Protein AF-A0A813E5Q8-F1 (afdb_monomer_lite)

Foldseek 3Di:
DDDDDDDDDDDDDDDDDDDDDDDDDDDDDDDDDDDDDDDDDDDDDDDDDDDDDDDDDDDDDDDDDDDDDDDDDDDPDPDDDDPPDADADPQLRHRPVLDLPVQADPPPLDDFLAAEEEEEEPVCVPPSLALVSLNVSHHDRYHYHYDLADEDCVVCVPVVCSQCPPNAAEAEADDDPQAAELAADAQPDDDDDDDPDDPDDDDDPGDDDDGRHHYYHYADPPVSSVSHPVRYVCNVPPHRYYYYDQPAAEPLQVDADPAGRDYHPLSRVLRSQLRRRHPCSVVSSSNSVRSVNSSSVSVCVVVDDGGRNVVPGAFDWAFDDLVVQVVVQCVVPVVVVVVVVVPPDDDDPPVPDDPDPDDPVVQQQDWDKKFKWAFDPDPPDGAIEGEHIHTGGQVVQQVVQQVCQVPPDDRGGIGMDGSVPRDGRHIYRDDDPD

Structure (mmCIF, N/CA/C/O backbone):
data_AF-A0A813E5Q8-F1
#
_entry.id   AF-A0A813E5Q8-F1
#
loop_
_atom_site.group_PDB
_atom_site.id
_atom_site.type_symbol
_atom_site.label_atom_id
_atom_site.label_alt_id
_atom_site.label_comp_id
_atom_site.label_asym_id
_atom_site.label_entity_id
_atom_site.label_seq_id
_atom_site.pdbx_PDB_ins_code
_atom_site.Cartn_x
_atom_site.Cartn_y
_atom_site.Cartn_z
_atom_site.occupancy
_atom_site.B_iso_or_equiv
_atom_site.auth_seq_id
_atom_site.auth_comp_id
_atom_site.auth_asym_id
_atom_site.auth_atom_id
_atom_site.pdbx_PDB_model_num
ATOM 1 N N . ALA A 1 1 ? 15.750 30.627 -58.364 1.00 32.41 1 ALA A N 1
ATOM 2 C CA . ALA A 1 1 ? 16.050 32.059 -58.199 1.00 32.41 1 ALA A CA 1
ATOM 3 C C . ALA A 1 1 ? 16.802 32.170 -56.878 1.00 32.41 1 ALA A C 1
ATOM 5 O O . ALA A 1 1 ? 16.205 31.839 -55.866 1.00 32.41 1 ALA A O 1
ATOM 6 N N . GLU A 1 2 ? 18.140 32.101 -56.917 1.00 29.62 2 GLU A N 1
ATOM 7 C CA . GLU A 1 2 ? 19.057 33.274 -56.864 1.00 29.62 2 GLU A CA 1
ATOM 8 C C . GLU A 1 2 ? 18.981 33.971 -55.492 1.00 29.62 2 GLU A C 1
ATOM 10 O O . GLU A 1 2 ? 17.883 34.262 -55.048 1.00 29.62 2 GLU A O 1
ATOM 15 N N . ALA A 1 3 ? 20.037 34.297 -54.743 1.00 29.91 3 ALA A N 1
ATOM 16 C CA . ALA A 1 3 ? 21.496 34.236 -54.870 1.00 29.91 3 ALA A CA 1
ATOM 17 C C . ALA A 1 3 ? 22.106 34.476 -53.450 1.00 29.91 3 ALA A C 1
ATOM 19 O O . ALA A 1 3 ? 21.390 34.944 -52.565 1.00 29.91 3 ALA A O 1
ATOM 20 N N . GLY A 1 4 ? 23.392 34.152 -53.217 1.00 27.58 4 GLY A N 1
ATOM 21 C CA . GLY A 1 4 ? 24.182 34.568 -52.022 1.00 27.58 4 GLY A CA 1
ATOM 22 C C . GLY A 1 4 ? 24.660 36.040 -52.105 1.00 27.58 4 GLY A C 1
ATOM 23 O O . GLY A 1 4 ? 24.034 36.768 -52.878 1.00 27.58 4 GLY A O 1
ATOM 24 N N . PRO A 1 5 ? 25.768 36.502 -51.449 1.00 57.19 5 PRO A N 1
ATOM 25 C CA . PRO A 1 5 ? 26.814 35.767 -50.687 1.00 57.19 5 PRO A CA 1
ATOM 26 C C . PRO A 1 5 ? 27.449 36.488 -49.430 1.00 57.19 5 PRO A C 1
ATOM 28 O O . PRO A 1 5 ? 27.075 37.610 -49.117 1.00 57.19 5 PRO A O 1
ATOM 31 N N . GLU A 1 6 ? 28.412 35.802 -48.759 1.00 38.19 6 GLU A N 1
ATOM 32 C CA . GLU A 1 6 ? 29.724 36.237 -48.147 1.00 38.19 6 GLU A CA 1
ATOM 33 C C . GLU A 1 6 ? 29.809 37.409 -47.116 1.00 38.19 6 GLU A C 1
ATOM 35 O O . GLU A 1 6 ? 29.100 38.392 -47.238 1.00 38.19 6 GLU A O 1
ATOM 40 N N . THR A 1 7 ? 30.636 37.477 -46.047 1.00 33.66 7 THR A N 1
ATOM 41 C CA . THR A 1 7 ? 32.106 37.292 -45.792 1.00 33.66 7 THR A CA 1
ATOM 42 C C . THR A 1 7 ? 32.345 37.565 -44.267 1.00 33.66 7 THR A C 1
ATOM 44 O O . THR A 1 7 ? 31.634 38.395 -43.714 1.00 33.66 7 THR A O 1
ATOM 47 N N . GLU A 1 8 ? 33.103 36.817 -43.443 1.00 33.91 8 GLU A N 1
ATOM 48 C CA . GLU A 1 8 ? 34.570 36.642 -43.231 1.00 33.91 8 GLU A CA 1
ATOM 49 C C . GLU A 1 8 ? 35.158 37.322 -41.949 1.00 33.91 8 GLU A C 1
ATOM 51 O O . GLU A 1 8 ? 34.761 38.421 -41.577 1.00 33.91 8 GLU A O 1
ATOM 56 N N . LEU A 1 9 ? 36.167 36.645 -41.356 1.00 32.75 9 LEU A N 1
ATOM 57 C CA . LEU A 1 9 ? 37.320 37.119 -40.543 1.00 32.75 9 LEU A CA 1
ATOM 58 C C . LEU A 1 9 ? 37.315 37.093 -38.987 1.00 32.75 9 LEU A C 1
ATOM 60 O O . LEU A 1 9 ? 36.688 37.888 -38.294 1.00 32.75 9 LEU A O 1
ATOM 64 N N . SER A 1 10 ? 38.178 36.210 -38.453 1.00 33.81 10 SER A N 1
ATOM 65 C CA . SER A 1 10 ? 38.889 36.288 -37.151 1.00 33.81 10 SER A CA 1
ATOM 66 C C . SER A 1 10 ? 40.161 37.169 -37.281 1.00 33.81 10 SER A C 1
ATOM 68 O O . SER A 1 10 ? 40.527 37.453 -38.424 1.00 33.81 10 SER A O 1
ATOM 70 N N . PRO A 1 11 ? 40.880 37.591 -36.202 1.00 46.84 11 PRO A N 1
ATOM 71 C CA . PRO A 1 11 ? 41.762 36.699 -35.408 1.00 46.84 11 PRO A CA 1
ATOM 72 C C . PRO A 1 11 ? 41.978 37.067 -33.903 1.00 46.84 11 PRO A C 1
ATOM 74 O O . PRO A 1 11 ? 41.595 38.130 -33.426 1.00 46.84 11 PRO A O 1
ATOM 77 N N . SER A 1 12 ? 42.625 36.155 -33.155 1.00 34.47 12 SER A N 1
ATOM 78 C CA . SER A 1 12 ? 43.243 36.299 -31.802 1.00 34.47 12 SER A CA 1
ATOM 79 C C . SER A 1 12 ? 44.537 37.176 -31.845 1.00 34.47 12 SER A C 1
ATOM 81 O O . SER A 1 12 ? 44.817 37.650 -32.946 1.00 34.47 12 SER A O 1
ATOM 83 N N . PRO A 1 13 ? 45.407 37.367 -30.797 1.00 50.75 13 PRO A N 1
ATOM 84 C CA . PRO A 1 13 ? 45.539 36.732 -29.456 1.00 50.75 13 PRO A CA 1
ATOM 85 C C . PRO A 1 13 ? 45.987 37.658 -28.272 1.00 50.75 13 PRO A C 1
ATOM 87 O O . PRO A 1 13 ? 46.269 38.833 -28.477 1.00 50.75 13 PRO A O 1
ATOM 90 N N . SER A 1 14 ? 46.114 37.107 -27.042 1.00 29.98 14 SER A N 1
ATOM 91 C CA . SER A 1 14 ? 47.246 37.244 -26.066 1.00 29.98 14 SER A CA 1
ATOM 92 C C . SER A 1 14 ? 46.858 37.204 -24.560 1.00 29.98 14 SER A C 1
ATOM 94 O O . SER A 1 14 ? 45.974 37.914 -24.096 1.00 29.98 14 SER A O 1
ATOM 96 N N . SER A 1 15 ? 47.552 36.344 -23.797 1.00 34.72 15 SER A N 1
ATOM 97 C CA . SER A 1 15 ? 47.718 36.322 -22.313 1.00 34.72 15 SER A CA 1
ATOM 98 C C . SER A 1 15 ? 49.025 37.090 -21.937 1.00 34.72 15 SER A C 1
ATOM 100 O O . SER A 1 15 ? 49.635 37.573 -22.895 1.00 34.72 15 SER A O 1
ATOM 102 N N . PRO A 1 16 ? 49.582 37.178 -20.684 1.00 47.19 16 PRO A N 1
ATOM 103 C CA . PRO A 1 16 ? 49.290 36.481 -19.401 1.00 47.19 16 PRO A CA 1
ATOM 104 C C . PRO A 1 16 ? 49.504 37.294 -18.069 1.00 47.19 16 PRO A C 1
ATOM 106 O O . PRO A 1 16 ? 49.902 38.454 -18.096 1.00 47.19 16 PRO A O 1
ATOM 109 N N . SER A 1 17 ? 49.274 36.652 -16.900 1.00 30.92 17 SER A N 1
ATOM 110 C CA . SER A 1 17 ? 49.916 36.794 -15.542 1.00 30.92 17 SER A CA 1
ATOM 111 C C . SER A 1 17 ? 48.875 36.478 -14.434 1.00 30.92 17 SER A C 1
ATOM 113 O O . SER A 1 17 ? 47.778 37.013 -14.479 1.00 30.92 17 SER A O 1
ATOM 115 N N . SER A 1 18 ? 48.966 35.466 -13.552 1.00 30.48 18 SER A N 1
ATOM 116 C CA . SER A 1 18 ? 49.943 34.981 -12.544 1.00 30.48 18 SER A CA 1
ATOM 117 C C . SER A 1 18 ? 49.840 35.644 -11.153 1.00 30.48 18 SER A C 1
ATOM 119 O O . SER A 1 18 ? 50.264 36.784 -10.995 1.00 30.48 18 SER A O 1
ATOM 121 N N . SER A 1 19 ? 49.342 34.901 -10.147 1.00 30.69 19 SER A N 1
ATOM 122 C CA . SER A 1 19 ? 49.726 34.875 -8.702 1.00 30.69 19 SER A CA 1
ATOM 123 C C . SER A 1 19 ? 48.623 34.136 -7.904 1.00 30.69 19 SER A C 1
ATOM 125 O O . SER A 1 19 ? 47.463 34.517 -7.951 1.00 30.69 19 SER A O 1
ATOM 127 N N . SER A 1 20 ? 48.831 32.891 -7.457 1.00 29.06 20 SER A N 1
ATOM 128 C CA . SER A 1 20 ? 49.512 32.416 -6.231 1.00 29.06 20 SER A CA 1
ATOM 129 C C . SER A 1 20 ? 48.640 32.438 -4.964 1.00 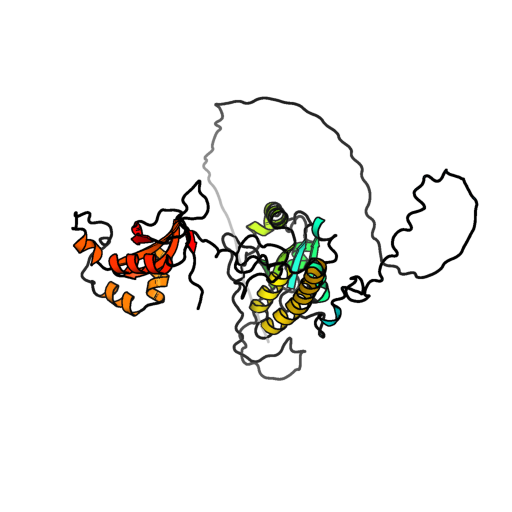29.06 20 SER A C 1
ATOM 131 O O . SER A 1 20 ? 48.433 33.502 -4.391 1.00 29.06 20 SER A O 1
ATOM 133 N N . ALA A 1 21 ? 48.246 31.260 -4.464 1.00 29.78 21 ALA A N 1
ATOM 134 C CA . ALA A 1 21 ? 48.103 30.976 -3.030 1.00 29.78 21 ALA A CA 1
ATOM 135 C C . ALA A 1 21 ? 48.006 29.455 -2.788 1.00 29.78 21 ALA A C 1
ATOM 137 O O . ALA A 1 21 ? 47.198 28.768 -3.407 1.00 29.78 21 ALA A O 1
ATOM 138 N N . ALA A 1 22 ? 48.866 28.951 -1.901 1.00 34.91 22 ALA A N 1
ATOM 139 C CA . ALA A 1 22 ? 48.879 27.586 -1.369 1.00 34.91 22 ALA A CA 1
ATOM 140 C C . ALA A 1 22 ? 47.710 27.340 -0.386 1.00 34.91 22 ALA A C 1
ATOM 142 O O . ALA A 1 22 ? 47.024 28.288 0.000 1.00 34.91 22 ALA A O 1
ATOM 143 N N . PRO A 1 23 ? 47.557 26.106 0.130 1.00 35.94 23 PRO A N 1
ATOM 144 C CA . PRO A 1 23 ? 47.885 25.980 1.551 1.00 35.94 23 PRO A CA 1
ATOM 145 C C . PRO A 1 23 ? 48.681 24.725 1.922 1.00 35.94 23 PRO A C 1
ATOM 147 O O . PRO A 1 23 ? 48.648 23.687 1.264 1.00 35.94 23 PRO A O 1
ATOM 150 N N . ALA A 1 24 ? 49.413 24.889 3.021 1.00 30.03 24 ALA A N 1
ATOM 151 C CA . ALA A 1 24 ? 50.231 23.902 3.694 1.00 30.03 24 ALA A CA 1
ATOM 152 C C . ALA A 1 24 ? 49.445 23.141 4.774 1.00 30.03 24 ALA A C 1
ATOM 154 O O . ALA A 1 24 ? 48.471 23.634 5.339 1.00 30.03 24 ALA A O 1
ATOM 155 N N . ASN A 1 25 ? 49.965 21.946 5.047 1.00 30.41 25 ASN A N 1
ATOM 156 C CA . ASN A 1 25 ? 49.704 21.025 6.147 1.00 30.41 25 ASN A CA 1
ATOM 157 C C . ASN A 1 25 ? 49.306 21.655 7.490 1.00 30.41 25 ASN A C 1
ATOM 159 O O . ASN A 1 25 ? 49.960 22.580 7.968 1.00 30.41 25 ASN A O 1
ATOM 163 N N . ASN A 1 26 ? 48.397 20.978 8.197 1.00 27.81 26 ASN A N 1
ATOM 164 C CA . ASN A 1 26 ? 48.597 20.731 9.622 1.00 27.81 26 ASN A CA 1
ATOM 165 C C . ASN A 1 26 ? 47.959 19.399 10.046 1.00 27.81 26 ASN A C 1
ATOM 167 O O . ASN A 1 26 ? 46.835 19.076 9.673 1.00 27.81 26 ASN A O 1
ATOM 171 N N . SER A 1 27 ? 48.711 18.612 10.806 1.00 26.75 27 SER A N 1
ATOM 172 C CA . SER A 1 27 ? 48.290 17.380 11.473 1.00 26.75 27 SER A CA 1
ATOM 173 C C . SER A 1 27 ? 48.854 17.387 12.887 1.00 26.75 27 SER A C 1
ATOM 175 O O . SER A 1 27 ? 49.869 18.041 13.129 1.00 26.75 27 SER A O 1
ATOM 177 N N . THR A 1 28 ? 48.243 16.555 13.738 1.00 29.20 28 THR A N 1
ATOM 178 C CA . THR A 1 28 ? 48.548 16.207 15.146 1.00 29.20 28 THR A CA 1
ATOM 179 C C . THR A 1 28 ? 47.877 17.110 16.188 1.00 29.20 28 THR A C 1
ATOM 181 O O . THR A 1 28 ? 47.843 18.320 16.015 1.00 29.20 28 THR A O 1
ATOM 184 N N . ASN A 1 29 ? 47.312 16.619 17.297 1.00 26.84 29 ASN A N 1
ATOM 185 C CA . ASN A 1 29 ? 47.094 15.268 17.847 1.00 26.84 29 ASN A CA 1
ATOM 186 C C . ASN A 1 29 ? 46.089 15.375 19.028 1.00 26.84 29 ASN A C 1
ATOM 188 O O . ASN A 1 29 ? 45.771 16.495 19.425 1.00 26.84 29 ASN A O 1
ATOM 192 N N . ASN A 1 30 ? 45.716 14.210 19.592 1.00 25.97 30 ASN A N 1
ATOM 193 C CA . ASN A 1 30 ? 44.977 13.918 20.846 1.00 25.97 30 ASN A CA 1
ATOM 194 C C . ASN A 1 30 ? 43.473 13.615 20.661 1.00 25.97 30 ASN A C 1
ATOM 196 O O . ASN A 1 30 ? 42.784 14.355 19.972 1.00 25.97 30 ASN A O 1
ATOM 200 N N . ASP A 1 31 ? 42.861 12.575 21.241 1.00 28.34 31 ASP A N 1
ATOM 201 C CA . ASP A 1 31 ? 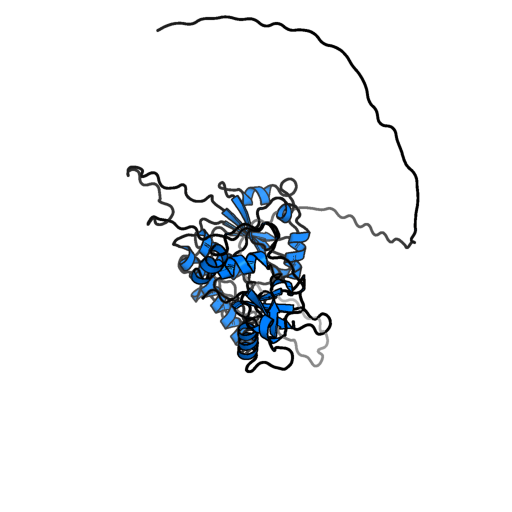43.290 11.496 22.147 1.00 28.34 31 ASP A CA 1
ATOM 202 C C . ASP A 1 31 ? 42.233 10.354 22.122 1.00 28.34 31 ASP A C 1
ATOM 204 O O . ASP A 1 31 ? 41.098 10.554 21.690 1.00 28.34 31 ASP A O 1
ATOM 208 N N . ASP A 1 32 ? 42.642 9.194 22.657 1.00 28.77 32 ASP A N 1
ATOM 209 C CA . ASP A 1 32 ? 41.853 8.152 23.348 1.00 28.77 32 ASP A CA 1
ATOM 210 C C . ASP A 1 32 ? 41.257 6.911 22.631 1.00 28.77 32 ASP A C 1
ATOM 212 O O . ASP A 1 32 ? 40.177 6.906 22.049 1.00 28.77 32 ASP A O 1
ATOM 216 N N . ASN A 1 33 ? 41.974 5.791 22.848 1.00 27.83 33 ASN A N 1
ATOM 217 C CA . ASN A 1 33 ? 41.536 4.538 23.500 1.00 27.83 33 ASN A CA 1
ATOM 218 C C . ASN A 1 33 ? 40.194 3.882 23.092 1.00 27.83 33 ASN A C 1
ATOM 220 O O . ASN A 1 33 ? 39.134 4.336 23.507 1.00 27.83 33 ASN A O 1
ATOM 224 N N . ASN A 1 34 ? 40.233 2.656 22.534 1.00 27.47 34 ASN A N 1
ATOM 225 C CA . ASN A 1 34 ? 40.129 1.415 23.333 1.00 27.47 34 ASN A CA 1
ATOM 226 C C . ASN A 1 34 ? 40.371 0.117 22.513 1.00 27.47 34 ASN A C 1
ATOM 228 O O . ASN A 1 34 ? 40.207 0.060 21.300 1.00 27.47 34 ASN A O 1
ATOM 232 N N . ASN A 1 35 ? 40.755 -0.915 23.262 1.00 28.19 35 ASN A N 1
ATOM 233 C CA . ASN A 1 35 ? 41.277 -2.253 22.964 1.00 28.19 35 ASN A CA 1
ATOM 234 C C . ASN A 1 35 ? 40.575 -3.194 21.953 1.00 28.19 35 ASN A C 1
ATOM 236 O O . ASN A 1 35 ? 39.369 -3.410 22.000 1.00 28.19 35 ASN A O 1
ATOM 240 N N . ASN A 1 36 ? 41.430 -3.901 21.193 1.00 27.50 36 ASN A N 1
ATOM 241 C CA . ASN A 1 36 ? 41.566 -5.369 21.043 1.00 27.50 36 ASN A CA 1
ATOM 242 C C . ASN A 1 36 ? 40.351 -6.291 21.309 1.00 27.50 36 ASN A C 1
ATOM 244 O O . ASN A 1 36 ? 39.964 -6.477 22.460 1.00 27.50 36 ASN A O 1
ATOM 248 N N . ASN A 1 37 ? 39.949 -7.085 20.299 1.00 27.20 37 ASN A N 1
ATOM 249 C CA . ASN A 1 37 ? 40.334 -8.512 20.235 1.00 27.20 37 ASN A CA 1
ATOM 250 C C . ASN A 1 37 ? 39.921 -9.237 18.927 1.00 27.20 37 ASN A C 1
ATOM 252 O O . ASN A 1 37 ? 38.748 -9.315 18.585 1.00 27.20 37 ASN A O 1
ATOM 256 N N . ASN A 1 38 ? 40.935 -9.839 18.294 1.00 27.75 38 ASN A N 1
ATOM 257 C CA . ASN A 1 38 ? 41.004 -11.123 17.576 1.00 27.75 38 ASN A CA 1
ATOM 258 C C . ASN A 1 38 ? 39.976 -11.545 16.503 1.00 27.75 38 ASN A C 1
ATOM 260 O O . ASN A 1 38 ? 38.903 -12.068 16.787 1.00 27.75 38 ASN A O 1
ATOM 264 N N . ASN A 1 39 ? 40.465 -11.504 15.256 1.00 28.22 39 ASN A N 1
ATOM 265 C CA . ASN A 1 39 ? 40.688 -12.644 14.348 1.00 28.22 39 ASN A CA 1
ATOM 266 C C . ASN A 1 39 ? 39.835 -13.914 14.539 1.00 28.22 39 ASN A C 1
ATOM 268 O O . ASN A 1 39 ? 40.057 -14.689 15.466 1.00 28.22 39 ASN A O 1
ATOM 272 N N . ASN A 1 40 ? 39.075 -14.262 13.495 1.00 26.86 40 ASN A N 1
ATOM 273 C CA . ASN A 1 40 ? 39.444 -15.440 12.709 1.00 26.86 40 ASN A CA 1
ATOM 274 C C . ASN A 1 40 ? 38.910 -15.379 11.273 1.00 26.86 40 ASN A C 1
ATOM 276 O O . ASN A 1 40 ? 37.713 -15.259 11.024 1.00 26.86 40 ASN A O 1
ATOM 280 N N . ASN A 1 41 ? 39.857 -15.498 10.344 1.00 28.53 41 ASN A N 1
ATOM 281 C CA . ASN A 1 41 ? 39.657 -15.757 8.929 1.00 28.53 41 ASN A CA 1
ATOM 282 C C . ASN A 1 41 ? 38.919 -17.083 8.719 1.00 28.53 41 ASN A C 1
ATOM 284 O O . ASN A 1 41 ? 39.283 -18.093 9.316 1.00 28.53 41 ASN A O 1
ATOM 288 N N . ASN A 1 42 ? 38.008 -17.115 7.749 1.00 26.50 42 ASN A N 1
ATOM 289 C CA . ASN A 1 42 ? 37.999 -18.235 6.819 1.00 26.50 42 ASN A CA 1
ATOM 290 C C . ASN A 1 42 ? 37.544 -17.768 5.435 1.00 26.50 42 ASN A C 1
ATOM 292 O O . ASN A 1 42 ? 36.374 -17.485 5.190 1.00 26.50 42 ASN A O 1
ATOM 296 N N . HIS A 1 43 ? 38.525 -17.676 4.538 1.00 29.16 43 HIS A N 1
ATOM 297 C CA . HIS A 1 43 ? 38.318 -17.751 3.101 1.00 29.16 43 HIS A CA 1
ATOM 298 C C . HIS A 1 43 ? 37.624 -19.074 2.771 1.00 29.16 43 HIS A C 1
ATOM 300 O O . HIS A 1 43 ? 38.088 -20.126 3.196 1.00 29.16 43 HIS A O 1
ATOM 306 N N . ASN A 1 44 ? 36.588 -19.031 1.940 1.00 27.61 44 ASN A N 1
ATOM 307 C CA . ASN A 1 44 ? 36.410 -20.060 0.927 1.00 27.61 44 ASN A CA 1
ATOM 308 C C . ASN A 1 44 ? 35.820 -19.428 -0.329 1.00 27.61 44 ASN A C 1
ATOM 310 O O . ASN A 1 44 ? 34.654 -19.052 -0.403 1.00 27.61 44 ASN A O 1
ATOM 314 N N . ASN A 1 45 ? 36.717 -19.288 -1.294 1.00 25.78 45 ASN A N 1
ATOM 315 C CA . ASN A 1 45 ? 36.471 -18.954 -2.677 1.00 25.78 45 ASN A CA 1
ATOM 316 C C . ASN A 1 45 ? 35.900 -20.197 -3.376 1.00 25.78 45 ASN A C 1
ATOM 318 O O . ASN A 1 45 ? 36.492 -21.272 -3.273 1.00 25.78 45 ASN A O 1
ATOM 322 N N . SER A 1 46 ? 34.784 -20.070 -4.090 1.00 29.27 46 SER A N 1
ATOM 323 C CA . SER A 1 46 ? 34.403 -21.005 -5.156 1.00 29.27 46 SER A CA 1
ATOM 324 C C . SER A 1 46 ? 33.450 -20.327 -6.137 1.00 29.27 46 SER A C 1
ATOM 326 O O . SER A 1 46 ? 32.235 -20.311 -5.972 1.00 29.27 46 SER A O 1
ATOM 328 N N . ASN A 1 47 ? 34.071 -19.765 -7.171 1.00 27.14 47 ASN A N 1
ATOM 329 C CA . ASN A 1 47 ? 33.602 -19.733 -8.553 1.00 27.14 47 ASN A CA 1
ATOM 330 C C . ASN A 1 47 ? 32.746 -20.965 -8.924 1.00 27.14 47 ASN A C 1
ATOM 332 O O . ASN A 1 47 ? 33.241 -22.080 -8.790 1.00 27.14 47 ASN A O 1
ATOM 336 N N . HIS A 1 48 ? 31.543 -20.777 -9.481 1.00 29.56 48 HIS A N 1
ATOM 337 C CA . HIS A 1 48 ? 31.257 -21.012 -10.911 1.00 29.56 48 HIS A CA 1
ATOM 338 C C . HIS A 1 48 ? 29.760 -20.913 -11.274 1.00 29.56 48 HIS A C 1
ATOM 340 O O . HIS A 1 48 ? 28.902 -21.502 -10.630 1.00 29.56 48 HIS A O 1
ATOM 346 N N . ASN A 1 49 ? 29.555 -20.265 -12.425 1.00 26.88 49 ASN A N 1
ATOM 347 C CA . ASN A 1 49 ? 28.596 -20.535 -13.500 1.00 26.88 49 ASN A CA 1
ATOM 348 C C . ASN A 1 49 ? 27.083 -20.348 -13.302 1.00 26.88 49 ASN A C 1
ATOM 350 O O . ASN A 1 49 ? 26.362 -21.217 -12.820 1.00 26.88 49 ASN A O 1
ATOM 354 N N . ASN A 1 50 ? 26.621 -19.250 -13.914 1.00 28.38 50 ASN A N 1
ATOM 355 C CA . ASN A 1 50 ? 25.555 -19.189 -14.919 1.00 28.38 50 ASN A CA 1
ATOM 356 C C . ASN A 1 50 ? 25.068 -20.549 -15.442 1.00 28.38 50 ASN A C 1
ATOM 358 O O . ASN A 1 50 ? 25.863 -21.323 -15.975 1.00 28.38 50 ASN A O 1
ATOM 362 N N . ASN A 1 51 ? 23.747 -20.744 -15.453 1.00 28.02 51 ASN A N 1
ATOM 363 C CA . ASN A 1 51 ? 23.060 -21.148 -16.678 1.00 28.02 51 ASN A CA 1
ATOM 364 C C . ASN A 1 51 ? 21.549 -20.897 -16.626 1.00 28.02 51 ASN A C 1
ATOM 366 O O . ASN A 1 51 ? 20.855 -21.272 -15.683 1.00 28.02 51 ASN A O 1
ATOM 370 N N . ASN A 1 52 ? 21.090 -20.296 -17.725 1.00 27.31 52 ASN A N 1
ATOM 371 C CA . ASN A 1 52 ? 19.728 -20.258 -18.239 1.00 27.31 52 ASN A CA 1
ATOM 372 C C . ASN A 1 52 ? 18.986 -21.582 -18.043 1.00 27.31 52 ASN A C 1
ATOM 374 O O . ASN A 1 52 ? 19.490 -22.633 -18.440 1.00 27.31 52 ASN A O 1
ATOM 378 N N . ILE A 1 53 ? 17.739 -21.512 -17.576 1.00 27.89 53 ILE A N 1
ATOM 379 C CA . ILE A 1 53 ? 16.771 -22.592 -17.768 1.00 27.89 53 ILE A CA 1
ATOM 380 C C . ILE A 1 53 ? 15.573 -22.034 -18.522 1.00 27.89 53 ILE A C 1
ATOM 382 O O . ILE A 1 53 ? 14.688 -21.371 -17.983 1.00 27.89 53 ILE A O 1
ATOM 386 N N . SER A 1 54 ? 15.610 -22.335 -19.813 1.00 28.27 54 SER A N 1
ATOM 387 C CA . SER A 1 54 ? 14.495 -22.285 -20.733 1.00 28.27 54 SER A CA 1
ATOM 388 C C . SER A 1 54 ? 13.471 -23.362 -20.385 1.00 28.27 54 SER A C 1
ATOM 390 O O . SER A 1 54 ? 13.792 -24.496 -20.034 1.00 28.27 54 SER A O 1
ATOM 392 N N . ASN A 1 55 ? 12.224 -22.954 -20.552 1.00 26.64 55 ASN A N 1
ATOM 393 C CA . ASN A 1 55 ? 10.995 -23.722 -20.600 1.00 26.64 55 ASN A CA 1
ATOM 394 C C . ASN A 1 55 ? 11.120 -25.054 -21.372 1.00 26.64 55 ASN A C 1
ATOM 396 O O . ASN A 1 55 ? 11.614 -25.060 -22.499 1.00 26.64 55 ASN A O 1
ATOM 400 N N . SER A 1 56 ? 10.590 -26.153 -20.825 1.00 27.97 56 SER A N 1
ATOM 401 C CA . SER A 1 56 ? 10.024 -27.261 -21.611 1.00 27.97 56 SER A CA 1
ATOM 402 C C . SER A 1 56 ? 9.130 -28.154 -20.752 1.00 27.97 56 SER A C 1
ATOM 404 O O . SER A 1 56 ? 9.566 -28.778 -19.786 1.00 27.97 56 SER A O 1
ATOM 406 N N . ASN A 1 57 ? 7.865 -28.204 -21.164 1.00 29.55 57 ASN A N 1
ATOM 407 C CA . ASN A 1 57 ? 6.887 -29.232 -20.837 1.00 29.55 57 ASN A CA 1
ATOM 408 C C . ASN A 1 57 ? 7.473 -30.633 -21.061 1.00 29.55 57 ASN A C 1
ATOM 410 O O . ASN A 1 57 ? 8.133 -30.851 -22.074 1.00 29.55 57 ASN A O 1
ATOM 414 N N . ASN A 1 58 ? 7.131 -31.597 -20.204 1.00 26.92 58 ASN A N 1
ATOM 415 C CA . ASN A 1 58 ? 6.569 -32.853 -20.695 1.00 26.92 58 ASN A CA 1
ATOM 416 C C . ASN A 1 58 ? 5.871 -33.656 -19.598 1.00 26.92 58 ASN A C 1
ATOM 418 O O . ASN A 1 58 ? 6.351 -33.824 -18.478 1.00 26.92 58 ASN A O 1
ATOM 422 N N . ASN A 1 59 ? 4.700 -34.117 -20.009 1.00 29.38 59 ASN A N 1
ATOM 423 C CA . ASN A 1 59 ? 3.768 -34.994 -19.341 1.00 29.38 59 ASN A CA 1
ATOM 424 C C . ASN A 1 59 ? 4.225 -36.460 -19.468 1.00 29.38 59 ASN A C 1
ATOM 426 O O . ASN A 1 59 ? 4.903 -36.820 -20.426 1.00 29.38 59 ASN A O 1
ATOM 430 N N . ASP A 1 60 ? 3.728 -37.278 -18.540 1.00 32.94 60 ASP A N 1
ATOM 431 C CA . ASP A 1 60 ? 3.404 -38.702 -18.693 1.00 32.94 60 ASP A CA 1
ATOM 432 C C . ASP A 1 60 ? 4.543 -39.706 -18.976 1.00 32.94 60 ASP A C 1
ATOM 434 O O . ASP A 1 60 ? 5.022 -39.863 -20.093 1.00 32.94 60 ASP A O 1
ATOM 438 N N . ASN A 1 61 ? 4.862 -40.555 -17.993 1.00 29.73 61 ASN A N 1
ATOM 439 C CA . ASN A 1 61 ? 4.265 -41.898 -17.918 1.00 29.73 61 ASN A CA 1
ATOM 440 C C . ASN A 1 61 ? 4.951 -42.799 -16.882 1.00 29.73 61 ASN A C 1
ATOM 442 O O . ASN A 1 61 ? 6.169 -42.952 -16.834 1.00 29.73 61 ASN A O 1
ATOM 446 N N . ASN A 1 62 ? 4.101 -43.451 -16.090 1.00 33.69 62 ASN A N 1
ATOM 447 C CA . ASN A 1 62 ? 4.417 -44.603 -15.257 1.00 33.69 62 ASN A CA 1
ATOM 448 C C . ASN A 1 62 ? 5.025 -45.732 -16.095 1.00 33.69 62 ASN A C 1
ATOM 450 O O . ASN A 1 62 ? 4.410 -46.152 -17.071 1.00 33.69 62 ASN A O 1
ATOM 454 N N . ASN A 1 63 ? 6.123 -46.327 -15.624 1.00 31.44 63 ASN A N 1
ATOM 455 C CA . ASN A 1 63 ? 6.303 -47.765 -15.768 1.00 31.44 63 ASN A CA 1
ATOM 456 C C . ASN A 1 63 ? 7.088 -48.381 -14.607 1.00 31.44 63 ASN A C 1
ATOM 458 O O . ASN A 1 63 ? 8.091 -47.869 -14.117 1.00 31.44 63 ASN A O 1
ATOM 462 N N . ASN A 1 64 ? 6.520 -49.493 -14.166 1.00 31.97 64 ASN A N 1
ATOM 463 C CA . ASN A 1 64 ? 6.835 -50.315 -13.017 1.00 31.97 64 ASN A CA 1
ATOM 464 C C . ASN A 1 64 ? 8.071 -51.182 -13.306 1.00 31.97 64 ASN A C 1
ATOM 466 O O . ASN A 1 64 ? 8.072 -51.918 -14.290 1.00 31.97 64 ASN A O 1
ATOM 470 N N . THR A 1 65 ? 9.081 -51.157 -12.433 1.00 33.38 65 THR A N 1
ATOM 471 C CA . THR A 1 65 ? 10.110 -52.211 -12.402 1.00 33.38 65 THR A CA 1
ATOM 472 C C . THR A 1 65 ? 10.459 -52.540 -10.955 1.00 33.38 65 THR A C 1
ATOM 474 O O . THR A 1 65 ? 10.925 -51.691 -10.198 1.00 33.38 65 THR A O 1
ATOM 477 N N . GLN A 1 66 ? 10.175 -53.783 -10.575 1.00 34.03 66 GLN A N 1
ATOM 478 C CA . GLN A 1 66 ? 10.483 -54.381 -9.281 1.00 34.03 66 GLN A CA 1
ATOM 479 C C . GLN A 1 66 ? 11.991 -54.631 -9.138 1.00 34.03 66 GLN A C 1
ATOM 481 O O . GLN A 1 66 ? 12.625 -55.122 -10.067 1.00 34.03 66 GLN A O 1
ATOM 486 N N . ASN A 1 67 ? 12.540 -54.382 -7.947 1.00 29.14 67 ASN A N 1
ATOM 487 C CA . ASN A 1 67 ? 13.691 -55.118 -7.413 1.00 29.14 67 ASN A CA 1
ATOM 488 C C . ASN A 1 67 ? 13.701 -55.033 -5.868 1.00 29.14 67 ASN A C 1
ATOM 490 O O . ASN A 1 67 ? 13.059 -54.143 -5.307 1.00 29.14 67 ASN A O 1
ATOM 494 N N . PRO A 1 68 ? 14.324 -55.989 -5.153 1.00 37.56 68 PRO A N 1
ATOM 495 C CA . PRO A 1 68 ? 13.728 -56.584 -3.970 1.00 37.56 68 PRO A CA 1
ATOM 496 C C . PRO A 1 68 ? 14.339 -56.123 -2.640 1.00 37.56 68 PRO A C 1
ATOM 498 O O . PRO A 1 68 ? 15.508 -55.767 -2.524 1.00 37.56 68 PRO A O 1
ATOM 501 N N . THR A 1 69 ? 13.469 -56.188 -1.634 1.00 36.53 69 THR A N 1
ATOM 502 C CA . THR A 1 69 ? 13.671 -56.355 -0.187 1.00 36.53 69 THR A CA 1
ATOM 503 C C . THR A 1 69 ? 15.099 -56.293 0.374 1.00 36.53 69 THR A C 1
ATOM 505 O O . THR A 1 69 ? 15.876 -57.242 0.257 1.00 36.53 69 THR A O 1
ATOM 508 N N . LYS A 1 70 ? 15.353 -55.266 1.195 1.00 36.19 70 LYS A N 1
ATOM 509 C CA . LYS A 1 70 ? 16.168 -55.396 2.411 1.00 36.19 70 LYS A CA 1
ATOM 510 C C . LYS A 1 70 ? 15.306 -55.049 3.621 1.00 36.19 70 LYS A C 1
ATOM 512 O O . LYS A 1 70 ? 14.792 -53.943 3.741 1.00 36.19 70 LYS A O 1
ATOM 517 N N . SER A 1 71 ? 15.119 -56.052 4.470 1.00 39.19 71 SER A N 1
ATOM 518 C CA . SER A 1 71 ? 14.405 -55.998 5.738 1.00 39.19 71 SER A CA 1
ATOM 519 C C . SER A 1 71 ? 15.112 -55.066 6.722 1.00 39.19 71 SER A C 1
ATOM 521 O O . SER A 1 71 ? 16.257 -55.320 7.094 1.00 39.19 71 SER A O 1
ATOM 523 N N . ALA A 1 72 ? 14.410 -54.037 7.188 1.00 39.94 72 ALA A N 1
ATOM 524 C CA . ALA A 1 72 ? 14.755 -53.309 8.399 1.00 39.94 72 ALA A CA 1
ATOM 525 C C . ALA A 1 72 ? 13.544 -53.347 9.339 1.00 39.94 72 ALA A C 1
ATOM 527 O O . ALA A 1 72 ? 12.411 -53.083 8.940 1.00 39.94 72 ALA A O 1
ATOM 528 N N . SER A 1 73 ? 13.819 -53.768 10.566 1.00 39.38 73 SER A N 1
ATOM 529 C CA . SER A 1 73 ? 12.910 -54.040 11.675 1.00 39.38 73 SER A CA 1
ATOM 530 C C . SER A 1 73 ? 11.886 -52.932 11.935 1.00 39.38 73 SER A C 1
ATOM 532 O O . SER A 1 73 ? 12.247 -51.793 12.232 1.00 39.38 73 SER A O 1
ATOM 534 N N . SER A 1 74 ? 10.608 -53.301 11.898 1.00 43.78 74 SER A N 1
ATOM 535 C CA . SER A 1 74 ? 9.468 -52.476 12.290 1.00 43.78 74 SER A CA 1
ATOM 536 C C . SER A 1 74 ? 9.392 -52.323 13.813 1.00 43.78 74 SER A C 1
ATOM 538 O O . SER A 1 74 ? 9.073 -53.279 14.522 1.00 43.78 74 SER A O 1
ATOM 540 N N . GLY A 1 75 ? 9.645 -51.110 14.311 1.00 50.88 75 GLY A N 1
ATOM 541 C CA . GLY A 1 75 ? 9.111 -50.667 15.603 1.00 50.88 75 GLY A CA 1
ATOM 542 C C . GLY A 1 75 ? 7.576 -50.525 15.557 1.00 50.88 75 GLY A C 1
ATOM 543 O O . GLY A 1 75 ? 6.984 -50.684 14.490 1.00 50.88 75 GLY A O 1
ATOM 544 N N . PRO A 1 76 ? 6.902 -50.188 16.675 1.00 49.97 76 PRO A N 1
ATOM 545 C CA . PRO A 1 76 ? 5.432 -50.215 16.793 1.00 49.97 76 PRO A CA 1
ATOM 546 C C . PRO A 1 76 ? 4.701 -49.152 15.956 1.00 49.97 76 PRO A C 1
ATOM 548 O O . PRO A 1 76 ? 3.475 -49.077 15.965 1.00 49.97 76 PRO A O 1
ATOM 551 N N . TRP A 1 77 ? 5.447 -48.312 15.247 1.00 53.41 77 TRP A N 1
ATOM 552 C CA . TRP A 1 77 ? 4.928 -47.260 14.394 1.00 53.41 77 TRP A CA 1
ATOM 553 C C . TRP A 1 77 ? 4.963 -47.777 12.958 1.00 53.41 77 TRP A C 1
ATOM 555 O O . TRP A 1 77 ? 6.021 -47.828 12.331 1.00 53.41 77 TRP A O 1
ATOM 565 N N . GLY A 1 78 ? 3.806 -48.221 12.460 1.00 51.38 78 GLY A N 1
ATOM 566 C CA . GLY A 1 78 ? 3.641 -48.590 11.054 1.00 51.38 78 GLY A CA 1
ATOM 567 C C . GLY A 1 78 ? 4.038 -47.437 10.116 1.00 51.38 78 GLY A C 1
ATOM 568 O O . GLY A 1 78 ? 4.098 -46.284 10.551 1.00 51.38 78 GLY A O 1
ATOM 569 N N . PRO A 1 79 ? 4.320 -47.716 8.831 1.00 52.97 79 PRO A N 1
ATOM 570 C CA . PRO A 1 79 ? 4.735 -46.691 7.880 1.00 52.97 79 PRO A CA 1
ATOM 571 C C . PRO A 1 79 ? 3.688 -45.573 7.818 1.00 52.97 79 PRO A C 1
ATOM 573 O O . PRO A 1 79 ? 2.543 -45.787 7.416 1.00 52.97 79 PRO A O 1
ATOM 576 N N . ILE A 1 80 ? 4.085 -44.372 8.243 1.00 61.56 80 ILE A N 1
ATOM 577 C CA . ILE A 1 80 ? 3.271 -43.166 8.122 1.00 61.56 80 ILE A CA 1
ATOM 578 C C . ILE A 1 80 ? 3.207 -42.849 6.629 1.00 61.56 80 ILE A C 1
ATOM 580 O O . ILE A 1 80 ? 4.151 -42.302 6.062 1.00 61.56 80 ILE A O 1
ATOM 584 N N . ASN A 1 81 ? 2.108 -43.223 5.973 1.00 59.81 81 ASN A N 1
ATOM 585 C CA . ASN A 1 81 ? 1.850 -42.783 4.608 1.00 59.81 81 ASN A CA 1
ATOM 586 C C . ASN A 1 81 ? 1.840 -41.245 4.597 1.00 59.81 81 ASN A C 1
ATOM 588 O O . ASN A 1 81 ? 1.059 -40.654 5.353 1.00 59.81 81 ASN A O 1
ATOM 592 N N . PRO A 1 82 ? 2.669 -40.578 3.771 1.00 58.97 82 PRO A N 1
ATOM 593 C CA . PRO A 1 82 ? 2.604 -39.133 3.657 1.00 58.97 82 PRO A CA 1
ATOM 594 C C . PRO A 1 82 ? 1.184 -38.750 3.214 1.00 58.97 82 PRO A C 1
ATOM 596 O O . PRO A 1 82 ? 0.621 -39.398 2.322 1.00 58.97 82 PRO A O 1
ATOM 599 N N . PRO A 1 83 ? 0.556 -37.744 3.846 1.00 60.03 83 PRO A N 1
ATOM 600 C CA . PRO A 1 83 ? -0.796 -37.349 3.488 1.00 60.03 83 PRO A CA 1
ATOM 601 C C . PRO A 1 83 ? -0.832 -36.967 2.004 1.00 60.03 83 PRO A C 1
ATOM 603 O O . PRO A 1 83 ? -0.042 -36.134 1.559 1.00 60.03 83 PRO A O 1
ATOM 606 N N . LYS A 1 84 ? -1.742 -37.588 1.238 1.00 65.56 84 LYS A N 1
ATOM 607 C CA . LYS A 1 84 ? -1.946 -37.295 -0.191 1.00 65.56 84 LYS A CA 1
ATOM 608 C C . LYS A 1 84 ? -2.064 -35.779 -0.390 1.00 65.56 84 LYS A C 1
ATOM 610 O O . LYS A 1 84 ? -2.876 -35.136 0.285 1.00 65.56 84 LYS A O 1
ATOM 615 N N . SER A 1 85 ? -1.255 -35.214 -1.292 1.00 69.25 85 SER A N 1
ATOM 616 C CA . SER A 1 85 ? -1.312 -33.784 -1.599 1.00 69.25 85 SER A CA 1
ATOM 617 C C . SER A 1 85 ? -2.710 -33.431 -2.109 1.00 69.25 85 SER A C 1
ATOM 619 O O . SER A 1 85 ? -3.352 -34.184 -2.844 1.00 69.25 85 SER A O 1
ATOM 621 N N . ARG A 1 86 ? -3.240 -32.305 -1.632 1.00 78.19 86 ARG A N 1
ATOM 622 C CA . ARG A 1 86 ? -4.561 -31.835 -2.053 1.00 78.19 86 ARG A CA 1
ATOM 623 C C . ARG A 1 86 ? -4.431 -31.293 -3.480 1.00 78.19 86 ARG A C 1
ATOM 625 O O . ARG A 1 86 ? -3.425 -30.652 -3.760 1.00 78.19 86 ARG A O 1
ATOM 632 N N . PRO A 1 87 ? -5.417 -31.511 -4.364 1.00 87.00 87 PRO A N 1
ATOM 633 C CA . PRO A 1 87 ? -5.364 -30.947 -5.705 1.00 87.00 87 PRO A CA 1
ATOM 634 C C . PRO A 1 87 ? -5.411 -29.416 -5.635 1.00 87.00 87 PRO A C 1
ATOM 636 O O . PRO A 1 87 ? -6.255 -28.849 -4.928 1.00 87.00 87 PRO A O 1
ATOM 639 N N . ASP A 1 88 ? -4.540 -28.768 -6.401 1.00 90.31 88 ASP A N 1
ATOM 640 C CA . ASP A 1 88 ? -4.501 -27.316 -6.553 1.00 90.31 88 ASP A CA 1
ATOM 641 C C . ASP A 1 88 ? -5.422 -26.851 -7.695 1.00 90.31 88 ASP A C 1
ATOM 643 O O . ASP A 1 88 ? -5.758 -27.600 -8.618 1.00 90.31 88 ASP A O 1
ATOM 647 N N . CYS A 1 89 ? -5.902 -25.614 -7.597 1.00 91.56 89 CYS A N 1
ATOM 648 C CA . CYS A 1 89 ? -6.650 -24.922 -8.638 1.00 91.56 89 CYS A CA 1
ATOM 649 C C . CYS A 1 89 ? -5.701 -24.522 -9.773 1.00 91.56 89 CYS A C 1
ATOM 651 O O . CYS A 1 89 ? -4.643 -23.954 -9.519 1.00 91.56 89 CYS A O 1
ATOM 653 N N . THR A 1 90 ? -6.091 -24.742 -11.026 1.00 90.88 90 THR A N 1
ATOM 654 C CA . THR A 1 90 ? -5.283 -24.359 -12.196 1.00 90.88 90 THR A CA 1
ATOM 655 C C . THR A 1 90 ? -5.210 -22.844 -12.405 1.00 90.88 90 THR A C 1
ATOM 657 O O . THR A 1 90 ? -4.228 -22.363 -12.958 1.00 90.88 90 THR A O 1
ATOM 660 N N . GLY A 1 91 ? -6.209 -22.091 -11.929 1.00 89.88 91 GLY A N 1
ATOM 661 C CA . GLY A 1 91 ? -6.249 -20.630 -12.013 1.00 89.88 91 GLY A CA 1
ATOM 662 C C . GLY A 1 91 ? -5.383 -19.953 -10.950 1.00 89.88 91 GLY A C 1
ATOM 663 O O . GLY A 1 91 ? -4.330 -19.406 -11.251 1.00 89.88 91 GLY A O 1
ATOM 664 N N . CYS A 1 92 ? -5.815 -19.986 -9.686 1.00 90.12 92 CYS A N 1
ATOM 665 C CA . CYS A 1 92 ? -5.123 -19.283 -8.597 1.00 90.12 92 CYS A CA 1
ATOM 666 C C . CYS A 1 92 ? -3.990 -20.084 -7.930 1.00 90.12 92 CYS A C 1
ATOM 668 O O . CYS A 1 92 ? -3.360 -19.573 -7.007 1.00 90.12 92 CYS A O 1
ATOM 670 N N . ARG A 1 93 ? -3.750 -21.343 -8.338 1.00 89.06 93 ARG A N 1
ATOM 671 C CA . ARG A 1 93 ? -2.720 -22.249 -7.777 1.00 89.06 93 ARG A CA 1
ATOM 672 C C . ARG A 1 93 ? -2.839 -22.521 -6.272 1.00 89.06 93 ARG A C 1
ATOM 674 O O . ARG A 1 93 ? -1.907 -23.023 -5.649 1.00 89.06 93 ARG A O 1
ATOM 681 N N . ARG A 1 94 ? -3.997 -22.218 -5.682 1.00 89.19 94 ARG A N 1
ATOM 682 C CA . ARG A 1 94 ? -4.338 -22.561 -4.296 1.00 89.19 94 ARG A CA 1
ATOM 683 C C . ARG A 1 94 ? -5.018 -23.932 -4.239 1.00 89.19 94 ARG A C 1
ATOM 685 O O . ARG A 1 94 ? -5.716 -24.277 -5.193 1.00 89.19 94 ARG A O 1
ATOM 692 N N . PRO A 1 95 ? -4.920 -24.680 -3.125 1.00 90.50 95 PRO A N 1
ATOM 693 C CA . PRO A 1 95 ? -5.692 -25.905 -2.934 1.00 90.50 95 PRO A CA 1
ATOM 694 C C . PRO A 1 95 ? -7.175 -25.671 -3.231 1.00 90.50 95 PRO A C 1
ATOM 696 O O . PRO A 1 95 ? -7.738 -24.685 -2.756 1.00 90.50 95 PRO A O 1
ATOM 699 N N . LYS A 1 96 ? -7.833 -26.583 -3.962 1.00 90.12 96 LYS A N 1
ATOM 700 C CA . LYS A 1 96 ? -9.214 -26.389 -4.461 1.00 90.12 96 LYS A CA 1
ATOM 701 C C . LYS A 1 96 ? -10.218 -25.928 -3.394 1.00 90.12 96 LYS A C 1
ATOM 703 O O . LYS A 1 96 ? -11.096 -25.131 -3.689 1.00 90.12 96 LYS A O 1
ATOM 708 N N . LYS A 1 97 ? -10.066 -26.385 -2.145 1.00 88.81 97 LYS A N 1
ATOM 709 C CA . LYS A 1 97 ? -10.934 -26.000 -1.013 1.00 88.81 97 LYS A CA 1
ATOM 710 C C . LYS A 1 97 ? -10.850 -24.520 -0.622 1.00 88.81 97 LYS A C 1
ATOM 712 O O . LYS A 1 97 ? -11.761 -24.025 0.026 1.00 88.81 97 LYS A O 1
ATOM 717 N N . ILE A 1 98 ? -9.749 -23.851 -0.952 1.00 90.50 98 ILE A N 1
ATOM 718 C CA . ILE A 1 98 ? -9.478 -22.445 -0.625 1.00 90.50 98 ILE A CA 1
ATOM 719 C C . ILE A 1 98 ? -9.261 -21.616 -1.894 1.00 90.50 98 ILE A C 1
ATOM 721 O O . ILE A 1 98 ? -8.527 -20.626 -1.891 1.00 90.50 98 ILE A O 1
ATOM 725 N N . CYS A 1 99 ? -9.861 -22.073 -2.995 1.00 92.81 99 CYS A N 1
ATOM 726 C CA . CYS A 1 99 ? -9.889 -21.348 -4.250 1.00 92.81 99 CYS A CA 1
ATOM 727 C C . CYS A 1 99 ? -10.585 -19.994 -4.063 1.00 92.81 99 CYS A C 1
ATOM 729 O O . CYS A 1 99 ? -11.519 -19.856 -3.273 1.00 92.81 99 CYS A O 1
ATOM 731 N N . ILE A 1 100 ? -10.115 -19.009 -4.817 1.00 94.31 100 ILE A N 1
ATOM 732 C CA . ILE A 1 100 ? -10.618 -17.631 -4.818 1.00 94.31 100 ILE A CA 1
ATOM 733 C C . ILE A 1 100 ? -10.946 -17.149 -6.237 1.00 94.31 100 ILE A C 1
ATOM 735 O O . ILE A 1 100 ? -11.191 -15.965 -6.434 1.00 94.31 100 ILE A O 1
ATOM 739 N N . CYS A 1 101 ? -10.894 -18.034 -7.240 1.00 94.75 101 CYS A N 1
ATOM 740 C CA . CYS A 1 101 ? -11.075 -17.645 -8.640 1.00 94.75 101 CYS A CA 1
ATOM 741 C C . CYS A 1 101 ? -12.424 -16.974 -8.897 1.00 94.75 101 CYS A C 1
ATOM 743 O O . CYS A 1 101 ? -12.459 -16.024 -9.664 1.00 94.75 101 CYS A O 1
ATOM 745 N N . ASP A 1 102 ? -13.467 -17.390 -8.184 1.00 94.69 102 ASP A N 1
ATOM 746 C CA . ASP A 1 102 ? -14.817 -16.821 -8.284 1.00 94.69 102 ASP A CA 1
ATOM 747 C C . ASP A 1 102 ? -14.898 -15.367 -7.782 1.00 94.69 102 ASP A C 1
ATOM 749 O O . ASP A 1 102 ? -15.891 -14.690 -8.005 1.00 94.69 102 ASP A O 1
ATOM 753 N N . SER A 1 103 ? -13.865 -14.890 -7.079 1.00 95.69 103 SER A N 1
ATOM 754 C CA . SER A 1 103 ? -13.754 -13.505 -6.596 1.00 95.69 103 SER A CA 1
ATOM 755 C C . SER A 1 103 ? -12.725 -12.671 -7.360 1.00 95.69 103 SER A C 1
ATOM 757 O O . SER A 1 103 ? -12.517 -11.512 -7.016 1.00 95.69 103 SER A O 1
ATOM 759 N N . LEU A 1 104 ? -12.030 -13.257 -8.342 1.00 95.88 104 LEU A N 1
ATOM 760 C CA . LEU A 1 104 ? -11.088 -12.512 -9.176 1.00 95.88 104 LEU A CA 1
ATOM 761 C C . LEU A 1 104 ? -11.862 -11.672 -10.206 1.00 95.88 104 LEU A C 1
ATOM 763 O O . LEU A 1 104 ? -12.939 -12.095 -10.624 1.00 95.88 104 LEU A O 1
ATOM 767 N N . PRO A 1 105 ? -11.318 -10.525 -10.652 1.00 93.56 105 PRO A N 1
ATOM 768 C CA . PRO A 1 105 ? -11.978 -9.696 -11.657 1.00 93.56 105 PRO A CA 1
ATOM 769 C C . PRO A 1 105 ? -12.230 -10.478 -12.949 1.00 93.56 105 PRO A C 1
ATOM 771 O O . PRO A 1 105 ? -11.331 -11.165 -13.439 1.00 93.56 105 PRO A O 1
ATOM 774 N N . GLU A 1 106 ? -13.427 -10.358 -13.521 1.00 90.44 106 GLU A N 1
ATOM 775 C CA . GLU A 1 106 ? -13.765 -11.018 -14.791 1.00 90.44 106 GLU A CA 1
ATOM 776 C C . GLU A 1 106 ? -12.935 -10.463 -15.956 1.00 90.44 106 GLU A C 1
ATOM 778 O O . GLU A 1 106 ? -12.503 -11.212 -16.827 1.00 90.44 106 GLU A O 1
ATOM 783 N N . SER A 1 107 ? -12.641 -9.163 -15.916 1.00 89.62 107 SER A N 1
ATOM 784 C CA . SER A 1 107 ? -11.847 -8.427 -16.904 1.00 89.62 107 SER A CA 1
ATOM 785 C C . SER A 1 107 ? -10.330 -8.574 -16.728 1.00 89.62 107 SER A C 1
ATOM 787 O O . SER A 1 107 ? -9.569 -7.821 -17.331 1.00 89.62 107 SER A O 1
ATOM 789 N N . ARG A 1 108 ? -9.859 -9.509 -15.892 1.00 90.25 108 ARG A N 1
ATOM 790 C CA . ARG A 1 108 ? -8.421 -9.678 -15.645 1.00 90.25 108 ARG A CA 1
ATOM 791 C C . ARG A 1 108 ? -7.675 -10.228 -16.880 1.00 90.25 108 ARG A C 1
ATOM 793 O O . ARG A 1 108 ? -8.199 -11.119 -17.551 1.00 90.25 108 ARG A O 1
ATOM 800 N N . PRO A 1 109 ? -6.418 -9.813 -17.106 1.00 94.25 109 PRO A N 1
ATOM 801 C CA . PRO A 1 109 ? -5.658 -8.885 -16.272 1.00 94.25 109 PRO A CA 1
ATOM 802 C C . PRO A 1 109 ? -6.122 -7.429 -16.462 1.00 94.25 109 PRO A C 1
ATOM 804 O O . PRO A 1 109 ? -6.372 -6.967 -17.573 1.00 94.25 109 PRO A O 1
ATOM 807 N N . LEU A 1 110 ? -6.280 -6.719 -15.344 1.00 95.69 110 LEU A N 1
ATOM 808 C CA . LEU A 1 110 ? -6.738 -5.337 -15.293 1.00 95.69 110 LEU A CA 1
ATOM 809 C C . LEU A 1 110 ? -5.663 -4.421 -15.880 1.00 95.69 110 LEU A C 1
ATOM 811 O O . LEU A 1 110 ? -4.507 -4.448 -15.455 1.00 95.69 110 LEU A O 1
ATOM 815 N N . GLN A 1 111 ? -6.085 -3.581 -16.819 1.00 95.12 111 GLN A N 1
ATOM 816 C CA . GLN A 1 111 ? -5.242 -2.587 -17.476 1.00 95.12 111 GLN A CA 1
ATOM 817 C C . GLN A 1 111 ? -5.227 -1.281 -16.677 1.00 95.12 111 GLN A C 1
ATOM 819 O O . GLN A 1 111 ? -6.288 -0.685 -16.443 1.00 95.12 111 GLN A O 1
ATOM 824 N N . THR A 1 112 ? -4.037 -0.813 -16.312 1.00 93.94 112 THR A N 1
ATOM 825 C CA . THR A 1 112 ? -3.801 0.433 -15.569 1.00 93.94 112 THR A CA 1
ATOM 826 C C . THR A 1 112 ? -2.879 1.354 -16.364 1.00 93.94 112 THR A C 1
ATOM 828 O O . THR A 1 112 ? -1.998 0.896 -17.089 1.00 93.94 112 THR A O 1
ATOM 831 N N . ARG A 1 113 ? -3.074 2.671 -16.254 1.00 92.75 113 ARG A N 1
ATOM 832 C CA . ARG A 1 113 ? -2.102 3.652 -16.771 1.00 92.75 113 ARG A CA 1
ATOM 833 C C . ARG A 1 113 ? -0.852 3.685 -15.889 1.00 92.75 113 ARG A C 1
ATOM 835 O O . ARG A 1 113 ? 0.259 3.896 -16.373 1.00 92.75 113 ARG A O 1
ATOM 842 N N . THR A 1 114 ? -1.063 3.513 -14.593 1.00 94.06 114 THR A N 1
ATOM 843 C CA . THR A 1 114 ? -0.043 3.436 -13.561 1.00 94.06 114 THR A CA 1
ATOM 844 C C . THR A 1 114 ? 0.581 2.051 -13.592 1.00 94.06 114 THR A C 1
ATOM 846 O O . THR A 1 114 ? -0.115 1.047 -13.431 1.00 94.06 114 THR A O 1
ATOM 849 N N . ARG A 1 115 ? 1.902 1.996 -13.749 1.00 97.38 115 ARG A N 1
ATOM 850 C CA . ARG A 1 115 ? 2.669 0.762 -13.588 1.00 97.38 115 ARG A CA 1
ATOM 851 C C . ARG A 1 115 ? 2.914 0.512 -12.110 1.00 97.38 115 ARG A C 1
ATOM 853 O O . ARG A 1 115 ? 3.334 1.417 -11.387 1.00 97.38 115 ARG A O 1
ATOM 860 N N . VAL A 1 116 ? 2.701 -0.720 -11.666 1.00 98.19 116 VAL A N 1
ATOM 861 C CA . VAL A 1 116 ? 2.969 -1.124 -10.281 1.00 98.19 116 VAL A CA 1
ATOM 862 C C . VAL A 1 116 ? 4.293 -1.873 -10.233 1.00 98.19 116 VAL A C 1
ATOM 864 O O . VAL A 1 116 ? 4.424 -2.938 -10.825 1.00 98.19 116 VAL A O 1
ATOM 867 N N . MET A 1 117 ? 5.278 -1.355 -9.500 1.00 98.38 117 MET A N 1
ATOM 868 C CA . MET A 1 117 ? 6.513 -2.084 -9.216 1.00 98.38 117 MET A CA 1
ATOM 869 C C . MET A 1 117 ? 6.540 -2.517 -7.752 1.00 98.38 117 MET A C 1
ATOM 871 O O . MET A 1 117 ? 6.466 -1.687 -6.853 1.00 98.38 117 MET A O 1
ATOM 875 N N . VAL A 1 118 ? 6.681 -3.816 -7.495 1.00 98.19 118 VAL A N 1
ATOM 876 C CA . VAL A 1 118 ? 6.792 -4.367 -6.142 1.00 98.19 118 VAL A CA 1
ATOM 877 C C . VAL A 1 118 ? 8.188 -4.932 -5.920 1.00 98.19 118 VAL A C 1
ATOM 879 O O . VAL A 1 118 ? 8.588 -5.926 -6.527 1.00 98.19 118 VAL A O 1
ATOM 882 N N . LEU A 1 119 ? 8.913 -4.311 -4.999 1.00 97.62 119 LEU A N 1
ATOM 883 C CA . LEU A 1 119 ? 10.196 -4.768 -4.492 1.00 97.62 119 LEU A CA 1
ATOM 884 C C . LEU A 1 119 ? 9.939 -5.712 -3.314 1.00 97.62 119 LEU A C 1
ATOM 886 O O . LEU A 1 119 ? 9.515 -5.278 -2.243 1.00 97.62 119 LEU A O 1
ATOM 890 N N . VAL A 1 120 ? 10.140 -7.012 -3.510 1.00 96.69 120 VAL A N 1
ATOM 891 C CA . VAL A 1 120 ? 9.752 -8.055 -2.551 1.00 96.69 120 VAL A CA 1
ATOM 892 C C . VAL A 1 120 ? 10.956 -8.629 -1.813 1.00 96.69 120 VAL A C 1
ATOM 894 O O . VAL A 1 120 ? 11.978 -8.977 -2.404 1.00 96.69 120 VAL A O 1
ATOM 897 N N . HIS A 1 121 ? 10.826 -8.771 -0.495 1.00 95.88 121 HIS A N 1
ATOM 898 C CA . HIS A 1 121 ? 11.828 -9.444 0.320 1.00 95.88 121 HIS A CA 1
ATOM 899 C C . HIS A 1 121 ? 11.858 -10.956 -0.015 1.00 95.88 121 HIS A C 1
ATOM 901 O O . HIS A 1 121 ? 10.803 -11.591 0.021 1.00 95.88 121 HIS A O 1
ATOM 907 N N . PRO A 1 122 ? 13.027 -11.612 -0.175 1.00 94.19 122 PRO A N 1
ATOM 908 C CA . PRO A 1 122 ? 13.131 -13.043 -0.521 1.00 94.19 122 PRO A CA 1
ATOM 909 C C . PRO A 1 122 ? 12.290 -13.990 0.356 1.00 94.19 122 PRO A C 1
ATOM 911 O O . PRO A 1 122 ? 11.600 -14.897 -0.105 1.00 94.19 122 PRO A O 1
ATOM 914 N N . LYS A 1 123 ? 12.272 -13.737 1.672 1.00 90.06 123 LYS A N 1
ATOM 915 C CA . LYS A 1 123 ? 11.442 -14.477 2.648 1.00 90.06 123 LYS A CA 1
ATOM 916 C C . LYS A 1 123 ? 9.920 -14.382 2.419 1.00 90.06 123 LYS A C 1
ATOM 918 O O . LYS A 1 123 ? 9.199 -15.231 2.944 1.00 90.06 123 LYS A O 1
ATOM 923 N N . GLU A 1 124 ? 9.418 -13.376 1.703 1.00 88.38 124 GLU A N 1
ATOM 924 C CA . GLU A 1 124 ? 7.994 -13.264 1.347 1.00 88.38 124 GLU A CA 1
ATOM 925 C C . GLU A 1 124 ? 7.638 -14.086 0.102 1.00 88.38 124 GLU A C 1
ATOM 927 O O . GLU A 1 124 ? 6.534 -14.622 0.040 1.00 88.38 124 GLU A O 1
ATOM 932 N N . VAL A 1 125 ? 8.570 -14.283 -0.838 1.00 84.38 125 VAL A N 1
ATOM 933 C CA . VAL A 1 125 ? 8.328 -14.981 -2.121 1.00 84.38 125 VAL A CA 1
ATOM 934 C C . VAL A 1 125 ? 7.833 -16.416 -1.916 1.00 84.38 125 VAL A C 1
ATOM 936 O O . VAL A 1 125 ? 6.977 -16.921 -2.643 1.00 84.38 125 VAL A O 1
ATOM 939 N N . VAL A 1 126 ? 8.290 -17.069 -0.846 1.00 78.56 126 VAL A N 1
ATOM 940 C CA . VAL A 1 126 ? 7.876 -18.433 -0.481 1.00 78.56 126 VAL A CA 1
ATOM 941 C C . VAL A 1 126 ? 6.392 -18.500 -0.062 1.00 78.56 126 VAL A C 1
ATOM 943 O O . VAL A 1 126 ? 5.773 -19.571 -0.067 1.00 78.56 126 VAL A O 1
ATOM 946 N N . ARG A 1 127 ? 5.767 -17.371 0.296 1.00 78.12 127 ARG A N 1
ATOM 947 C CA . ARG A 1 127 ? 4.390 -17.317 0.807 1.00 78.12 127 ARG A CA 1
ATOM 948 C C . ARG A 1 127 ? 3.360 -17.281 -0.325 1.00 78.12 127 ARG A C 1
ATOM 950 O O . ARG A 1 127 ? 2.758 -16.254 -0.620 1.00 78.12 127 ARG A O 1
ATOM 957 N N . LYS A 1 128 ? 3.027 -18.465 -0.849 1.00 69.31 128 LYS A N 1
ATOM 958 C CA . LYS A 1 128 ? 2.015 -18.678 -1.912 1.00 69.31 128 LYS A CA 1
ATOM 959 C C . LYS A 1 128 ? 0.628 -18.058 -1.651 1.00 69.31 128 LYS A C 1
ATOM 961 O O . LYS A 1 128 ? -0.110 -17.796 -2.591 1.00 69.31 128 LYS A O 1
ATOM 966 N N . ASN A 1 129 ? 0.266 -17.826 -0.385 1.00 73.56 129 ASN A N 1
ATOM 967 C CA . ASN A 1 129 ? -1.033 -17.270 0.018 1.00 73.56 129 ASN A CA 1
ATOM 968 C C . ASN A 1 129 ? -0.961 -15.796 0.470 1.00 73.56 129 ASN A C 1
ATOM 970 O O . ASN A 1 129 ? -1.828 -15.359 1.228 1.00 73.56 129 ASN A O 1
ATOM 974 N N . GLY A 1 130 ? 0.081 -15.063 0.067 1.00 84.69 130 GLY A N 1
ATOM 975 C CA . GLY A 1 130 ? 0.247 -13.637 0.352 1.00 84.69 130 GLY A CA 1
ATOM 976 C C . GLY A 1 130 ? -0.599 -12.715 -0.534 1.00 84.69 130 GLY A C 1
ATOM 977 O O . GLY A 1 130 ? -1.360 -13.162 -1.393 1.00 84.69 130 GLY A O 1
ATOM 978 N N . THR A 1 131 ? -0.434 -11.413 -0.314 1.00 91.88 131 THR A N 1
ATOM 979 C CA . THR A 1 131 ? -1.061 -10.322 -1.078 1.00 91.88 131 THR A CA 1
ATOM 980 C C . THR A 1 131 ? -0.428 -10.116 -2.451 1.00 91.88 131 THR A C 1
ATOM 982 O O . THR A 1 131 ? -1.139 -9.818 -3.402 1.00 91.88 131 THR A O 1
ATOM 985 N N . LEU A 1 132 ? 0.880 -10.333 -2.593 1.00 94.12 132 LEU A N 1
ATOM 986 C CA . LEU A 1 132 ? 1.567 -10.167 -3.874 1.00 94.12 132 LEU A CA 1
ATOM 987 C C . LEU A 1 132 ? 1.102 -11.167 -4.957 1.00 94.12 132 LEU A C 1
ATOM 989 O O . LEU A 1 132 ? 0.753 -10.716 -6.047 1.00 94.12 132 LEU A O 1
ATOM 993 N N . PRO A 1 133 ? 0.960 -12.484 -4.684 1.00 93.12 133 PRO A N 1
ATOM 994 C CA . PRO A 1 133 ? 0.375 -13.407 -5.660 1.00 93.12 133 PRO A CA 1
ATOM 995 C C . PRO A 1 133 ? -1.049 -13.037 -6.096 1.00 93.12 133 PRO A C 1
ATOM 997 O O . PRO A 1 133 ? -1.453 -13.376 -7.202 1.00 93.12 133 PRO A O 1
ATOM 1000 N N . LEU A 1 134 ? -1.829 -12.358 -5.242 1.00 94.25 134 LEU A N 1
ATOM 1001 C CA . LEU A 1 134 ? -3.147 -11.841 -5.627 1.00 94.25 134 LEU A CA 1
ATOM 1002 C C . LEU A 1 134 ? -3.029 -10.699 -6.635 1.00 94.25 134 LEU A C 1
ATOM 1004 O O . LEU A 1 134 ? -3.738 -10.718 -7.635 1.00 94.25 134 LEU A O 1
ATOM 1008 N N . LEU A 1 135 ? -2.128 -9.744 -6.392 1.00 95.94 135 LEU A N 1
ATOM 1009 C CA . LEU A 1 135 ? -1.876 -8.638 -7.317 1.00 95.94 135 LEU A CA 1
ATOM 1010 C C . LEU A 1 135 ? -1.449 -9.153 -8.697 1.00 95.94 135 LEU A C 1
ATOM 1012 O O . LEU A 1 135 ? -2.028 -8.741 -9.696 1.00 95.94 135 LEU A O 1
ATOM 1016 N N . GLN A 1 136 ? -0.534 -10.127 -8.745 1.00 95.25 136 GLN A N 1
ATOM 1017 C CA . GLN A 1 136 ? -0.080 -10.760 -9.993 1.00 95.25 136 GLN A CA 1
ATOM 1018 C C . GLN A 1 136 ? -1.187 -11.520 -10.744 1.00 95.25 136 GLN A C 1
ATOM 1020 O O . GLN A 1 136 ? -1.073 -11.746 -11.942 1.00 95.25 136 GLN A O 1
ATOM 1025 N N . LEU A 1 137 ? -2.250 -11.953 -10.057 1.00 95.06 137 LEU A N 1
ATOM 1026 C CA . LEU A 1 137 ? -3.414 -12.576 -10.699 1.00 95.06 137 LEU A CA 1
ATOM 1027 C C . LEU A 1 137 ? -4.418 -11.553 -11.241 1.00 95.06 137 LEU A C 1
ATOM 1029 O O . LEU A 1 137 ? -5.310 -11.955 -11.994 1.00 95.06 137 LEU A O 1
ATOM 1033 N N . CYS A 1 138 ? -4.330 -10.292 -10.806 1.00 96.69 138 CYS A N 1
ATOM 1034 C CA . CYS A 1 138 ? -5.313 -9.254 -11.101 1.00 96.69 138 CYS A CA 1
ATOM 1035 C C . CYS A 1 138 ? -4.798 -8.193 -12.072 1.00 96.69 138 CYS A C 1
ATOM 1037 O O . CYS A 1 138 ? -5.588 -7.760 -12.896 1.00 96.69 138 CYS A O 1
ATOM 1039 N N . LEU A 1 139 ? -3.539 -7.759 -11.972 1.00 97.44 139 LEU A N 1
ATOM 1040 C CA . LEU A 1 139 ? -2.971 -6.661 -12.765 1.00 97.44 139 LEU A CA 1
ATOM 1041 C C . LEU A 1 139 ? -2.177 -7.176 -13.968 1.00 97.44 139 LEU A C 1
ATOM 1043 O O . LEU A 1 139 ? -1.549 -8.229 -13.875 1.00 97.44 139 LEU A O 1
ATOM 1047 N N . ASP A 1 140 ? -2.190 -6.410 -15.060 1.00 95.56 140 ASP A N 1
ATOM 1048 C CA . ASP A 1 140 ? -1.364 -6.680 -16.244 1.00 95.56 140 ASP A CA 1
ATOM 1049 C C . ASP A 1 140 ? 0.038 -6.069 -16.109 1.00 95.56 140 ASP A C 1
ATOM 1051 O O . ASP A 1 140 ? 1.038 -6.785 -16.107 1.00 95.56 140 ASP A O 1
ATOM 1055 N N . ASP A 1 141 ? 0.111 -4.749 -15.900 1.00 94.62 141 ASP A N 1
ATOM 1056 C CA . ASP A 1 141 ? 1.371 -3.998 -15.803 1.00 94.62 141 ASP A CA 1
ATOM 1057 C C . ASP A 1 141 ? 1.899 -3.957 -14.355 1.00 94.62 141 ASP A C 1
ATOM 1059 O O . ASP A 1 141 ? 1.893 -2.926 -13.667 1.00 94.62 141 ASP A O 1
ATOM 1063 N N . ILE A 1 142 ? 2.312 -5.134 -13.868 1.00 97.31 142 ILE A N 1
ATOM 1064 C CA . ILE A 1 142 ? 2.973 -5.315 -12.573 1.00 97.31 142 ILE A CA 1
ATOM 1065 C C . ILE A 1 142 ? 4.374 -5.916 -12.734 1.00 97.31 142 ILE A C 1
ATOM 1067 O O . ILE A 1 142 ? 4.548 -7.038 -13.207 1.00 97.31 142 ILE A O 1
ATOM 1071 N N . ILE A 1 143 ? 5.384 -5.197 -12.246 1.00 97.38 143 ILE A N 1
ATOM 1072 C CA . ILE A 1 143 ? 6.773 -5.659 -12.200 1.00 97.38 143 ILE A CA 1
ATOM 1073 C C . ILE A 1 143 ? 7.109 -6.081 -10.775 1.00 97.38 143 ILE A C 1
ATOM 1075 O O . ILE A 1 143 ? 6.885 -5.336 -9.825 1.00 97.38 143 ILE A O 1
ATOM 1079 N N . VAL A 1 144 ? 7.674 -7.275 -10.610 1.00 97.19 144 VAL A N 1
ATOM 1080 C CA . VAL A 1 144 ? 8.096 -7.792 -9.303 1.00 97.19 144 VAL A CA 1
ATOM 1081 C C . VAL A 1 144 ? 9.594 -8.046 -9.318 1.00 97.19 144 VAL A C 1
ATOM 1083 O O . VAL A 1 144 ? 10.089 -8.773 -10.178 1.00 97.19 144 VAL A O 1
ATOM 1086 N N . LYS A 1 145 ? 10.311 -7.468 -8.353 1.00 97.12 145 LYS A N 1
ATOM 1087 C CA . LYS A 1 145 ? 11.762 -7.629 -8.201 1.00 97.12 145 LYS A CA 1
ATOM 1088 C C . LYS A 1 145 ? 12.087 -8.111 -6.799 1.00 97.12 145 LYS A C 1
ATOM 1090 O O . LYS A 1 145 ? 11.698 -7.493 -5.813 1.00 97.12 145 LYS A O 1
ATOM 1095 N N . GLU A 1 146 ? 12.778 -9.240 -6.718 1.00 96.31 146 GLU A N 1
ATOM 1096 C CA . GLU A 1 146 ? 13.179 -9.854 -5.457 1.00 96.31 146 GLU A CA 1
ATOM 1097 C C . GLU A 1 146 ? 14.550 -9.333 -5.018 1.00 96.31 146 GLU A C 1
ATOM 1099 O O . GLU A 1 146 ? 15.490 -9.316 -5.808 1.00 96.31 146 GLU A O 1
ATOM 1104 N N . GLY A 1 147 ? 14.679 -8.946 -3.748 1.00 96.12 147 GLY A N 1
ATOM 1105 C CA . GLY A 1 147 ? 15.959 -8.509 -3.197 1.00 96.12 147 GLY A CA 1
ATOM 1106 C C . GLY A 1 147 ? 15.872 -8.092 -1.734 1.00 96.12 147 GLY A C 1
ATOM 1107 O O . GLY A 1 147 ? 14.825 -7.677 -1.243 1.00 96.12 147 GLY A O 1
ATOM 1108 N N . GLU A 1 148 ? 16.980 -8.205 -1.001 1.00 95.56 148 GLU A N 1
ATOM 1109 C CA . GLU A 1 148 ? 17.094 -7.592 0.333 1.00 95.56 148 GLU A CA 1
ATOM 1110 C C . GLU A 1 148 ? 17.553 -6.125 0.273 1.00 95.56 148 GLU A C 1
ATOM 1112 O O . GLU A 1 148 ? 17.497 -5.412 1.276 1.00 95.56 148 GLU A O 1
ATOM 1117 N N . PHE A 1 149 ? 18.038 -5.697 -0.891 1.00 96.06 149 PHE A N 1
ATOM 1118 C CA . PHE A 1 149 ? 18.415 -4.336 -1.248 1.00 96.06 149 PHE A CA 1
ATOM 1119 C C . PHE A 1 149 ? 18.328 -4.194 -2.771 1.00 96.06 149 PHE A C 1
ATOM 1121 O O . PHE A 1 149 ? 18.364 -5.202 -3.478 1.00 96.06 149 PHE A O 1
ATOM 1128 N N . PHE A 1 150 ? 18.226 -2.960 -3.256 1.00 96.69 150 PHE A N 1
ATOM 1129 C CA . PHE A 1 150 ? 18.145 -2.648 -4.681 1.00 96.69 150 PHE A CA 1
ATOM 1130 C C . PHE A 1 150 ? 19.233 -1.628 -5.027 1.00 96.69 150 PHE A C 1
ATOM 1132 O O . PHE A 1 150 ? 19.308 -0.613 -4.325 1.00 96.69 150 PHE A O 1
ATOM 1139 N N . PRO A 1 151 ? 20.079 -1.868 -6.045 1.00 95.25 151 PRO A N 1
ATOM 1140 C CA . PRO A 1 151 ? 21.183 -0.971 -6.388 1.00 95.25 151 PRO A CA 1
ATOM 1141 C C . PRO A 1 151 ? 20.743 0.282 -7.157 1.00 95.25 151 PRO A C 1
ATOM 1143 O O . PRO A 1 151 ? 19.638 0.349 -7.701 1.00 95.25 151 PRO A O 1
ATOM 1146 N N . GLY A 1 152 ? 21.634 1.276 -7.212 1.00 95.62 152 GLY A N 1
ATOM 1147 C CA . GLY A 1 152 ? 21.455 2.466 -8.049 1.00 95.62 152 GLY A CA 1
ATOM 1148 C C . GLY A 1 152 ? 21.557 2.166 -9.556 1.00 95.62 152 GLY A C 1
ATOM 1149 O O . GLY A 1 152 ? 21.873 1.038 -9.939 1.00 95.62 152 GLY A O 1
ATOM 1150 N N . PRO A 1 153 ? 21.310 3.169 -10.418 1.00 93.81 153 PRO A N 1
ATOM 1151 C CA . PRO A 1 153 ? 21.224 2.983 -11.872 1.00 93.81 153 PRO A CA 1
ATOM 1152 C C . PRO A 1 153 ? 22.521 2.474 -12.509 1.00 93.81 153 PRO A C 1
ATOM 1154 O O . PRO A 1 153 ? 22.463 1.752 -13.500 1.00 93.81 153 PRO A O 1
ATOM 1157 N N . ASP A 1 154 ? 23.675 2.802 -11.925 1.00 95.56 154 ASP A N 1
ATOM 1158 C CA . ASP A 1 154 ? 24.980 2.350 -12.422 1.00 95.56 154 ASP A CA 1
ATOM 1159 C C . ASP A 1 154 ? 25.217 0.849 -12.178 1.00 95.56 154 ASP A C 1
ATOM 1161 O O . ASP A 1 154 ? 25.926 0.193 -12.940 1.00 95.56 154 ASP A O 1
ATOM 1165 N N . GLU A 1 155 ? 24.628 0.300 -11.113 1.00 96.31 155 GLU A N 1
ATOM 1166 C CA . GLU A 1 155 ? 24.818 -1.091 -10.686 1.00 96.31 155 GLU A CA 1
ATOM 1167 C C . GLU A 1 155 ? 23.725 -2.030 -11.223 1.00 96.31 155 GLU A C 1
ATOM 1169 O O . GLU A 1 155 ? 24.009 -3.190 -11.518 1.00 96.31 155 GLU A O 1
ATOM 1174 N N . ASP A 1 156 ? 22.487 -1.544 -11.370 1.00 96.44 156 ASP A N 1
ATOM 1175 C CA . ASP A 1 156 ? 21.359 -2.299 -11.936 1.00 96.44 156 ASP A CA 1
ATOM 1176 C C . ASP A 1 156 ? 20.629 -1.483 -13.020 1.00 96.44 156 ASP A C 1
ATOM 1178 O O . ASP A 1 156 ? 19.511 -1.007 -12.816 1.00 96.44 156 ASP A O 1
ATOM 1182 N N . PRO A 1 157 ? 21.233 -1.292 -14.204 1.00 96.44 157 PRO A N 1
ATOM 1183 C CA . PRO A 1 157 ? 20.623 -0.492 -15.264 1.00 96.44 157 PRO A CA 1
ATOM 1184 C C . PRO A 1 157 ? 19.293 -1.072 -15.772 1.00 96.44 157 PRO A C 1
ATOM 1186 O O . PRO A 1 157 ? 18.450 -0.325 -16.266 1.00 96.44 157 PRO A O 1
ATOM 1189 N N . GLU A 1 158 ? 19.066 -2.384 -15.641 1.00 96.62 158 GLU A N 1
ATOM 1190 C CA . GLU A 1 158 ? 17.831 -3.035 -16.094 1.00 96.62 158 GLU A CA 1
ATOM 1191 C C . GLU A 1 158 ? 16.631 -2.646 -15.219 1.00 96.62 158 GLU A C 1
ATOM 1193 O O . GLU A 1 158 ? 15.569 -2.299 -15.744 1.00 96.62 158 GLU A O 1
ATOM 1198 N N . LEU A 1 159 ? 16.794 -2.655 -13.890 1.00 95.44 159 LEU A N 1
ATOM 1199 C CA . LEU A 1 159 ? 15.764 -2.191 -12.957 1.00 95.44 159 LEU A CA 1
ATOM 1200 C C . LEU A 1 159 ? 15.349 -0.746 -13.261 1.00 95.44 159 LEU A C 1
ATOM 1202 O O . LEU A 1 159 ? 14.160 -0.428 -13.303 1.00 95.44 159 LEU A O 1
ATOM 1206 N N . HIS A 1 160 ? 16.328 0.126 -13.500 1.00 95.81 160 HIS A N 1
ATOM 1207 C CA . HIS A 1 160 ? 16.090 1.551 -13.742 1.00 95.81 160 HIS A CA 1
ATOM 1208 C C . HIS A 1 160 ? 15.513 1.828 -15.135 1.00 95.81 160 HIS A C 1
ATOM 1210 O O . HIS A 1 160 ? 14.678 2.725 -15.293 1.00 95.81 160 HIS A O 1
ATOM 1216 N N . ALA A 1 161 ? 15.856 1.007 -16.130 1.00 96.00 161 ALA A N 1
ATOM 1217 C CA . ALA A 1 161 ? 15.182 1.019 -17.424 1.00 96.00 161 ALA A CA 1
ATOM 1218 C C . ALA A 1 161 ? 13.693 0.661 -17.276 1.00 96.00 161 ALA A C 1
ATOM 1220 O O . ALA A 1 161 ? 12.842 1.380 -17.787 1.00 96.00 161 ALA A O 1
ATOM 1221 N N . GLN A 1 162 ? 13.354 -0.375 -16.501 1.00 96.06 162 GLN A N 1
ATOM 1222 C CA . GLN A 1 162 ? 11.958 -0.779 -16.261 1.00 96.06 162 GLN A CA 1
ATOM 1223 C C . GLN A 1 162 ? 11.135 0.283 -15.513 1.00 96.06 162 GLN A C 1
ATOM 1225 O O . GLN A 1 162 ? 9.935 0.432 -15.754 1.00 96.06 162 GLN A O 1
ATOM 1230 N N . LEU A 1 163 ? 11.773 1.054 -14.625 1.00 95.06 163 LEU A N 1
ATOM 1231 C CA . LEU A 1 163 ? 11.132 2.171 -13.924 1.00 95.06 163 LEU A CA 1
ATOM 1232 C C . LEU A 1 163 ? 10.690 3.294 -14.870 1.00 95.06 163 LEU A C 1
ATOM 1234 O O . LEU A 1 163 ? 9.630 3.885 -14.649 1.00 95.06 163 LEU A O 1
ATOM 1238 N N . SER A 1 164 ? 11.495 3.572 -15.899 1.00 93.75 164 SER A N 1
ATOM 1239 C CA . SER A 1 164 ? 11.315 4.694 -16.831 1.00 93.75 164 SER A CA 1
ATOM 1240 C C . SER A 1 164 ? 10.730 4.297 -18.192 1.00 93.75 164 SER A C 1
ATOM 1242 O O . SER A 1 164 ? 10.350 5.162 -18.987 1.00 93.75 164 SER A O 1
ATOM 1244 N N . GLU A 1 165 ? 10.612 2.995 -18.462 1.00 93.75 165 GLU A N 1
ATOM 1245 C CA . GLU A 1 165 ? 10.093 2.445 -19.712 1.00 93.75 165 GLU A CA 1
ATOM 1246 C C . GLU A 1 165 ? 8.715 3.023 -20.061 1.00 93.75 165 GLU A C 1
ATOM 1248 O O . GLU A 1 165 ? 7.807 3.074 -19.230 1.00 93.75 165 GLU A O 1
ATOM 1253 N N . GLY A 1 166 ? 8.549 3.452 -21.315 1.00 88.81 166 GLY A N 1
ATOM 1254 C CA . GLY A 1 166 ? 7.322 4.106 -21.781 1.00 88.81 166 GLY A CA 1
ATOM 1255 C C . GLY A 1 166 ? 7.179 5.562 -21.325 1.00 88.81 166 GLY A C 1
ATOM 1256 O O . GLY A 1 166 ? 6.072 6.100 -21.359 1.00 88.81 166 GLY A O 1
ATOM 1257 N N . GLY A 1 167 ? 8.273 6.193 -20.877 1.00 89.94 167 GLY A N 1
ATOM 1258 C CA . GLY A 1 167 ? 8.274 7.569 -20.374 1.00 89.94 167 GLY A CA 1
ATOM 1259 C C . GLY A 1 167 ? 7.636 7.700 -18.991 1.00 89.94 167 GLY A C 1
ATOM 1260 O O . GLY A 1 167 ? 7.103 8.757 -18.657 1.00 89.94 167 GLY A O 1
ATOM 1261 N N . HIS A 1 168 ? 7.635 6.618 -18.208 1.00 92.94 168 HIS A N 1
ATOM 1262 C CA . HIS A 1 168 ? 7.073 6.624 -16.866 1.00 92.94 168 HIS A CA 1
ATOM 1263 C C . HIS A 1 168 ? 7.976 7.399 -15.896 1.00 92.94 168 HIS A C 1
ATOM 1265 O O . HIS A 1 168 ? 9.197 7.252 -15.886 1.00 92.94 168 HIS A O 1
ATOM 1271 N N . ARG A 1 169 ? 7.365 8.200 -15.025 1.00 93.06 169 ARG A N 1
ATOM 1272 C CA . ARG A 1 169 ? 8.022 8.805 -13.869 1.00 93.06 169 ARG A CA 1
ATOM 1273 C C . ARG A 1 169 ? 7.960 7.832 -12.695 1.00 93.06 169 ARG A C 1
ATOM 1275 O O . ARG A 1 169 ? 6.877 7.413 -12.294 1.00 93.06 169 ARG A O 1
ATOM 1282 N N . ALA A 1 170 ? 9.108 7.490 -12.121 1.00 95.12 170 ALA A N 1
ATOM 1283 C CA . ALA A 1 170 ? 9.159 6.653 -10.929 1.00 95.12 170 ALA A CA 1
ATOM 1284 C C . ALA A 1 170 ? 8.777 7.446 -9.669 1.00 95.12 170 ALA A C 1
ATOM 1286 O O . ALA A 1 170 ? 9.245 8.568 -9.469 1.00 95.12 170 ALA A O 1
ATOM 1287 N N . MET A 1 171 ? 7.958 6.848 -8.807 1.00 95.25 171 MET A N 1
ATOM 1288 C CA . MET A 1 171 ? 7.605 7.373 -7.487 1.00 95.25 171 MET A CA 1
ATOM 1289 C C . MET A 1 171 ? 7.616 6.244 -6.465 1.00 95.25 171 MET A C 1
ATOM 1291 O O . MET A 1 171 ? 7.243 5.118 -6.779 1.00 95.25 171 MET A O 1
ATOM 1295 N N . PHE A 1 172 ? 8.018 6.532 -5.232 1.00 96.19 172 PHE A N 1
ATOM 1296 C CA . PHE A 1 172 ? 8.110 5.542 -4.168 1.00 96.19 172 PHE A CA 1
ATOM 1297 C C . PHE A 1 172 ? 7.021 5.748 -3.116 1.00 96.19 172 PHE A C 1
ATOM 1299 O O . PHE A 1 172 ? 7.059 6.727 -2.371 1.00 96.19 172 PHE A O 1
ATOM 1306 N N . LEU A 1 173 ? 6.069 4.813 -3.016 1.00 93.50 173 LEU A N 1
ATOM 1307 C CA . LEU A 1 173 ? 5.017 4.874 -2.005 1.00 93.50 173 LEU A CA 1
ATOM 1308 C C . LEU A 1 173 ? 5.572 4.461 -0.636 1.00 93.50 173 LEU A C 1
ATOM 1310 O O . LEU A 1 173 ? 5.589 3.285 -0.263 1.00 93.50 173 LEU A O 1
ATOM 1314 N N . CYS A 1 174 ? 6.058 5.442 0.118 1.00 87.12 174 CYS A N 1
ATOM 1315 C CA . CYS A 1 174 ? 6.658 5.232 1.424 1.00 87.12 174 CYS A CA 1
ATOM 1316 C C . CYS A 1 174 ? 6.625 6.521 2.251 1.00 87.12 174 CYS A C 1
ATOM 1318 O O . CYS A 1 174 ? 7.240 7.512 1.842 1.00 87.12 174 CYS A O 1
ATOM 1320 N N . PRO A 1 175 ? 6.001 6.499 3.444 1.00 81.94 175 PRO A N 1
ATOM 1321 C CA . PRO A 1 175 ? 6.048 7.627 4.363 1.00 81.94 175 PRO A CA 1
ATOM 1322 C C . PRO A 1 175 ? 7.488 8.034 4.689 1.00 81.94 175 PRO A C 1
ATOM 1324 O O . PRO A 1 175 ? 8.360 7.183 4.884 1.00 81.94 175 PRO A O 1
ATOM 1327 N N . GLY A 1 176 ? 7.734 9.336 4.770 1.00 75.50 176 GLY A N 1
ATOM 1328 C CA . GLY A 1 176 ? 9.045 9.889 5.082 1.00 75.50 176 GLY A CA 1
ATOM 1329 C C . GLY A 1 176 ? 9.094 11.392 4.849 1.00 75.50 176 GLY A C 1
ATOM 1330 O O . GLY A 1 176 ? 8.125 11.993 4.391 1.00 75.50 176 GLY A O 1
ATOM 1331 N N . GLU A 1 177 ? 10.232 11.989 5.178 1.00 75.31 177 GLU A N 1
ATOM 1332 C CA . GLU A 1 177 ? 10.507 13.390 4.872 1.00 75.31 177 GLU A CA 1
ATOM 1333 C C . GLU A 1 177 ? 10.418 13.639 3.359 1.00 75.31 177 GLU A C 1
ATOM 1335 O O . GLU A 1 177 ? 10.862 12.809 2.562 1.00 75.31 177 GLU A O 1
ATOM 1340 N N . GLY A 1 178 ? 9.787 14.751 2.974 1.00 75.38 178 GLY A N 1
ATOM 1341 C CA . GLY A 1 178 ? 9.570 15.108 1.570 1.00 75.38 178 GLY A CA 1
ATOM 1342 C C . GLY A 1 178 ? 8.566 14.223 0.822 1.00 75.38 178 GLY A C 1
ATOM 1343 O O . GLY A 1 178 ? 8.522 14.286 -0.401 1.00 75.38 178 GLY A O 1
ATOM 1344 N N . ALA A 1 179 ? 7.789 13.380 1.514 1.00 82.69 179 ALA A N 1
ATOM 1345 C CA . ALA A 1 179 ? 6.739 12.603 0.865 1.00 82.69 179 ALA A CA 1
ATOM 1346 C C . ALA A 1 179 ? 5.507 13.468 0.563 1.00 82.69 179 ALA A C 1
ATOM 1348 O O . ALA A 1 179 ? 4.947 14.091 1.465 1.00 82.69 179 ALA A O 1
ATOM 1349 N N . GLU A 1 180 ? 5.074 13.457 -0.694 1.00 82.31 180 GLU A N 1
ATOM 1350 C CA . GLU A 1 180 ? 3.895 14.186 -1.169 1.00 82.31 180 GLU A CA 1
ATOM 1351 C C . GLU A 1 180 ? 2.652 13.286 -1.139 1.00 82.31 180 GLU A C 1
ATOM 1353 O O . GLU A 1 180 ? 2.736 12.074 -1.352 1.00 82.31 180 GLU A O 1
ATOM 1358 N N . GLU A 1 181 ? 1.483 13.848 -0.845 1.00 83.06 181 GLU A N 1
ATOM 1359 C CA . GLU A 1 181 ? 0.233 13.086 -0.899 1.00 83.06 181 GLU A CA 1
ATOM 1360 C C . GLU A 1 181 ? -0.157 12.809 -2.357 1.00 83.06 181 GLU A C 1
ATOM 1362 O O . GLU A 1 181 ? -0.079 13.691 -3.208 1.00 83.06 181 GLU A O 1
ATOM 1367 N N . LEU A 1 182 ? -0.562 11.571 -2.662 1.00 82.19 182 LEU A N 1
ATOM 1368 C CA . LEU A 1 182 ? -1.125 11.236 -3.965 1.00 82.19 182 LEU A CA 1
ATOM 1369 C C . LEU A 1 182 ? -2.499 11.886 -4.096 1.00 82.19 182 LEU A C 1
ATOM 1371 O O . LEU A 1 182 ? -3.483 11.401 -3.535 1.00 82.19 182 LEU A O 1
ATOM 1375 N N . GLU A 1 183 ? -2.561 12.957 -4.873 1.00 72.25 183 GLU A N 1
ATOM 1376 C CA . GLU A 1 183 ? -3.814 13.631 -5.181 1.00 72.25 183 GLU A CA 1
ATOM 1377 C C . GLU A 1 183 ? -4.615 12.861 -6.234 1.00 72.25 183 GLU A C 1
ATOM 1379 O O . GLU A 1 183 ? -4.069 12.265 -7.169 1.00 72.25 183 GLU A O 1
ATOM 1384 N N . ALA A 1 184 ? -5.938 12.866 -6.066 1.00 67.38 184 ALA A N 1
ATOM 1385 C CA . ALA A 1 184 ? -6.840 12.279 -7.039 1.00 67.38 184 ALA A CA 1
ATOM 1386 C C . ALA A 1 184 ? -6.789 13.091 -8.336 1.00 67.38 184 ALA A C 1
ATOM 1388 O O . ALA A 1 184 ? -7.079 14.289 -8.339 1.00 67.38 184 ALA A O 1
ATOM 1389 N N . TRP A 1 185 ? -6.464 12.438 -9.449 1.00 63.09 185 TRP A N 1
ATOM 1390 C CA . TRP A 1 185 ? -6.495 13.112 -10.741 1.00 63.09 185 TRP A CA 1
ATOM 1391 C C . TRP A 1 185 ? -7.949 13.361 -11.171 1.00 63.09 185 TRP A C 1
ATOM 1393 O O . TRP A 1 185 ? -8.648 12.445 -11.616 1.00 63.09 185 TRP A O 1
ATOM 1403 N N . SER A 1 186 ? -8.428 14.603 -11.037 1.00 48.19 186 SER A N 1
ATOM 1404 C CA . SER A 1 186 ? -9.763 14.996 -11.493 1.00 48.19 186 SER A CA 1
ATOM 1405 C C . SER A 1 186 ? -9.756 15.249 -12.998 1.00 48.19 186 SER A C 1
ATOM 1407 O O . SER A 1 186 ? -9.203 16.241 -13.470 1.00 48.19 186 SER A O 1
ATOM 1409 N N . TYR A 1 187 ? -10.402 14.377 -13.766 1.00 47.44 187 TYR A N 1
ATOM 1410 C CA . TYR A 1 187 ? -10.644 14.624 -15.182 1.00 47.44 187 TYR A CA 1
ATOM 1411 C C . TYR A 1 187 ? -11.972 15.384 -15.334 1.00 47.44 187 TYR A C 1
ATOM 1413 O O . TYR A 1 187 ? -13.046 14.825 -15.116 1.00 47.44 187 TYR A O 1
ATOM 1421 N N . ALA A 1 188 ? -11.909 16.673 -15.680 1.00 33.97 188 ALA A N 1
ATOM 1422 C CA . ALA A 1 188 ? -13.071 17.455 -16.104 1.00 33.97 188 ALA A CA 1
ATOM 1423 C C . ALA A 1 188 ? -13.383 17.147 -17.581 1.00 33.97 188 ALA A C 1
ATOM 1425 O O . ALA A 1 188 ? -13.194 17.970 -18.467 1.00 33.97 188 ALA A O 1
ATOM 1426 N N . GLY A 1 189 ? -13.800 15.918 -17.863 1.00 34.62 189 GLY A N 1
ATOM 1427 C CA . GLY A 1 189 ? -14.187 15.476 -19.201 1.00 34.62 189 GLY A CA 1
ATOM 1428 C C . GLY A 1 189 ? -14.635 14.023 -19.150 1.00 34.62 189 GLY A C 1
ATOM 1429 O O . GLY A 1 189 ? -14.091 13.235 -18.401 1.00 34.62 189 GLY A O 1
ATOM 1430 N N . GLY A 1 190 ? -15.673 13.623 -19.868 1.00 34.62 190 GLY A N 1
ATOM 1431 C CA . GLY A 1 190 ? -16.003 12.204 -20.009 1.00 34.62 190 GLY A CA 1
ATOM 1432 C C . GLY A 1 190 ? -15.183 11.638 -21.160 1.00 34.62 190 GLY A C 1
ATOM 1433 O O . GLY A 1 190 ? -15.421 12.022 -22.297 1.00 34.62 190 GLY A O 1
ATOM 1434 N N . GLY A 1 191 ? -14.215 10.766 -20.892 1.00 34.75 191 GLY A N 1
ATOM 1435 C CA . GLY A 1 191 ? -13.419 10.121 -21.937 1.00 34.75 191 GLY A CA 1
ATOM 1436 C C . GLY A 1 191 ? -12.957 8.744 -21.486 1.00 34.75 191 GLY A C 1
ATOM 1437 O O . GLY A 1 191 ? -12.097 8.624 -20.617 1.00 34.75 191 GLY A O 1
ATOM 1438 N N . GLU A 1 192 ? -13.576 7.706 -22.040 1.00 36.97 192 GLU A N 1
ATOM 1439 C CA . GLU A 1 192 ? -13.261 6.304 -21.787 1.00 36.97 192 GLU A CA 1
ATOM 1440 C C . GLU A 1 192 ? -11.895 5.931 -22.378 1.00 36.97 192 GLU A C 1
ATOM 1442 O O . GLU A 1 192 ? -11.732 5.941 -23.591 1.00 36.97 192 GLU A O 1
ATOM 1447 N N . GLY A 1 193 ? -10.947 5.529 -21.523 1.00 38.59 193 GLY A N 1
ATOM 1448 C CA . GLY A 1 193 ? -9.819 4.657 -21.882 1.00 38.59 193 GLY A CA 1
ATOM 1449 C C . GLY A 1 193 ? -8.890 5.119 -23.022 1.00 38.59 193 GLY A C 1
ATOM 1450 O O . GLY A 1 193 ? -8.999 6.222 -23.549 1.00 38.59 193 GLY A O 1
ATOM 1451 N N . PRO A 1 194 ? -7.888 4.301 -23.389 1.00 39.53 194 PRO A N 1
ATOM 1452 C CA . PRO A 1 194 ? -7.026 4.607 -24.519 1.00 39.53 194 PRO A CA 1
ATOM 1453 C C . PRO A 1 194 ? -7.838 4.456 -25.810 1.00 39.53 194 PRO A C 1
ATOM 1455 O O . PRO A 1 194 ? -8.158 3.342 -26.225 1.00 39.53 194 PRO A O 1
ATOM 1458 N N . ALA A 1 195 ? -8.172 5.584 -26.437 1.00 34.38 195 ALA A N 1
ATOM 1459 C CA . ALA A 1 195 ? -8.750 5.613 -27.770 1.00 34.38 195 ALA A CA 1
ATOM 1460 C C . ALA A 1 195 ? -7.804 4.898 -28.746 1.00 34.38 195 ALA A C 1
ATOM 1462 O O . ALA A 1 195 ? -6.683 5.341 -29.005 1.00 34.38 195 ALA A O 1
ATOM 1463 N N . VAL A 1 196 ? -8.263 3.768 -29.281 1.00 37.16 196 VAL A N 1
ATOM 1464 C CA . VAL A 1 196 ? -7.698 3.183 -30.495 1.00 37.16 196 VAL A CA 1
ATOM 1465 C C . VAL A 1 196 ? -7.886 4.233 -31.587 1.00 37.16 196 VAL A C 1
ATOM 1467 O O . VAL A 1 196 ? -9.001 4.712 -31.779 1.00 37.16 196 VAL A O 1
ATOM 1470 N N . ALA A 1 197 ? -6.790 4.636 -32.230 1.00 35.28 197 ALA A N 1
ATOM 1471 C CA . ALA A 1 197 ? -6.753 5.719 -33.205 1.00 35.28 197 ALA A CA 1
ATOM 1472 C C . ALA A 1 197 ? -7.821 5.535 -34.300 1.00 35.28 197 ALA A C 1
ATOM 1474 O O . ALA A 1 197 ? -7.662 4.729 -35.213 1.00 35.28 197 ALA A O 1
ATOM 1475 N N . GLY A 1 198 ? -8.917 6.283 -34.180 1.00 32.56 198 GLY A N 1
ATOM 1476 C CA . GLY A 1 198 ? -9.881 6.529 -35.241 1.00 32.56 198 GLY A CA 1
ATOM 1477 C C . GLY A 1 198 ? -9.634 7.931 -35.772 1.00 32.56 198 GLY A C 1
ATOM 1478 O O . GLY A 1 198 ? -9.746 8.907 -35.034 1.00 32.56 198 GLY A O 1
ATOM 1479 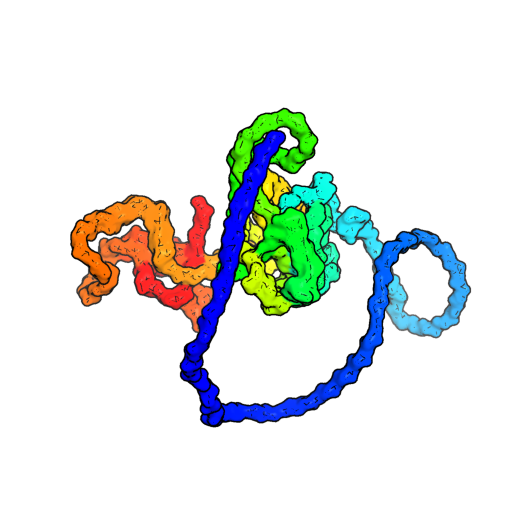N N . GLU A 1 199 ? -9.230 8.024 -37.032 1.00 38.69 199 GLU A N 1
ATOM 1480 C CA . GLU A 1 199 ? -8.962 9.286 -37.710 1.00 38.69 199 GLU A CA 1
ATOM 1481 C C . GLU A 1 199 ? -10.259 10.098 -37.859 1.00 38.69 199 GLU A C 1
ATOM 1483 O O . GLU A 1 199 ? -11.214 9.647 -38.489 1.00 38.69 199 GLU A O 1
ATOM 1488 N N . GLY A 1 200 ? -10.267 11.314 -37.304 1.00 41.75 200 GLY A N 1
ATOM 1489 C CA . GLY A 1 200 ? -11.222 12.361 -37.669 1.00 41.75 200 GLY A CA 1
ATOM 1490 C C . GLY A 1 200 ? -12.176 12.820 -36.566 1.00 41.75 200 GLY A C 1
ATOM 1491 O O . GLY A 1 200 ? -13.369 12.546 -36.631 1.00 41.75 200 GLY A O 1
ATOM 1492 N N . SER A 1 201 ? -11.693 13.632 -35.623 1.00 36.41 201 SER A N 1
ATOM 1493 C CA . SER A 1 201 ? -12.510 14.704 -35.035 1.00 36.41 201 SER A CA 1
ATOM 1494 C C . SER A 1 201 ? -11.618 15.838 -34.534 1.00 36.41 201 SER A C 1
ATOM 1496 O O . SER A 1 201 ? -10.607 15.586 -33.880 1.00 36.41 201 SER A O 1
ATOM 1498 N N . GLU A 1 202 ? -11.986 17.071 -34.878 1.00 38.38 202 GLU A N 1
ATOM 1499 C CA . GLU A 1 202 ? -11.256 18.309 -34.593 1.00 38.38 202 GLU A CA 1
ATOM 1500 C C . GLU A 1 202 ? -10.919 18.472 -33.103 1.00 38.38 202 GLU A C 1
ATOM 1502 O O . GLU A 1 202 ? -11.751 18.269 -32.219 1.00 38.38 202 GLU A O 1
ATOM 1507 N N . ALA A 1 203 ? -9.659 18.826 -32.848 1.00 37.91 203 ALA A N 1
ATOM 1508 C CA . ALA A 1 203 ? -9.055 18.925 -31.532 1.00 37.91 203 ALA A CA 1
ATOM 1509 C C . ALA A 1 203 ? -9.580 20.143 -30.756 1.00 37.91 203 ALA A C 1
ATOM 1511 O O . ALA A 1 203 ? -9.177 21.277 -31.006 1.00 37.91 203 ALA A O 1
ATOM 1512 N N . THR A 1 204 ? -10.427 19.907 -29.756 1.00 41.16 204 THR A N 1
ATOM 1513 C CA . THR A 1 204 ? -10.427 20.748 -28.554 1.00 41.16 204 THR A CA 1
ATOM 1514 C C . THR A 1 204 ? -9.121 20.480 -27.814 1.00 41.16 204 THR A C 1
ATOM 1516 O O . THR A 1 204 ? -8.826 19.314 -27.551 1.00 41.16 204 THR A O 1
ATOM 1519 N N . GLU A 1 205 ? -8.337 21.522 -27.512 1.00 43.97 205 GLU A N 1
ATOM 1520 C CA . GLU A 1 205 ? -7.101 21.439 -26.720 1.00 43.97 205 GLU A CA 1
ATOM 1521 C C . GLU A 1 205 ? -7.405 20.795 -25.359 1.00 43.97 205 GLU A C 1
ATOM 1523 O O . GLU A 1 205 ? -7.817 21.446 -24.403 1.00 43.97 205 GLU A O 1
ATOM 1528 N N . SER A 1 206 ? -7.285 19.470 -25.300 1.00 52.06 206 SER A N 1
ATOM 1529 C CA . SER A 1 206 ? -7.434 18.699 -24.079 1.00 52.06 206 SER A CA 1
ATOM 1530 C C . SER A 1 206 ? -6.221 18.978 -23.203 1.00 52.06 206 SER A C 1
ATOM 1532 O O . SER A 1 206 ? -5.095 18.760 -23.658 1.00 52.06 206 SER A O 1
ATOM 1534 N N . GLU A 1 207 ? -6.453 19.419 -21.966 1.00 51.25 207 GLU A N 1
ATOM 1535 C CA . GLU A 1 207 ? -5.431 19.489 -20.917 1.00 51.25 207 GLU A CA 1
ATOM 1536 C C . GLU A 1 207 ? -4.522 18.245 -20.966 1.00 51.25 207 GLU A C 1
ATOM 1538 O O . GLU A 1 207 ? -5.030 17.120 -21.110 1.00 51.25 207 GLU A O 1
ATOM 1543 N N . PRO A 1 208 ? -3.187 18.411 -20.896 1.00 58.12 208 PRO A N 1
ATOM 1544 C CA . PRO A 1 208 ? -2.262 17.300 -21.020 1.00 58.12 208 PRO A CA 1
ATOM 1545 C C . PRO A 1 208 ? -2.570 16.244 -19.958 1.00 58.12 208 PRO A C 1
ATOM 1547 O O . PRO A 1 208 ? -2.633 16.522 -18.761 1.00 58.12 208 PRO A O 1
ATOM 1550 N N . LEU A 1 209 ? -2.761 15.002 -20.413 1.00 62.44 209 LEU A N 1
ATOM 1551 C CA . LEU A 1 209 ? -2.924 13.861 -19.519 1.00 62.44 209 LEU A CA 1
ATOM 1552 C C . LEU A 1 209 ? -1.733 13.800 -18.542 1.00 62.44 209 LEU A C 1
ATOM 1554 O O . LEU A 1 209 ? -0.600 14.068 -18.955 1.00 62.44 209 LEU A O 1
ATOM 1558 N N . PRO A 1 210 ? -1.949 13.376 -17.285 1.00 68.69 210 PRO A N 1
ATOM 1559 C CA . PRO A 1 210 ? -0.894 13.367 -16.280 1.00 68.69 210 PRO A CA 1
ATOM 1560 C C . PRO A 1 210 ? 0.255 12.465 -16.735 1.00 68.69 210 PRO A C 1
ATOM 1562 O O . PRO A 1 210 ? 0.005 11.474 -17.430 1.00 68.69 210 PRO A O 1
ATOM 1565 N N . PRO A 1 211 ? 1.513 12.737 -16.361 1.00 77.56 211 PRO A N 1
ATOM 1566 C CA . PRO A 1 211 ? 2.622 11.865 -16.731 1.00 77.56 211 PRO A CA 1
ATOM 1567 C C . PRO A 1 211 ? 2.333 10.419 -16.306 1.00 77.56 211 PRO A C 1
ATOM 1569 O O . PRO A 1 211 ? 1.719 10.167 -15.269 1.00 77.56 211 PRO A O 1
ATOM 1572 N N . ARG A 1 212 ? 2.729 9.453 -17.140 1.00 89.62 212 ARG A N 1
ATOM 1573 C CA . ARG A 1 212 ? 2.643 8.037 -16.764 1.00 89.62 212 ARG A CA 1
ATOM 1574 C C . ARG A 1 212 ? 3.537 7.810 -15.548 1.00 89.62 212 ARG A C 1
ATOM 1576 O O . ARG A 1 212 ? 4.633 8.361 -15.496 1.00 89.62 212 ARG A O 1
ATOM 1583 N N . THR A 1 213 ? 3.089 7.000 -14.597 1.00 93.00 213 THR A N 1
ATOM 1584 C CA . THR A 1 213 ? 3.797 6.807 -13.325 1.00 93.00 213 THR A CA 1
ATOM 1585 C C . THR A 1 213 ? 4.120 5.336 -13.123 1.00 93.00 213 THR A C 1
ATOM 1587 O O . THR A 1 213 ? 3.271 4.474 -13.350 1.00 93.00 213 THR A O 1
ATOM 1590 N N . THR A 1 214 ? 5.342 5.045 -12.684 1.00 97.19 214 THR A N 1
ATOM 1591 C CA . THR A 1 214 ? 5.710 3.754 -12.096 1.00 97.19 214 THR A CA 1
ATOM 1592 C C . THR A 1 214 ? 5.752 3.926 -10.587 1.00 97.19 214 THR A C 1
ATOM 1594 O O . THR A 1 214 ? 6.644 4.590 -10.060 1.00 97.19 214 THR A O 1
ATOM 1597 N N . LEU A 1 215 ? 4.778 3.351 -9.884 1.00 97.56 215 LEU A N 1
ATOM 1598 C CA . LEU A 1 215 ? 4.684 3.449 -8.434 1.00 97.56 215 LEU A CA 1
ATOM 1599 C C . LEU A 1 215 ? 5.342 2.232 -7.779 1.00 97.56 215 LEU A C 1
ATOM 1601 O O . LEU A 1 215 ? 4.945 1.089 -8.013 1.00 97.56 215 LEU A O 1
ATOM 1605 N N . ILE A 1 216 ? 6.363 2.495 -6.968 1.00 98.31 216 ILE A N 1
ATOM 1606 C CA . ILE A 1 216 ? 7.186 1.501 -6.285 1.00 98.31 216 ILE A CA 1
ATOM 1607 C C . ILE A 1 216 ? 6.598 1.210 -4.901 1.00 98.31 216 ILE A C 1
ATOM 1609 O O . ILE A 1 216 ? 6.337 2.125 -4.119 1.00 98.31 216 ILE A O 1
ATOM 1613 N N . PHE A 1 217 ? 6.464 -0.073 -4.576 1.00 97.62 217 PHE A N 1
ATOM 1614 C CA . PHE A 1 217 ? 6.019 -0.604 -3.289 1.00 97.62 217 PHE A CA 1
ATOM 1615 C C . PHE A 1 217 ? 7.073 -1.558 -2.723 1.00 97.62 217 PHE A C 1
ATOM 1617 O O . PHE A 1 217 ? 7.764 -2.235 -3.482 1.00 97.62 217 PHE A O 1
ATOM 1624 N N . ILE A 1 218 ? 7.160 -1.670 -1.394 1.00 95.19 218 ILE A N 1
ATOM 1625 C CA . ILE A 1 218 ? 7.953 -2.716 -0.730 1.00 95.19 218 ILE A CA 1
ATOM 1626 C C . ILE A 1 218 ? 7.025 -3.7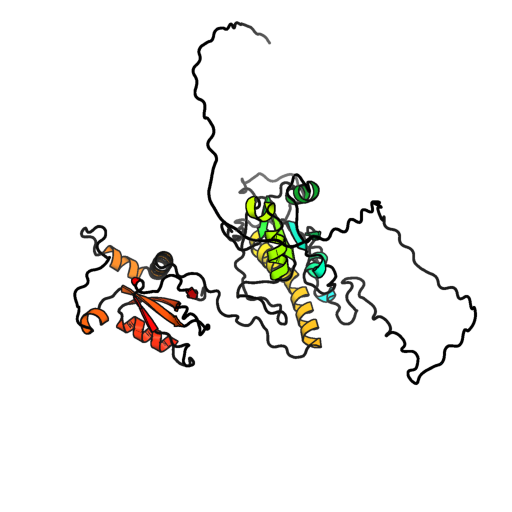95 -0.171 1.00 95.19 218 ILE A C 1
ATOM 1628 O O . ILE A 1 218 ? 6.138 -3.485 0.623 1.00 95.19 218 ILE A O 1
ATOM 1632 N N . ASP A 1 219 ? 7.266 -5.059 -0.519 1.00 95.19 219 ASP A N 1
ATOM 1633 C CA . ASP A 1 219 ? 6.564 -6.212 0.050 1.00 95.19 219 ASP A CA 1
ATOM 1634 C C . ASP A 1 219 ? 7.468 -6.963 1.040 1.00 95.19 219 ASP A C 1
ATOM 1636 O O . ASP A 1 219 ? 8.509 -7.527 0.697 1.00 95.19 219 ASP A O 1
ATOM 1640 N N . GLY A 1 220 ? 7.078 -6.919 2.310 1.00 91.81 220 GLY A N 1
ATOM 1641 C CA . GLY A 1 220 ? 7.844 -7.427 3.442 1.00 91.81 220 GLY A CA 1
ATOM 1642 C C . GLY A 1 220 ? 7.082 -7.228 4.744 1.00 91.81 220 GLY A C 1
ATOM 1643 O O . GLY A 1 220 ? 6.156 -6.422 4.832 1.00 91.81 220 GLY A O 1
ATOM 1644 N N . THR A 1 221 ? 7.493 -7.911 5.811 1.00 89.62 221 THR A N 1
ATOM 1645 C CA . THR A 1 221 ? 7.131 -7.450 7.160 1.00 89.62 221 THR A CA 1
ATOM 1646 C C . THR A 1 221 ? 7.668 -6.034 7.388 1.00 89.62 221 THR A C 1
ATOM 1648 O O . THR A 1 221 ? 8.672 -5.645 6.799 1.00 89.62 221 THR A O 1
ATOM 1651 N N . TRP A 1 222 ? 7.066 -5.272 8.303 1.00 86.25 222 TRP A N 1
ATOM 1652 C CA . TRP A 1 222 ? 7.495 -3.898 8.607 1.00 86.25 222 TRP A CA 1
ATOM 1653 C C . TRP A 1 222 ? 8.994 -3.759 8.894 1.00 86.25 222 TRP A C 1
ATOM 1655 O O . TRP A 1 222 ? 9.624 -2.804 8.447 1.00 86.25 222 TRP A O 1
ATOM 1665 N N . THR A 1 223 ? 9.588 -4.720 9.604 1.00 89.88 223 THR A N 1
ATOM 1666 C CA . THR A 1 223 ? 11.034 -4.740 9.864 1.00 89.88 223 THR A CA 1
ATOM 1667 C C . THR A 1 223 ? 11.841 -4.982 8.589 1.00 89.88 223 THR A C 1
ATOM 1669 O O . THR A 1 223 ? 12.824 -4.286 8.358 1.00 89.88 223 THR A O 1
ATOM 1672 N N . GLN A 1 224 ? 11.416 -5.928 7.749 1.00 93.38 224 GLN A N 1
ATOM 1673 C CA . GLN A 1 224 ? 12.071 -6.220 6.470 1.00 93.38 224 GLN A CA 1
ATOM 1674 C C . GLN A 1 224 ? 11.983 -5.037 5.510 1.00 93.38 224 GLN A C 1
ATOM 1676 O O . GLN A 1 224 ? 12.995 -4.645 4.944 1.00 93.38 224 GLN A O 1
ATOM 1681 N N . ALA A 1 225 ? 10.804 -4.426 5.385 1.00 92.00 225 ALA A N 1
ATOM 1682 C CA . ALA A 1 225 ? 10.600 -3.279 4.514 1.00 92.00 225 ALA A CA 1
ATOM 1683 C C . ALA A 1 225 ? 11.499 -2.101 4.919 1.00 92.00 225 ALA A C 1
ATOM 1685 O O . ALA A 1 225 ? 12.208 -1.546 4.082 1.00 92.00 225 ALA A O 1
ATOM 1686 N N . LYS A 1 226 ? 11.565 -1.782 6.222 1.00 90.62 226 LYS A N 1
ATOM 1687 C CA . LYS A 1 226 ? 12.485 -0.758 6.748 1.00 90.62 226 LYS A CA 1
ATOM 1688 C C . LYS A 1 226 ? 13.948 -1.072 6.421 1.00 90.62 226 LYS A C 1
ATOM 1690 O O . LYS A 1 226 ? 14.687 -0.169 6.043 1.00 90.62 226 LYS A O 1
ATOM 1695 N N . GLN A 1 227 ? 14.365 -2.334 6.540 1.00 94.38 227 GLN A N 1
ATOM 1696 C CA . GLN A 1 227 ? 15.730 -2.758 6.211 1.00 94.38 227 GLN A CA 1
ATOM 1697 C C . GLN A 1 227 ? 16.035 -2.648 4.714 1.00 94.38 227 GLN A C 1
ATOM 1699 O O . GLN A 1 227 ? 17.091 -2.130 4.362 1.00 94.38 227 GLN A O 1
ATOM 1704 N N . MET A 1 228 ? 15.121 -3.075 3.840 1.00 96.06 228 MET A N 1
ATOM 1705 C CA . MET A 1 228 ? 15.289 -2.967 2.385 1.00 96.06 228 MET A CA 1
ATOM 1706 C C . MET A 1 228 ? 15.443 -1.510 1.948 1.00 96.06 228 MET A C 1
ATOM 1708 O O . MET A 1 228 ? 16.354 -1.188 1.187 1.00 96.06 228 MET A O 1
ATOM 1712 N N . VAL A 1 229 ? 14.607 -0.613 2.483 1.00 93.94 229 VAL A N 1
ATOM 1713 C CA . VAL A 1 229 ? 14.692 0.830 2.207 1.00 93.94 229 VAL A CA 1
ATOM 1714 C C . VAL A 1 229 ? 15.995 1.421 2.742 1.00 93.94 229 VAL A C 1
ATOM 1716 O O . VAL A 1 229 ? 16.661 2.177 2.041 1.00 93.94 229 VAL A O 1
ATOM 1719 N N . ALA A 1 230 ? 16.405 1.060 3.961 1.00 92.62 230 ALA A N 1
ATOM 1720 C CA . ALA A 1 230 ? 17.667 1.532 4.530 1.00 92.62 230 ALA A CA 1
ATOM 1721 C C . ALA A 1 230 ? 18.876 1.119 3.670 1.00 92.62 230 ALA A C 1
ATOM 1723 O O . ALA A 1 230 ? 19.764 1.937 3.430 1.00 92.62 230 ALA A O 1
ATOM 1724 N N . ARG A 1 231 ? 18.867 -0.121 3.161 1.00 96.12 231 ARG A N 1
ATOM 1725 C CA . ARG A 1 231 ? 19.925 -0.708 2.324 1.00 96.12 231 ARG A CA 1
ATOM 1726 C C . ARG A 1 231 ? 19.888 -0.282 0.854 1.00 96.12 231 ARG A C 1
ATOM 1728 O O . ARG A 1 231 ? 20.785 -0.677 0.121 1.00 96.12 231 ARG A O 1
ATOM 1735 N N . SER A 1 232 ? 18.901 0.506 0.429 1.00 96.69 232 SER A N 1
ATOM 1736 C CA . SER A 1 232 ? 18.759 0.975 -0.959 1.00 96.69 232 SER A CA 1
ATOM 1737 C C . SER A 1 232 ? 18.848 2.511 -1.004 1.00 96.69 232 SER A C 1
ATOM 1739 O O . SER A 1 232 ? 17.809 3.171 -1.058 1.00 96.69 232 SER A O 1
ATOM 1741 N N . PRO A 1 233 ? 20.055 3.116 -0.924 1.00 94.56 233 PRO A N 1
ATOM 1742 C CA . PRO A 1 233 ? 20.214 4.570 -0.813 1.00 94.56 233 PRO A CA 1
ATOM 1743 C C . PRO A 1 233 ? 19.541 5.354 -1.934 1.00 94.56 233 PRO A C 1
ATOM 1745 O O . PRO A 1 233 ? 18.830 6.317 -1.656 1.00 94.56 233 PRO A O 1
ATOM 1748 N N . TRP A 1 234 ? 19.658 4.884 -3.178 1.00 95.12 234 TRP A N 1
ATOM 1749 C CA . TRP A 1 234 ? 19.069 5.567 -4.330 1.00 95.12 234 TRP A CA 1
ATOM 1750 C C . TRP A 1 234 ? 17.546 5.726 -4.215 1.00 95.12 234 TRP A C 1
ATOM 1752 O O . TRP A 1 234 ? 17.004 6.767 -4.577 1.00 95.12 234 TRP A O 1
ATOM 1762 N N . LEU A 1 235 ? 16.862 4.728 -3.643 1.00 94.06 235 LEU A N 1
ATOM 1763 C CA . LEU A 1 235 ? 15.418 4.751 -3.427 1.00 94.06 235 LEU A CA 1
ATOM 1764 C C . LEU A 1 235 ? 15.021 5.823 -2.403 1.00 94.06 235 LEU A C 1
ATOM 1766 O O . LEU A 1 235 ? 13.917 6.355 -2.456 1.00 94.06 235 LEU A O 1
ATOM 1770 N N . ARG A 1 236 ? 15.907 6.133 -1.447 1.00 91.25 236 ARG A N 1
ATOM 1771 C CA . ARG A 1 236 ? 15.670 7.169 -0.434 1.00 91.25 236 ARG A CA 1
ATOM 1772 C C . ARG A 1 236 ? 16.035 8.566 -0.921 1.00 91.25 236 ARG A C 1
ATOM 1774 O O . ARG A 1 236 ? 15.387 9.507 -0.482 1.00 91.25 236 ARG A O 1
ATOM 1781 N N . GLU A 1 237 ? 17.089 8.673 -1.723 1.00 91.19 237 GLU A N 1
ATOM 1782 C CA . GLU A 1 237 ? 17.767 9.938 -2.027 1.00 91.19 237 GLU A CA 1
ATOM 1783 C C . GLU A 1 237 ? 17.376 10.513 -3.393 1.00 91.19 237 GLU A C 1
ATOM 1785 O O . GLU A 1 237 ? 17.351 11.731 -3.543 1.00 91.19 237 GLU A O 1
ATOM 1790 N N . PHE A 1 238 ? 17.026 9.668 -4.369 1.00 92.69 238 PHE A N 1
ATOM 1791 C CA . PHE A 1 238 ? 16.768 10.106 -5.748 1.00 92.69 238 PHE A CA 1
ATOM 1792 C C . PHE A 1 238 ? 15.343 9.845 -6.238 1.00 92.69 238 PHE A C 1
ATOM 1794 O O . PHE A 1 238 ? 14.930 10.437 -7.233 1.00 92.69 238 PHE A O 1
ATOM 1801 N N . VAL A 1 239 ? 14.574 8.980 -5.569 1.00 94.25 239 VAL A N 1
ATOM 1802 C CA . VAL A 1 239 ? 13.192 8.689 -5.974 1.00 94.25 239 VAL A CA 1
ATOM 1803 C C . VAL A 1 239 ? 12.212 9.556 -5.180 1.00 94.25 239 VAL A C 1
ATOM 1805 O O . VAL A 1 239 ? 12.210 9.478 -3.948 1.00 94.25 239 VAL A O 1
ATOM 1808 N N . PRO A 1 240 ? 11.340 10.341 -5.847 1.00 93.69 240 PRO A N 1
ATOM 1809 C CA . PRO A 1 240 ? 10.294 11.104 -5.175 1.00 93.69 240 PRO A CA 1
ATOM 1810 C C . PRO A 1 240 ? 9.397 10.201 -4.329 1.00 93.69 240 PRO A C 1
ATOM 1812 O O . PRO A 1 240 ? 8.931 9.158 -4.798 1.00 93.69 240 PRO A O 1
ATOM 1815 N N . ARG A 1 241 ? 9.147 10.604 -3.084 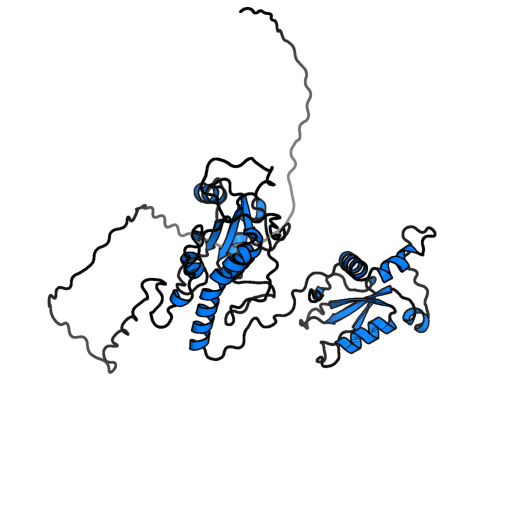1.00 91.06 241 ARG A N 1
ATOM 1816 C CA . ARG A 1 241 ? 8.310 9.851 -2.149 1.00 91.06 241 ARG A CA 1
ATOM 1817 C C . ARG A 1 241 ? 6.863 10.288 -2.247 1.00 91.06 241 ARG A C 1
ATOM 1819 O O . ARG A 1 241 ? 6.573 11.471 -2.377 1.00 91.06 241 ARG A O 1
ATOM 1826 N N . ALA A 1 242 ? 5.974 9.321 -2.096 1.00 88.69 242 ALA A N 1
ATOM 1827 C CA . ALA A 1 242 ? 4.550 9.556 -2.022 1.00 88.69 242 ALA A CA 1
ATOM 1828 C C . ALA A 1 242 ? 3.911 8.857 -0.824 1.00 88.69 242 ALA A C 1
ATOM 1830 O O . ALA A 1 242 ? 4.368 7.802 -0.371 1.00 88.69 242 ALA A O 1
ATOM 1831 N N . VAL A 1 243 ? 2.815 9.432 -0.347 1.00 87.88 243 VAL A N 1
ATOM 1832 C CA . VAL A 1 243 ? 1.906 8.843 0.636 1.00 87.88 243 VAL A CA 1
ATOM 1833 C C . VAL A 1 243 ? 0.481 8.854 0.101 1.00 87.88 243 VAL A C 1
ATOM 1835 O O . VAL A 1 243 ? 0.125 9.652 -0.753 1.00 87.88 243 VAL A O 1
ATOM 1838 N N . ILE A 1 244 ? -0.343 7.949 0.609 1.00 83.19 244 ILE A N 1
ATOM 1839 C CA . ILE A 1 244 ? -1.783 7.911 0.347 1.00 83.19 244 ILE A CA 1
ATOM 1840 C C . ILE A 1 244 ? -2.518 8.230 1.638 1.00 83.19 244 ILE A C 1
ATOM 1842 O O . ILE A 1 244 ? -2.018 7.920 2.723 1.00 83.19 244 ILE A O 1
ATOM 1846 N N . LYS A 1 245 ? -3.724 8.782 1.514 1.00 81.25 245 LYS A N 1
ATOM 1847 C CA . LYS A 1 245 ? -4.694 8.875 2.602 1.00 81.25 245 LYS A CA 1
ATOM 1848 C C . LYS A 1 245 ? -5.718 7.749 2.427 1.00 81.25 245 LYS A C 1
ATOM 1850 O O . LYS A 1 245 ? -6.614 7.871 1.596 1.00 81.25 245 LYS A O 1
ATOM 1855 N N . PRO A 1 246 ? -5.574 6.622 3.149 1.00 82.06 246 PRO A N 1
ATOM 1856 C CA . PRO A 1 246 ? -6.477 5.490 2.987 1.00 82.06 246 PRO A CA 1
ATOM 1857 C C . PRO A 1 246 ? -7.918 5.890 3.282 1.00 82.06 246 PRO A C 1
ATOM 1859 O O . PRO A 1 246 ? -8.170 6.593 4.262 1.00 82.06 246 PRO A O 1
ATOM 1862 N N . THR A 1 247 ? -8.880 5.374 2.517 1.00 80.75 247 THR A N 1
ATOM 1863 C CA . THR A 1 247 ? -10.304 5.643 2.788 1.00 80.75 247 THR A CA 1
ATOM 1864 C C . THR A 1 247 ? -10.846 4.801 3.950 1.00 80.75 247 THR A C 1
ATOM 1866 O O . THR A 1 247 ? -12.041 4.835 4.233 1.00 80.75 247 THR A O 1
ATOM 1869 N N . GLY A 1 248 ? -10.007 3.977 4.584 1.00 79.19 248 GLY A N 1
ATOM 1870 C CA . GLY A 1 248 ? -10.386 3.073 5.664 1.00 79.19 248 GLY A CA 1
ATOM 1871 C C . GLY A 1 248 ? -9.187 2.435 6.369 1.00 79.19 248 GLY A C 1
ATOM 1872 O O . GLY A 1 248 ? -8.030 2.649 6.008 1.00 79.19 248 GLY A O 1
ATOM 1873 N N . HIS A 1 249 ? -9.467 1.647 7.410 1.00 83.12 249 HIS A N 1
ATOM 1874 C CA . HIS A 1 249 ? -8.461 0.801 8.061 1.00 83.12 249 HIS A CA 1
ATOM 1875 C C . HIS A 1 249 ? -8.216 -0.476 7.245 1.00 83.12 249 HIS A C 1
ATOM 1877 O O . HIS A 1 249 ? -9.040 -0.861 6.419 1.00 83.12 249 HIS A O 1
ATOM 1883 N N . SER A 1 250 ? -7.094 -1.154 7.503 1.00 89.88 250 SER A N 1
ATOM 1884 C CA . SER A 1 250 ? -6.774 -2.411 6.821 1.00 89.88 250 SER A CA 1
ATOM 1885 C C . SER A 1 250 ? -7.781 -3.512 7.165 1.00 89.88 250 SER A C 1
ATOM 1887 O O . SER A 1 250 ? -7.957 -3.872 8.330 1.00 89.88 250 SER A O 1
ATOM 1889 N N . GLU A 1 251 ? -8.346 -4.130 6.135 1.00 90.31 251 GLU A N 1
ATOM 1890 C CA . GLU A 1 251 ? -9.233 -5.288 6.200 1.00 90.31 251 GLU A CA 1
ATOM 1891 C C . GLU A 1 251 ? -8.455 -6.603 6.407 1.00 90.31 251 GLU A C 1
ATOM 1893 O O . GLU A 1 251 ? -9.040 -7.688 6.412 1.00 90.31 251 GLU A O 1
ATOM 1898 N N . TYR A 1 252 ? -7.131 -6.557 6.610 1.00 90.69 252 TYR A N 1
ATOM 1899 C CA . TYR A 1 252 ? -6.301 -7.732 6.895 1.00 90.69 252 TYR A CA 1
ATOM 1900 C C . TYR A 1 252 ? -6.504 -8.250 8.335 1.00 90.69 252 TYR A C 1
ATOM 1902 O O . TYR A 1 252 ? -5.561 -8.364 9.115 1.00 90.69 252 TYR A O 1
ATOM 1910 N N . LYS A 1 253 ? -7.734 -8.636 8.687 1.00 88.81 253 LYS A N 1
ATOM 1911 C CA . LYS A 1 253 ? -8.238 -8.845 10.061 1.00 88.81 253 LYS A CA 1
ATOM 1912 C C . LYS A 1 253 ? -7.320 -9.609 11.016 1.00 88.81 253 LYS A C 1
ATOM 1914 O O . LYS A 1 253 ? -7.194 -9.269 12.188 1.00 88.81 253 LYS A O 1
ATOM 1919 N N . PHE A 1 254 ? -6.671 -10.675 10.549 1.00 85.50 254 PHE A N 1
ATOM 1920 C CA . PHE A 1 254 ? -5.828 -11.526 11.398 1.00 85.50 254 PHE A CA 1
ATOM 1921 C C . PHE A 1 254 ? -4.346 -11.120 11.429 1.00 85.50 254 PHE A C 1
ATOM 1923 O O . PHE A 1 254 ? -3.589 -11.675 12.241 1.00 85.50 254 PHE A O 1
ATOM 1930 N N . ARG A 1 255 ? -3.921 -10.152 10.606 1.00 86.12 255 ARG A N 1
ATOM 1931 C CA . ARG A 1 255 ? -2.607 -9.504 10.683 1.00 86.12 255 ARG A CA 1
ATOM 1932 C C . ARG A 1 255 ? -2.775 -8.098 11.255 1.00 86.12 255 ARG A C 1
ATOM 1934 O O . ARG A 1 255 ? -3.430 -7.247 10.672 1.00 86.12 255 ARG A O 1
ATOM 1941 N N . LYS A 1 256 ? -2.170 -7.878 12.421 1.00 86.00 256 LYS A N 1
ATOM 1942 C CA . LYS A 1 256 ? -2.201 -6.578 13.090 1.00 86.00 256 LYS A CA 1
ATOM 1943 C C . LYS A 1 256 ? -1.290 -5.604 12.348 1.00 86.00 256 LYS A C 1
ATOM 1945 O O . LYS A 1 256 ? -0.108 -5.909 12.178 1.00 86.00 256 LYS A O 1
ATOM 1950 N N . GLN A 1 257 ? -1.832 -4.455 11.969 1.00 85.12 257 GLN A N 1
ATOM 1951 C CA . GLN A 1 257 ? -1.046 -3.337 11.462 1.00 85.12 257 GLN A CA 1
ATOM 1952 C C . GLN A 1 257 ? -0.390 -2.569 12.622 1.00 85.12 257 GLN A C 1
ATOM 1954 O O . GLN A 1 257 ? -0.919 -2.576 13.738 1.00 85.12 257 GLN A O 1
ATOM 1959 N N . PRO A 1 258 ? 0.788 -1.958 12.411 1.00 80.81 258 PRO A N 1
ATOM 1960 C CA . PRO A 1 258 ? 1.511 -1.269 13.471 1.00 80.81 258 PRO A CA 1
ATOM 1961 C C . PRO A 1 258 ? 0.741 -0.039 13.949 1.00 80.81 258 PRO A C 1
ATOM 1963 O O . PRO A 1 258 ? 0.653 0.180 15.156 1.00 80.81 258 PRO A O 1
ATOM 1966 N N . GLU A 1 259 ? 0.157 0.718 13.018 1.00 77.69 259 GLU A N 1
ATOM 1967 C CA . GLU A 1 259 ? -0.524 1.988 13.265 1.00 77.69 259 GLU A CA 1
ATOM 1968 C C . GLU A 1 259 ? -1.726 2.155 12.322 1.00 77.69 259 GLU A C 1
ATOM 1970 O O . GLU A 1 259 ? -1.845 1.468 11.303 1.00 77.69 259 GLU A O 1
ATOM 1975 N N . GLN A 1 260 ? -2.637 3.064 12.670 1.00 76.88 260 GLN A N 1
ATOM 1976 C CA . GLN A 1 260 ? -3.750 3.437 11.800 1.00 76.88 260 GLN A CA 1
ATOM 1977 C C . GLN A 1 260 ? -3.217 4.083 10.510 1.00 76.88 260 GLN A C 1
ATOM 1979 O O . GLN A 1 260 ? -2.303 4.900 10.550 1.00 76.88 260 GLN A O 1
ATOM 1984 N N . GLY A 1 261 ? -3.793 3.710 9.365 1.00 79.50 261 GLY A N 1
ATOM 1985 C CA . GLY A 1 261 ? -3.321 4.139 8.042 1.00 79.50 261 GLY A CA 1
ATOM 1986 C C . GLY A 1 261 ? -2.245 3.230 7.435 1.00 79.50 261 GLY A C 1
ATOM 1987 O O . GLY A 1 261 ? -1.950 3.340 6.249 1.00 79.50 261 GLY A O 1
ATOM 1988 N N . CYS A 1 262 ? -1.693 2.281 8.197 1.00 85.31 262 CYS A N 1
ATOM 1989 C CA . CYS A 1 262 ? -0.865 1.222 7.631 1.00 85.31 262 CYS A CA 1
ATOM 1990 C C . CYS A 1 262 ? -1.731 0.166 6.932 1.00 85.31 262 CYS A C 1
ATOM 1992 O O . CYS A 1 262 ? -2.678 -0.369 7.510 1.00 85.31 262 CYS A O 1
ATOM 1994 N N . LEU A 1 263 ? -1.363 -0.158 5.697 1.00 90.06 263 LEU A N 1
ATOM 1995 C CA . LEU A 1 263 ? -2.079 -1.077 4.821 1.00 90.06 263 LEU A CA 1
ATOM 1996 C C . LEU A 1 263 ? -1.183 -2.245 4.413 1.00 90.06 263 LEU A C 1
ATOM 1998 O O . LEU A 1 263 ? 0.043 -2.178 4.506 1.00 90.06 263 LEU A O 1
ATOM 2002 N N . SER A 1 264 ? -1.792 -3.327 3.940 1.00 93.56 264 SER A N 1
ATOM 2003 C CA . SER A 1 264 ? -1.055 -4.348 3.197 1.00 93.56 264 SER A CA 1
ATOM 2004 C C . SER A 1 264 ? -0.661 -3.864 1.804 1.00 93.56 264 SER A C 1
ATOM 2006 O O . SER A 1 264 ? -1.262 -2.930 1.282 1.00 93.56 264 SER A O 1
ATOM 2008 N N . THR A 1 265 ? 0.300 -4.535 1.164 1.00 94.81 265 THR A N 1
ATOM 2009 C CA . THR A 1 265 ? 0.762 -4.194 -0.192 1.00 94.81 265 THR A CA 1
ATOM 2010 C C . THR A 1 265 ? -0.394 -4.108 -1.190 1.00 94.81 265 THR A C 1
ATOM 2012 O O . THR A 1 265 ? -0.458 -3.170 -1.972 1.00 94.81 265 THR A O 1
ATOM 2015 N N . LEU A 1 266 ? -1.347 -5.047 -1.136 1.00 96.50 266 LEU A N 1
ATOM 2016 C CA . LEU A 1 266 ? -2.503 -5.041 -2.038 1.00 96.50 266 LEU A CA 1
ATOM 2017 C C . LEU A 1 266 ? -3.435 -3.862 -1.767 1.00 96.50 266 LEU A C 1
ATOM 2019 O O . LEU A 1 266 ? -3.871 -3.209 -2.707 1.00 96.50 266 LEU A O 1
ATOM 2023 N N . GLU A 1 267 ? -3.730 -3.582 -0.500 1.00 95.81 267 GLU A N 1
ATOM 2024 C CA . GLU A 1 267 ? -4.577 -2.447 -0.123 1.00 95.81 267 GLU A CA 1
ATOM 2025 C C . GLU A 1 267 ? -3.918 -1.116 -0.498 1.00 95.81 267 GLU A C 1
ATOM 2027 O O . GLU A 1 267 ? -4.585 -0.246 -1.042 1.00 95.81 267 GLU A O 1
ATOM 2032 N N . ALA A 1 268 ? -2.607 -0.979 -0.282 1.00 95.88 268 ALA A N 1
ATOM 2033 C CA . ALA A 1 268 ? -1.850 0.204 -0.672 1.00 95.88 268 ALA A CA 1
ATOM 2034 C C . ALA A 1 268 ? -1.865 0.416 -2.194 1.00 95.88 268 ALA A C 1
ATOM 2036 O O . ALA A 1 268 ? -2.057 1.540 -2.648 1.00 95.88 268 ALA A O 1
ATOM 2037 N N . VAL A 1 269 ? -1.716 -0.654 -2.984 1.00 97.75 269 VAL A N 1
ATOM 2038 C CA . VAL A 1 269 ? -1.859 -0.592 -4.449 1.00 97.75 269 VAL A CA 1
ATOM 2039 C C . VAL A 1 269 ? -3.280 -0.182 -4.839 1.00 97.75 269 VAL A C 1
ATOM 2041 O O . VAL A 1 269 ? -3.452 0.692 -5.682 1.00 97.75 269 VAL A O 1
ATOM 2044 N N . ALA A 1 270 ? -4.302 -0.768 -4.213 1.00 96.75 270 ALA A N 1
ATOM 2045 C CA . ALA A 1 270 ? -5.697 -0.459 -4.515 1.00 96.75 270 ALA A CA 1
ATOM 2046 C C . ALA A 1 270 ? -6.065 1.002 -4.184 1.00 96.75 270 ALA A C 1
ATOM 2048 O O . ALA A 1 270 ? -6.776 1.638 -4.956 1.00 96.75 270 ALA A O 1
ATOM 2049 N N . GLU A 1 271 ? -5.564 1.545 -3.072 1.00 93.75 271 GLU A N 1
ATOM 2050 C CA . GLU A 1 271 ? -5.726 2.962 -2.713 1.00 93.75 271 GLU A CA 1
ATOM 2051 C C . GLU A 1 271 ? -4.944 3.895 -3.642 1.00 93.75 271 GLU A C 1
ATOM 2053 O O . GLU A 1 271 ? -5.449 4.939 -4.037 1.00 93.75 271 GLU A O 1
ATOM 2058 N N . ALA A 1 272 ? -3.732 3.519 -4.049 1.00 94.38 272 ALA A N 1
ATOM 2059 C CA . ALA A 1 272 ? -2.972 4.329 -4.994 1.00 94.38 272 ALA A CA 1
ATOM 2060 C C . ALA A 1 272 ? -3.661 4.412 -6.365 1.00 94.38 272 ALA A C 1
ATOM 2062 O O . ALA A 1 272 ? -3.747 5.489 -6.951 1.00 94.38 272 ALA A O 1
ATOM 2063 N N . LEU A 1 273 ? -4.197 3.293 -6.866 1.00 94.50 273 LEU A N 1
ATOM 2064 C CA . LEU A 1 273 ? -4.945 3.274 -8.126 1.00 94.50 273 LEU A CA 1
ATOM 2065 C C . LEU A 1 273 ? -6.279 4.022 -8.024 1.00 94.50 273 LEU A C 1
ATOM 2067 O O . LEU A 1 273 ? -6.712 4.603 -9.016 1.00 94.50 273 LEU A O 1
ATOM 2071 N N . LEU A 1 274 ? -6.901 4.069 -6.839 1.00 92.00 274 LEU A N 1
ATOM 2072 C CA . LEU A 1 274 ? -8.059 4.934 -6.598 1.00 92.00 274 LEU A CA 1
ATOM 2073 C C . LEU A 1 274 ? -7.722 6.408 -6.868 1.00 92.00 274 LEU A C 1
ATOM 2075 O O . LEU A 1 274 ? -8.524 7.090 -7.500 1.00 92.00 274 LEU A O 1
ATOM 2079 N N . CYS A 1 275 ? -6.552 6.884 -6.432 1.00 88.69 275 CYS A N 1
ATOM 2080 C CA . CYS A 1 275 ? -6.120 8.261 -6.683 1.00 88.69 275 CYS A CA 1
ATOM 2081 C C . CYS A 1 275 ? -5.696 8.490 -8.147 1.00 88.69 275 CYS A C 1
ATOM 2083 O O . CYS A 1 275 ? -6.037 9.509 -8.746 1.00 88.69 275 CYS A O 1
ATOM 2085 N N . LEU A 1 276 ? -4.940 7.556 -8.731 1.00 89.81 276 LEU A N 1
ATOM 2086 C CA . LEU A 1 276 ? -4.190 7.808 -9.970 1.00 89.81 276 LEU A CA 1
ATOM 2087 C C . LEU A 1 276 ? -4.931 7.453 -11.270 1.00 89.81 276 LEU A C 1
ATOM 2089 O O . LEU A 1 276 ? -4.567 7.955 -12.331 1.00 89.81 276 LEU A O 1
ATOM 2093 N N . GLU A 1 277 ? -5.966 6.610 -11.224 1.00 90.19 277 GLU A N 1
ATOM 2094 C CA . GLU A 1 277 ? -6.662 6.119 -12.430 1.00 90.19 277 GLU A CA 1
ATOM 2095 C C . GLU A 1 277 ? -7.952 6.897 -12.760 1.00 90.19 277 GLU A C 1
ATOM 2097 O O . GLU A 1 277 ? -8.776 6.449 -13.565 1.00 90.19 277 GLU A O 1
ATOM 2102 N N . GLY A 1 278 ? -8.143 8.071 -12.148 1.00 86.88 278 GLY A N 1
ATOM 2103 C CA . GLY A 1 278 ? -9.274 8.964 -12.413 1.00 86.88 278 GLY A CA 1
ATOM 2104 C C . GLY A 1 278 ? -10.630 8.284 -12.195 1.00 86.88 278 GLY A C 1
ATOM 2105 O O . GLY A 1 278 ? -10.860 7.637 -11.173 1.00 86.88 278 GLY A O 1
ATOM 2106 N N . SER A 1 279 ? -11.536 8.388 -13.174 1.00 86.50 279 SER A N 1
ATOM 2107 C CA . SER A 1 279 ? -12.897 7.828 -13.087 1.00 86.50 279 SER A CA 1
ATOM 2108 C C . SER A 1 279 ? -12.942 6.301 -12.929 1.00 86.50 279 SER A C 1
ATOM 2110 O O . SER A 1 279 ? -13.916 5.779 -12.390 1.00 86.50 279 SER A O 1
ATOM 2112 N N . ARG A 1 280 ? -11.890 5.582 -13.345 1.00 90.25 280 ARG A N 1
ATOM 2113 C CA . ARG A 1 280 ? -11.776 4.116 -13.209 1.00 90.25 280 ARG A CA 1
ATOM 2114 C C . ARG A 1 280 ? -11.249 3.682 -11.839 1.00 90.25 280 ARG A C 1
ATOM 2116 O O . ARG A 1 280 ? -11.361 2.508 -11.489 1.00 90.25 280 ARG A O 1
ATOM 2123 N N . GLY A 1 281 ? -10.688 4.604 -11.054 1.00 89.94 281 GLY A N 1
ATOM 2124 C CA . GLY A 1 281 ? -10.075 4.325 -9.752 1.00 89.94 281 GLY A CA 1
ATOM 2125 C C . GLY A 1 281 ? -10.979 3.541 -8.785 1.00 89.94 281 GLY A C 1
ATOM 2126 O O . GLY A 1 281 ? -10.547 2.503 -8.274 1.00 89.94 281 GLY A O 1
ATOM 2127 N N . PRO A 1 282 ? -12.243 3.956 -8.559 1.00 90.31 282 PRO A N 1
ATOM 2128 C CA . PRO A 1 282 ? -13.165 3.233 -7.681 1.00 90.31 282 PRO A CA 1
ATOM 2129 C C . PRO A 1 282 ? -13.426 1.784 -8.112 1.00 90.31 282 PRO A C 1
ATOM 2131 O O . PRO A 1 282 ? -13.424 0.882 -7.270 1.00 90.31 282 PRO A O 1
ATOM 2134 N N . GLU A 1 283 ? -13.608 1.544 -9.414 1.00 93.56 283 GLU A N 1
ATOM 2135 C CA . GLU A 1 283 ? -13.821 0.204 -9.970 1.00 93.56 283 GLU A CA 1
ATOM 2136 C C . GLU A 1 283 ? -12.579 -0.674 -9.777 1.00 93.56 283 GLU A C 1
ATOM 2138 O O . GLU A 1 283 ? -12.684 -1.799 -9.287 1.00 93.56 283 GLU A O 1
ATOM 2143 N N . LEU A 1 284 ? -11.388 -0.144 -10.076 1.00 95.19 284 LEU A N 1
ATOM 2144 C CA . LEU A 1 284 ? -10.121 -0.860 -9.906 1.00 95.19 284 LEU A CA 1
ATOM 2145 C C . LEU A 1 284 ? -9.861 -1.221 -8.440 1.00 95.19 284 LEU A C 1
ATOM 2147 O O . LEU A 1 284 ? -9.488 -2.359 -8.137 1.00 95.19 284 LEU A O 1
ATOM 2151 N N . LYS A 1 285 ? -10.117 -0.294 -7.509 1.00 95.06 285 LYS A N 1
ATOM 2152 C CA . LYS A 1 285 ? -10.020 -0.569 -6.071 1.00 95.06 285 LYS A CA 1
ATOM 2153 C C . LYS A 1 285 ? -10.980 -1.680 -5.651 1.00 95.06 285 LYS A C 1
ATOM 2155 O O . LYS A 1 285 ? -10.579 -2.596 -4.926 1.00 95.06 285 LYS A O 1
ATOM 2160 N N . ALA A 1 286 ? -12.235 -1.632 -6.096 1.00 94.56 286 ALA A N 1
ATOM 2161 C CA . ALA A 1 286 ? -13.219 -2.669 -5.792 1.00 94.56 286 ALA A CA 1
ATOM 2162 C C . ALA A 1 286 ? -12.790 -4.037 -6.355 1.00 94.56 286 ALA A C 1
ATOM 2164 O O . ALA A 1 286 ? -12.805 -5.034 -5.630 1.00 94.56 286 ALA A O 1
ATOM 2165 N N . ALA A 1 287 ? -12.324 -4.066 -7.605 1.00 95.94 287 ALA A N 1
ATOM 2166 C CA . ALA A 1 287 ? -11.863 -5.267 -8.290 1.00 95.94 287 ALA A CA 1
ATOM 2167 C C . ALA A 1 287 ? -10.647 -5.913 -7.598 1.00 95.94 287 ALA A C 1
ATOM 2169 O O . ALA A 1 287 ? -10.599 -7.133 -7.454 1.00 95.94 287 ALA A O 1
ATOM 2170 N N . LEU A 1 288 ? -9.688 -5.117 -7.109 1.00 96.56 288 LEU A N 1
ATOM 2171 C CA . LEU A 1 288 ? -8.522 -5.624 -6.372 1.00 96.56 288 LEU A CA 1
ATOM 2172 C C . LEU A 1 288 ? -8.862 -6.083 -4.950 1.00 96.56 288 LEU A C 1
ATOM 2174 O O . LEU A 1 288 ? -8.327 -7.087 -4.471 1.00 96.56 288 LEU A O 1
ATOM 2178 N N . THR A 1 289 ? -9.753 -5.367 -4.260 1.00 95.50 289 THR A N 1
ATOM 2179 C CA . THR A 1 289 ? -10.114 -5.682 -2.868 1.00 95.50 289 THR A CA 1
ATOM 2180 C C . THR A 1 289 ? -11.059 -6.879 -2.750 1.00 95.50 289 THR A C 1
ATOM 2182 O O . THR A 1 289 ? -11.003 -7.588 -1.747 1.00 95.50 289 THR A O 1
ATOM 2185 N N . ALA A 1 290 ? -11.874 -7.187 -3.764 1.00 95.50 290 ALA A N 1
ATOM 2186 C CA . ALA A 1 290 ? -12.773 -8.347 -3.760 1.00 95.50 290 ALA A CA 1
ATOM 2187 C C . ALA A 1 290 ? -12.066 -9.706 -3.511 1.00 95.50 290 ALA A C 1
ATOM 2189 O O . ALA A 1 290 ? -12.413 -10.387 -2.536 1.00 95.50 290 ALA A O 1
ATOM 2190 N N . PRO A 1 291 ? -11.036 -10.115 -4.283 1.00 95.38 291 PRO A N 1
ATOM 2191 C CA . PRO A 1 291 ? -10.336 -11.375 -4.030 1.00 95.38 291 PRO A CA 1
ATOM 2192 C C . PRO A 1 291 ? -9.500 -11.346 -2.745 1.00 95.38 291 PRO A C 1
ATOM 2194 O O . PRO A 1 291 ? -9.277 -12.389 -2.120 1.00 95.38 291 PRO A O 1
ATOM 2197 N N . PHE A 1 292 ? -9.064 -10.161 -2.307 1.00 95.69 292 PHE A N 1
ATOM 2198 C CA . PHE A 1 292 ? -8.400 -9.981 -1.019 1.00 95.69 292 PHE A CA 1
ATOM 2199 C C . PHE A 1 292 ? -9.342 -10.260 0.156 1.00 95.69 292 PHE A C 1
ATOM 2201 O O . PHE A 1 292 ? -9.010 -11.083 1.013 1.00 95.69 292 PHE A O 1
ATOM 2208 N N . ARG A 1 293 ? -10.542 -9.667 0.160 1.00 94.50 293 ARG A N 1
ATOM 2209 C CA . ARG A 1 293 ? -11.590 -9.945 1.155 1.00 94.50 293 ARG A CA 1
ATOM 2210 C C . ARG A 1 293 ? -11.915 -11.424 1.204 1.00 94.50 293 ARG A C 1
ATOM 2212 O O . ARG A 1 293 ? -11.878 -12.021 2.280 1.00 94.50 293 ARG A O 1
ATOM 2219 N N . ARG A 1 294 ? -12.102 -12.053 0.039 1.00 94.44 294 ARG A N 1
ATOM 2220 C CA . ARG A 1 294 ? -12.359 -13.492 -0.038 1.00 94.44 294 ARG A CA 1
ATOM 2221 C C . ARG A 1 294 ? -11.221 -14.315 0.563 1.00 94.44 294 ARG A C 1
ATOM 2223 O O . ARG A 1 294 ? -11.460 -15.261 1.314 1.00 94.44 294 ARG A O 1
ATOM 2230 N N . MET A 1 295 ? -9.970 -13.959 0.272 1.00 93.25 295 MET A N 1
ATOM 2231 C CA . MET A 1 295 ? -8.810 -14.599 0.892 1.00 93.25 295 MET A CA 1
ATOM 2232 C C . MET A 1 295 ? -8.827 -14.442 2.421 1.00 93.25 295 MET A C 1
ATOM 2234 O O . MET A 1 295 ? -8.506 -15.404 3.127 1.00 93.25 295 MET A O 1
ATOM 2238 N N . VAL A 1 296 ? -9.161 -13.256 2.935 1.00 91.81 296 VAL A N 1
ATOM 2239 C CA . VAL A 1 296 ? -9.226 -12.988 4.376 1.00 91.81 296 VAL A CA 1
ATOM 2240 C C . VAL A 1 296 ? -10.333 -13.807 5.035 1.00 91.81 296 VAL A C 1
ATOM 2242 O O . VAL A 1 296 ? -10.061 -14.485 6.024 1.00 91.81 296 VAL A O 1
ATOM 2245 N N . GLU A 1 297 ? -11.537 -13.824 4.463 1.00 91.19 297 GLU A N 1
ATOM 2246 C CA . GLU A 1 297 ? -12.671 -14.637 4.924 1.00 91.19 297 GLU A CA 1
ATOM 2247 C C . GLU A 1 297 ? -12.303 -16.115 5.042 1.00 91.19 297 GLU A C 1
ATOM 2249 O O . GLU A 1 297 ? -12.515 -16.736 6.085 1.00 91.19 297 GLU A O 1
ATOM 2254 N N . VAL A 1 298 ? -11.699 -16.674 3.989 1.00 90.56 298 VAL A N 1
ATOM 2255 C CA . VAL A 1 298 ? -11.277 -18.077 3.957 1.00 90.56 298 VAL A CA 1
ATOM 2256 C C . VAL A 1 298 ? -10.270 -18.363 5.073 1.00 90.56 298 VAL A C 1
ATOM 2258 O O . VAL A 1 298 ? -10.377 -19.384 5.749 1.00 90.56 298 VAL A O 1
ATOM 2261 N N . GLN A 1 299 ? -9.308 -17.466 5.313 1.00 88.62 299 GLN A N 1
ATOM 2262 C CA . GLN A 1 299 ? -8.314 -17.643 6.377 1.00 88.62 299 GLN A CA 1
ATOM 2263 C C . GLN A 1 299 ? -8.902 -17.486 7.782 1.00 88.62 299 GLN A C 1
ATOM 2265 O O . GLN A 1 299 ? -8.526 -18.249 8.675 1.00 88.62 299 GLN A O 1
ATOM 2270 N N . CYS A 1 300 ? -9.833 -16.553 7.983 1.00 87.12 300 CYS A N 1
ATOM 2271 C CA . CYS A 1 300 ? -10.577 -16.435 9.235 1.00 87.12 300 CYS A CA 1
ATOM 2272 C C . CYS A 1 300 ? -11.383 -17.712 9.512 1.00 87.12 300 CYS A C 1
ATOM 2274 O O . CYS A 1 300 ? -11.300 -18.244 10.615 1.00 87.12 300 CYS A O 1
ATOM 2276 N N . GLY A 1 301 ? -12.035 -18.289 8.497 1.00 86.12 301 GLY A N 1
ATOM 2277 C CA . GLY A 1 301 ? -12.797 -19.536 8.630 1.00 86.12 301 GLY A CA 1
ATOM 2278 C C . GLY A 1 301 ? -11.991 -20.724 9.178 1.00 86.12 301 GLY A C 1
ATOM 2279 O O . GLY A 1 301 ? -12.534 -21.541 9.915 1.00 86.12 301 GLY A O 1
ATOM 2280 N N . PHE A 1 302 ? -10.683 -20.812 8.900 1.00 85.75 302 PHE A N 1
ATOM 2281 C CA . PHE A 1 302 ? -9.821 -21.860 9.476 1.00 85.75 302 PHE A CA 1
ATOM 2282 C C . PHE A 1 302 ? -9.318 -21.562 10.889 1.00 85.75 302 PHE A C 1
ATOM 2284 O O . PHE A 1 302 ? -8.871 -22.477 11.579 1.00 85.75 302 PHE A O 1
ATOM 2291 N N . ARG A 1 303 ? -9.317 -20.293 11.304 1.00 78.00 303 ARG A N 1
ATOM 2292 C CA . ARG A 1 303 ? -8.743 -19.837 12.581 1.00 78.00 303 ARG A CA 1
ATOM 2293 C C . ARG A 1 303 ? -9.815 -19.582 13.654 1.00 78.00 303 ARG A C 1
ATOM 2295 O O . ARG A 1 303 ? -9.449 -19.196 14.762 1.00 78.00 303 ARG A O 1
ATOM 2302 N N . GLY A 1 304 ? -11.094 -19.819 13.340 1.00 71.19 304 GLY A N 1
ATOM 2303 C CA . GLY A 1 304 ? -12.249 -19.473 14.181 1.00 71.19 304 GLY A CA 1
ATOM 2304 C C . GLY A 1 304 ? -12.582 -17.977 14.130 1.00 71.19 304 GLY A C 1
ATOM 2305 O O . GLY A 1 304 ? -11.884 -17.226 13.449 1.00 71.19 304 GLY A O 1
ATOM 2306 N N . ASP A 1 305 ? -13.621 -17.541 14.855 1.00 58.53 305 ASP A N 1
ATOM 2307 C CA . ASP A 1 305 ? -13.995 -16.121 14.985 1.00 58.53 305 ASP A CA 1
ATOM 2308 C C . ASP A 1 305 ? -12.818 -15.306 15.540 1.00 58.53 305 ASP A C 1
ATOM 2310 O O . ASP A 1 305 ? -12.560 -15.239 16.742 1.00 58.53 305 ASP A O 1
ATOM 2314 N N . GLN A 1 306 ? -12.042 -14.715 14.634 1.00 67.25 306 GLN A N 1
ATOM 2315 C CA . GLN A 1 306 ? -10.987 -13.778 14.976 1.00 67.25 306 GLN A CA 1
ATOM 2316 C C . GLN A 1 306 ? -11.622 -12.397 15.098 1.00 67.25 306 GLN A C 1
ATOM 2318 O O . GLN A 1 306 ? -12.186 -11.884 14.132 1.00 67.25 306 GLN A O 1
ATOM 2323 N N . VAL A 1 307 ? -11.471 -11.781 16.270 1.00 78.38 307 VAL A N 1
ATOM 2324 C CA . VAL A 1 307 ? -11.690 -10.342 16.427 1.00 78.38 307 VAL A CA 1
ATOM 2325 C C . VAL A 1 307 ? -10.765 -9.617 15.453 1.00 78.38 307 VAL A C 1
ATOM 2327 O O . VAL A 1 307 ? -9.583 -9.961 15.337 1.00 78.38 307 VAL A O 1
ATOM 2330 N N . ASP A 1 308 ? -11.313 -8.639 14.740 1.00 82.94 308 ASP A N 1
ATOM 2331 C CA . ASP A 1 308 ? -10.540 -7.818 13.824 1.00 82.94 308 ASP A CA 1
ATOM 2332 C C . ASP A 1 308 ? -9.445 -7.066 14.592 1.00 82.94 308 ASP A C 1
ATOM 2334 O O . ASP A 1 308 ? -9.724 -6.264 15.485 1.00 82.94 308 ASP A O 1
ATOM 2338 N N . LYS A 1 309 ? -8.177 -7.346 14.267 1.00 83.81 309 LYS A N 1
ATOM 2339 C CA . LYS A 1 309 ? -7.022 -6.742 14.944 1.00 83.81 309 LYS A CA 1
ATOM 2340 C C . LYS A 1 309 ? -6.810 -5.277 14.571 1.00 83.81 309 LYS A C 1
ATOM 2342 O O . LYS A 1 309 ? -5.926 -4.658 15.165 1.00 83.81 309 LYS A O 1
ATOM 2347 N N . ASN A 1 310 ? -7.570 -4.760 13.605 1.00 82.44 310 ASN A N 1
ATOM 2348 C CA . ASN A 1 310 ? -7.409 -3.423 13.049 1.00 82.44 310 ASN A CA 1
ATOM 2349 C C . ASN A 1 310 ? -8.624 -2.499 13.312 1.00 82.44 310 ASN A C 1
ATOM 2351 O O . ASN A 1 310 ? -8.613 -1.357 12.860 1.00 82.44 310 ASN A O 1
ATOM 2355 N N . VAL A 1 311 ? -9.632 -2.944 14.082 1.00 76.00 311 VAL A N 1
ATOM 2356 C CA . VAL A 1 311 ? -10.846 -2.167 14.420 1.00 76.00 311 VAL A CA 1
ATOM 2357 C C . VAL A 1 311 ? -10.749 -1.505 15.802 1.00 76.00 311 VAL A C 1
ATOM 2359 O O . VAL A 1 311 ? -10.546 -2.189 16.805 1.00 76.00 311 VAL A O 1
ATOM 2362 N N . PRO A 1 312 ? -11.025 -0.192 15.876 1.00 63.06 312 PRO A N 1
ATOM 2363 C CA . PRO A 1 312 ? -10.092 0.850 15.461 1.00 63.06 312 PRO A CA 1
ATOM 2364 C C . PRO A 1 312 ? -8.771 0.740 16.241 1.00 63.06 312 PRO A C 1
ATOM 2366 O O . PRO A 1 312 ? -8.754 0.703 17.477 1.00 63.06 312 PRO A O 1
ATOM 2369 N N . LEU A 1 313 ? -7.646 0.733 15.521 1.00 58.75 313 LEU A N 1
ATOM 2370 C CA . LEU A 1 313 ? -6.344 1.013 16.128 1.00 58.75 313 LEU A CA 1
ATOM 2371 C C . LEU A 1 313 ? -6.337 2.464 16.628 1.00 58.75 313 LEU A C 1
ATOM 2373 O O . LEU A 1 313 ? -7.029 3.324 16.085 1.00 58.75 313 LEU A O 1
ATOM 2377 N N . LYS A 1 314 ? -5.576 2.745 17.690 1.00 55.41 314 LYS A N 1
ATOM 2378 C CA . LYS A 1 314 ? -5.431 4.115 18.199 1.00 55.41 314 LYS A CA 1
ATOM 2379 C C . LYS A 1 314 ? -5.071 5.071 17.059 1.00 55.41 314 LYS A C 1
ATOM 2381 O O . LYS A 1 314 ? -4.194 4.744 16.260 1.00 55.41 314 LYS A O 1
ATOM 2386 N N . LYS A 1 315 ? -5.742 6.230 17.022 1.00 54.19 315 LYS A N 1
ATOM 2387 C CA . LYS A 1 315 ? -5.513 7.301 16.043 1.00 54.19 315 LYS A CA 1
ATOM 2388 C C . LYS A 1 315 ? -4.009 7.607 15.929 1.00 54.19 315 LYS A C 1
ATOM 2390 O O . LYS A 1 315 ? -3.321 7.582 16.958 1.00 54.19 315 LYS A O 1
ATOM 2395 N N . PRO A 1 316 ? -3.492 7.864 14.715 1.00 50.75 316 PRO A N 1
ATOM 2396 C CA . PRO A 1 316 ? -2.085 8.179 14.541 1.00 50.75 316 PRO A CA 1
ATOM 2397 C C . PRO A 1 316 ? -1.789 9.483 15.282 1.00 50.75 316 PRO A C 1
ATOM 2399 O O . PRO A 1 316 ? -2.532 10.458 15.180 1.00 50.75 316 PRO A O 1
ATOM 2402 N N . GLN A 1 317 ? -0.724 9.468 16.070 1.00 60.19 317 GLN A N 1
ATOM 2403 C CA . GLN A 1 317 ? -0.314 10.592 16.896 1.00 60.19 317 GLN A CA 1
ATOM 2404 C C . GLN A 1 317 ? 0.794 11.348 16.165 1.00 60.19 317 GLN A C 1
ATOM 2406 O O . GLN A 1 317 ? 1.894 10.822 16.009 1.00 60.19 317 GLN A O 1
ATOM 2411 N N . ARG A 1 318 ? 0.506 12.562 15.681 1.00 69.06 318 ARG A N 1
ATOM 2412 C CA . ARG A 1 318 ? 1.533 13.463 15.118 1.00 69.06 318 ARG A CA 1
ATOM 2413 C C . ARG A 1 318 ? 2.148 14.307 16.224 1.00 69.06 318 ARG A C 1
ATOM 2415 O O . ARG A 1 318 ? 1.535 14.440 17.272 1.00 69.06 318 ARG A O 1
ATOM 2422 N N . LEU A 1 319 ? 3.317 14.903 16.006 1.00 77.06 319 LEU A N 1
ATOM 2423 C CA . LEU A 1 319 ? 3.780 15.976 16.891 1.00 77.06 319 LEU A CA 1
ATOM 2424 C C . LEU A 1 319 ? 2.796 17.148 16.805 1.00 77.06 319 LEU A C 1
ATOM 2426 O O . LEU A 1 319 ? 2.362 17.519 15.715 1.00 77.06 319 LEU A O 1
ATOM 2430 N N . PHE A 1 320 ? 2.410 17.686 17.957 1.00 81.50 320 PHE A N 1
ATOM 2431 C CA . PHE A 1 320 ? 1.519 18.830 18.042 1.00 81.50 320 PHE A CA 1
ATOM 2432 C C . PHE A 1 320 ? 2.235 20.086 17.541 1.00 81.50 320 PHE A C 1
ATOM 2434 O O . PHE A 1 320 ? 3.304 20.440 18.040 1.00 81.50 320 PHE A O 1
ATOM 2441 N N . ASP A 1 321 ? 1.616 20.756 16.572 1.00 81.12 321 ASP A N 1
ATOM 2442 C CA . ASP A 1 321 ? 2.058 22.033 16.022 1.00 81.12 321 ASP A CA 1
ATOM 2443 C C . ASP A 1 321 ? 1.007 23.094 16.365 1.00 81.12 321 ASP A C 1
ATOM 2445 O O . ASP A 1 321 ? -0.121 23.067 15.865 1.00 81.12 321 ASP A O 1
ATOM 2449 N N . ALA A 1 322 ? 1.383 24.020 17.248 1.00 81.94 322 ALA A N 1
ATOM 2450 C CA . ALA A 1 322 ? 0.493 25.063 17.738 1.00 81.94 322 ALA A CA 1
ATOM 2451 C C . ALA A 1 322 ? 0.052 26.034 16.631 1.00 81.94 322 ALA A C 1
ATOM 2453 O O . ALA A 1 322 ? -1.085 26.505 16.652 1.00 81.94 322 ALA A O 1
ATOM 2454 N N . GLU A 1 323 ? 0.920 26.330 15.663 1.00 80.25 323 GLU A N 1
ATOM 2455 C CA . GLU A 1 323 ? 0.615 27.265 14.580 1.00 80.25 323 GLU A CA 1
ATOM 2456 C C . GLU A 1 323 ? -0.326 26.626 13.562 1.00 80.25 323 GLU A C 1
ATOM 2458 O O . GLU A 1 323 ? -1.308 27.243 13.142 1.00 80.25 323 GLU A O 1
ATOM 2463 N N . LEU A 1 324 ? -0.092 25.358 13.220 1.00 79.44 324 LEU A N 1
ATOM 2464 C CA . LEU A 1 324 ? -1.011 24.599 12.376 1.00 79.44 324 LEU A CA 1
ATOM 2465 C C . LEU A 1 324 ? -2.382 24.413 13.050 1.00 79.44 324 LEU A C 1
ATOM 2467 O O . LEU A 1 324 ? -3.410 24.574 12.392 1.00 79.44 324 LEU A O 1
ATOM 2471 N N . ALA A 1 325 ? -2.415 24.135 14.357 1.00 81.38 325 ALA A N 1
ATOM 2472 C CA . ALA A 1 325 ? -3.660 23.992 15.112 1.00 81.38 325 ALA A CA 1
ATOM 2473 C C . ALA A 1 325 ? -4.485 25.290 15.134 1.00 81.38 325 ALA A C 1
ATOM 2475 O O . ALA A 1 325 ? -5.694 25.246 14.906 1.00 81.38 325 ALA A O 1
ATOM 2476 N N . LYS A 1 326 ? -3.844 26.453 15.329 1.00 82.06 326 LYS A N 1
ATOM 2477 C CA . LYS A 1 326 ? -4.507 27.767 15.215 1.00 82.06 326 LYS A CA 1
ATOM 2478 C C . LYS A 1 326 ? -5.067 27.993 13.812 1.00 82.06 326 LYS A C 1
ATOM 2480 O O . LYS A 1 326 ? -6.225 28.379 13.677 1.00 82.06 326 LYS A O 1
ATOM 2485 N N . LYS A 1 327 ? -4.268 27.727 12.770 1.00 79.19 327 LYS A N 1
ATOM 2486 C CA . LYS A 1 327 ? -4.691 27.888 11.368 1.00 79.19 327 LYS A CA 1
ATOM 2487 C C . LYS A 1 327 ? -5.928 27.051 11.050 1.00 79.19 327 LYS A C 1
ATOM 2489 O O . LYS A 1 327 ? -6.885 27.580 10.494 1.00 79.19 327 LYS A O 1
ATOM 2494 N N . LEU A 1 328 ? -5.927 25.774 11.434 1.00 78.69 328 LEU A N 1
ATOM 2495 C CA . LEU A 1 328 ? -7.059 24.874 11.204 1.00 78.69 328 LEU A CA 1
ATOM 2496 C C . LEU A 1 328 ? -8.300 25.294 11.999 1.00 78.69 328 LEU A C 1
ATOM 2498 O O . LEU A 1 328 ? -9.395 25.331 11.439 1.00 78.69 328 LEU A O 1
ATOM 2502 N N . LEU A 1 329 ? -8.129 25.690 13.265 1.00 80.38 329 LEU A N 1
ATOM 2503 C CA . LEU A 1 329 ? -9.223 26.196 14.094 1.00 80.38 329 LEU A CA 1
ATOM 2504 C C . LEU A 1 329 ? -9.908 27.405 13.443 1.00 80.38 329 LEU A C 1
ATOM 2506 O O . LEU A 1 329 ? -11.126 27.401 13.271 1.00 80.38 329 LEU A O 1
ATOM 2510 N N . PHE A 1 330 ? -9.137 28.410 13.024 1.00 79.81 330 PHE A N 1
ATOM 2511 C CA . PHE A 1 330 ? -9.696 29.623 12.424 1.00 79.81 330 PHE A CA 1
ATOM 2512 C C . PHE A 1 330 ? -10.249 29.406 11.011 1.00 79.81 330 PHE A C 1
ATOM 2514 O O . PHE A 1 330 ? -11.222 30.060 10.644 1.00 79.81 330 PHE A O 1
ATOM 2521 N N . ALA A 1 331 ? -9.703 28.460 10.240 1.00 72.62 331 ALA A N 1
ATOM 2522 C CA . ALA A 1 331 ? -10.270 28.072 8.948 1.00 72.62 331 ALA A CA 1
ATOM 2523 C C . ALA A 1 331 ? -11.641 27.386 9.096 1.00 72.62 331 ALA A C 1
ATOM 2525 O O . ALA A 1 331 ? -12.535 27.607 8.284 1.00 72.62 331 ALA A O 1
ATOM 2526 N N . SER A 1 332 ? -11.817 26.577 10.146 1.00 67.31 332 SER A N 1
ATOM 2527 C CA . SER A 1 332 ? -13.056 25.827 10.400 1.00 67.31 332 SER A CA 1
ATOM 2528 C C . SER A 1 332 ? -14.187 26.649 11.033 1.00 67.31 332 SER A C 1
ATOM 2530 O O . SER A 1 332 ? -15.333 26.205 11.038 1.00 67.31 332 SER A O 1
ATOM 2532 N N . CYS A 1 333 ? -13.898 27.842 11.564 1.00 62.97 333 CYS A N 1
ATOM 2533 C CA . CYS A 1 333 ? -14.882 28.709 12.219 1.00 62.97 333 CYS A CA 1
ATOM 2534 C C . CYS A 1 333 ? -14.620 30.199 11.898 1.00 62.97 333 CYS A C 1
ATOM 2536 O O . CYS A 1 333 ? -13.982 30.903 12.689 1.00 62.97 333 CYS A O 1
ATOM 2538 N N . PRO A 1 334 ? -15.145 30.706 10.764 1.00 58.16 334 PRO A N 1
ATOM 2539 C CA . PRO A 1 334 ? -14.923 32.081 10.297 1.00 58.16 334 PRO A CA 1
ATOM 2540 C C . PRO A 1 334 ? -15.394 33.166 11.277 1.00 58.16 334 PRO A C 1
ATOM 2542 O O . PRO A 1 334 ? -14.842 34.264 11.301 1.00 58.16 334 PRO A O 1
ATOM 2545 N N . GLU A 1 335 ? -16.387 32.857 12.116 1.00 58.78 335 GLU A N 1
ATOM 2546 C CA . GLU A 1 335 ? -16.935 33.773 13.126 1.00 58.78 335 GLU A CA 1
ATOM 2547 C C . GLU A 1 335 ? -15.889 34.196 14.176 1.00 58.78 335 GLU A C 1
ATOM 2549 O O . GLU A 1 335 ? -15.952 35.309 14.695 1.00 58.78 335 GLU A O 1
ATOM 2554 N N . TYR A 1 336 ? -14.881 33.354 14.448 1.00 57.41 336 TYR A N 1
ATOM 2555 C CA . TYR A 1 336 ? -13.810 33.661 15.406 1.00 57.41 336 TYR A CA 1
ATOM 2556 C C . TYR A 1 336 ? -12.650 34.449 14.787 1.00 57.41 336 TYR A C 1
ATOM 2558 O O . TYR A 1 336 ? -11.964 35.179 15.499 1.00 57.41 336 TYR A O 1
ATOM 2566 N N . ALA A 1 337 ? -12.452 34.363 13.467 1.00 50.84 337 ALA A N 1
ATOM 2567 C CA . ALA A 1 337 ? -11.421 35.125 12.761 1.00 50.84 337 ALA A CA 1
ATOM 2568 C C . ALA A 1 337 ? -11.703 36.642 12.785 1.00 50.84 337 ALA A C 1
ATOM 2570 O O . ALA A 1 337 ? -10.774 37.445 12.859 1.00 50.84 337 ALA A O 1
ATOM 2571 N N . ALA A 1 338 ? -12.981 37.039 12.797 1.00 50.19 338 ALA A N 1
ATOM 2572 C CA . ALA A 1 338 ? -13.391 38.442 12.871 1.00 50.19 338 ALA A CA 1
ATOM 2573 C C . ALA A 1 338 ? -13.032 39.114 14.213 1.00 50.19 338 ALA A C 1
ATOM 2575 O O . ALA A 1 338 ? -12.701 40.296 14.226 1.00 50.19 338 ALA A O 1
ATOM 2576 N N . ALA A 1 339 ? -13.036 38.365 15.324 1.00 50.41 339 ALA A N 1
ATOM 2577 C CA . ALA A 1 339 ? -12.687 38.885 16.651 1.00 50.41 339 ALA A CA 1
ATOM 2578 C C . ALA A 1 339 ? -11.179 39.163 16.813 1.00 50.41 339 ALA A C 1
ATOM 2580 O O . ALA A 1 339 ? -10.795 40.034 17.586 1.00 50.41 339 ALA A O 1
ATOM 2581 N N . VAL A 1 340 ? -10.328 38.452 16.063 1.00 48.75 340 VAL A N 1
ATOM 2582 C CA . VAL A 1 340 ? -8.868 38.663 16.044 1.00 48.75 340 VAL A CA 1
ATOM 2583 C C . VAL A 1 340 ? -8.487 39.879 15.187 1.00 48.75 340 VAL A C 1
ATOM 2585 O O . VAL A 1 340 ? -7.483 40.527 15.454 1.00 48.75 340 VAL A O 1
ATOM 2588 N N . LEU A 1 341 ? -9.302 40.222 14.182 1.00 46.00 341 LEU A N 1
ATOM 2589 C CA . LEU A 1 341 ? -9.060 41.342 13.262 1.00 46.00 341 LEU A CA 1
ATOM 2590 C C . LEU A 1 341 ? -9.693 42.672 13.713 1.00 46.00 341 LEU A C 1
ATOM 2592 O O . LEU A 1 341 ? -9.439 43.703 13.098 1.00 46.00 341 LEU A O 1
ATOM 2596 N N . SER A 1 342 ? -10.518 42.680 14.766 1.00 45.59 342 SER A N 1
ATOM 2597 C CA . SER A 1 342 ? -11.149 43.906 15.283 1.00 45.59 342 SER A CA 1
ATOM 2598 C C . SER A 1 342 ? -10.328 44.658 16.338 1.00 45.59 342 SER A C 1
ATOM 2600 O O . SER A 1 342 ? -10.701 45.772 16.695 1.00 45.59 342 SER A O 1
ATOM 2602 N N . GLU A 1 343 ? -9.213 44.101 16.820 1.00 43.97 343 GLU A N 1
ATOM 2603 C CA . GLU A 1 343 ? -8.261 44.797 17.707 1.00 43.97 343 GLU A CA 1
ATOM 2604 C C . GLU A 1 343 ? -7.085 45.405 16.923 1.00 43.97 343 GLU A C 1
ATOM 2606 O O . GLU A 1 343 ? -5.933 45.386 17.351 1.00 43.97 343 GLU A O 1
ATOM 2611 N N . ASP A 1 344 ? -7.377 45.976 15.754 1.00 38.88 344 ASP A N 1
ATOM 2612 C CA . ASP A 1 344 ? -6.397 46.670 14.923 1.00 38.88 344 ASP A CA 1
ATOM 2613 C C . ASP A 1 344 ? -6.275 48.145 15.355 1.00 38.88 344 ASP A C 1
ATOM 2615 O O . ASP A 1 344 ? -6.701 49.082 14.680 1.00 38.88 344 ASP A O 1
ATOM 2619 N N . THR A 1 345 ? -5.677 48.363 16.527 1.00 35.56 345 THR A N 1
ATOM 2620 C CA . THR A 1 345 ? -4.929 49.599 16.796 1.00 35.56 345 THR A CA 1
ATOM 2621 C C . THR A 1 345 ? -3.531 49.242 17.275 1.00 35.56 345 THR A C 1
ATOM 2623 O O . THR A 1 345 ? -3.240 49.279 18.464 1.00 35.56 345 THR A O 1
ATOM 2626 N N . GLY A 1 346 ? -2.678 48.888 16.311 1.00 38.03 346 GLY A N 1
ATOM 2627 C CA . GLY A 1 346 ? -1.226 49.051 16.364 1.00 38.03 346 GLY A CA 1
ATOM 2628 C C . GLY A 1 346 ? -0.514 48.504 17.600 1.00 38.03 346 GLY A C 1
ATOM 2629 O O . GLY A 1 346 ? -0.150 49.269 18.487 1.00 38.03 346 GLY A O 1
ATOM 2630 N N . ALA A 1 347 ? -0.178 47.215 17.588 1.00 29.19 347 ALA A N 1
ATOM 2631 C CA . ALA A 1 347 ? 0.965 46.709 18.341 1.00 29.19 347 ALA A CA 1
ATOM 2632 C C . ALA A 1 347 ? 1.541 45.451 17.680 1.00 29.19 347 ALA A C 1
ATOM 2634 O O . ALA A 1 347 ? 0.977 44.362 17.740 1.00 29.19 347 ALA A O 1
ATOM 2635 N N . SER A 1 348 ? 2.711 45.625 17.074 1.00 32.34 348 SER A N 1
ATOM 2636 C CA . SER A 1 348 ? 3.710 44.579 16.874 1.00 32.34 348 SER A CA 1
ATOM 2637 C C . SER A 1 348 ? 3.905 43.732 18.142 1.00 32.34 348 SER A C 1
ATOM 2639 O O . SER A 1 348 ? 4.021 44.295 19.229 1.00 32.34 348 SER A O 1
ATOM 2641 N N . ASP A 1 349 ? 4.006 42.410 17.991 1.00 34.50 349 ASP A N 1
ATOM 2642 C CA . ASP A 1 349 ? 4.635 41.474 18.943 1.00 34.50 349 ASP A CA 1
ATOM 2643 C C . ASP A 1 349 ? 4.175 41.483 20.422 1.00 34.50 349 ASP A C 1
ATOM 2645 O O . ASP A 1 349 ? 4.871 40.958 21.289 1.00 34.50 349 ASP A O 1
ATOM 2649 N N . ALA A 1 350 ? 2.978 41.988 20.741 1.00 32.00 350 ALA A N 1
ATOM 2650 C CA . ALA A 1 350 ? 2.513 42.133 22.130 1.00 32.00 350 ALA A CA 1
ATOM 2651 C C . ALA A 1 350 ? 1.311 41.251 22.537 1.00 32.00 350 ALA A C 1
ATOM 2653 O O . ALA A 1 350 ? 0.623 41.565 23.503 1.00 32.00 350 ALA A O 1
ATOM 2654 N N . ALA A 1 351 ? 1.081 40.114 21.872 1.00 35.50 351 ALA A N 1
ATOM 2655 C CA . ALA A 1 351 ? 0.229 39.036 22.411 1.00 35.50 351 ALA A CA 1
ATOM 2656 C C . ALA A 1 351 ? 1.060 37.898 23.046 1.00 35.50 351 ALA A C 1
ATOM 2658 O O . ALA A 1 351 ? 0.589 36.771 23.207 1.00 35.50 351 ALA A O 1
ATOM 2659 N N . ILE A 1 352 ? 2.314 38.197 23.404 1.00 39.88 352 ILE A N 1
ATOM 2660 C CA . ILE A 1 352 ? 3.222 37.329 24.154 1.00 39.88 352 ILE A CA 1
ATOM 2661 C C . ILE A 1 352 ? 3.499 37.999 25.506 1.00 39.88 352 ILE A C 1
ATOM 2663 O O . ILE A 1 352 ? 4.144 39.036 25.590 1.00 39.88 352 ILE A O 1
ATOM 2667 N N . SER A 1 353 ? 2.983 37.366 26.561 1.00 33.09 353 SER A N 1
ATOM 2668 C CA . SER A 1 353 ? 3.248 37.598 27.987 1.00 33.09 353 SER A CA 1
ATOM 2669 C C . SER A 1 353 ? 3.100 39.030 28.529 1.00 33.09 353 SER A C 1
ATOM 2671 O O . SER A 1 353 ? 4.021 39.839 28.468 1.00 33.09 353 SER A O 1
ATOM 2673 N N . VAL A 1 354 ? 2.024 39.266 29.284 1.00 29.75 354 VAL A N 1
ATOM 2674 C CA . VAL A 1 354 ? 2.122 40.091 30.496 1.00 29.75 354 VAL A CA 1
ATOM 2675 C C . VAL A 1 354 ? 1.632 39.262 31.673 1.00 29.75 354 VAL A C 1
ATOM 2677 O O . VAL A 1 354 ? 0.439 39.071 31.893 1.00 29.75 354 VAL A O 1
ATOM 2680 N N . VAL A 1 355 ? 2.614 38.765 32.423 1.00 37.72 355 VAL A N 1
ATOM 2681 C CA . VAL A 1 355 ? 2.477 38.259 33.785 1.00 37.72 355 VAL A CA 1
ATOM 2682 C C . VAL A 1 355 ? 2.112 39.447 34.677 1.00 37.72 355 VAL A C 1
ATOM 2684 O O . VAL A 1 355 ? 2.972 40.120 35.238 1.00 37.72 355 VAL A O 1
ATOM 2687 N N . ALA A 1 356 ? 0.821 39.721 34.798 1.00 33.88 356 ALA A N 1
ATOM 2688 C CA . ALA A 1 356 ? 0.254 40.364 35.973 1.00 33.88 356 ALA A CA 1
ATOM 2689 C C . ALA A 1 356 ? -0.563 39.283 36.678 1.00 33.88 356 ALA A C 1
ATOM 2691 O O . ALA A 1 356 ? -1.296 38.560 36.011 1.00 33.88 356 ALA A O 1
ATOM 2692 N N . LYS A 1 357 ? -0.410 39.126 38.000 1.00 35.28 357 LYS A N 1
ATOM 2693 C CA . LYS A 1 357 ? -1.248 38.217 38.797 1.00 35.28 357 LYS A CA 1
ATOM 2694 C C . LYS A 1 357 ? -2.710 38.659 38.669 1.00 35.28 357 LYS A C 1
ATOM 2696 O O . LYS A 1 357 ? -3.161 39.487 39.456 1.00 35.28 357 LYS A O 1
ATOM 2701 N N . LYS A 1 358 ? -3.411 38.142 37.662 1.00 43.31 358 LYS A N 1
ATOM 2702 C CA . LYS A 1 358 ? -4.863 38.212 37.554 1.00 43.31 358 LYS A CA 1
ATOM 2703 C C . LYS A 1 358 ? -5.447 37.280 38.609 1.00 43.31 358 LYS A C 1
ATOM 2705 O O . LYS A 1 358 ? -4.845 36.268 38.969 1.00 43.31 358 LYS A O 1
ATOM 2710 N N . THR A 1 359 ? -6.571 37.669 39.183 1.00 48.59 359 THR A N 1
ATOM 2711 C CA . THR A 1 359 ? -7.327 36.802 40.089 1.00 48.59 359 THR A CA 1
ATOM 2712 C C . THR A 1 359 ? -7.866 35.599 39.304 1.00 48.59 359 THR A C 1
ATOM 2714 O O . THR A 1 359 ? -8.126 35.713 38.107 1.00 48.59 359 THR A O 1
ATOM 2717 N N . GLU A 1 360 ? -8.052 34.443 39.957 1.00 54.22 360 GLU A N 1
ATOM 2718 C CA . GLU A 1 360 ? -8.550 33.211 39.304 1.00 54.22 360 GLU A CA 1
ATOM 2719 C C . GLU A 1 360 ? -9.870 33.434 38.525 1.00 54.22 360 GLU A C 1
ATOM 2721 O O . GLU A 1 360 ? -10.126 32.763 37.528 1.00 54.22 360 GLU A O 1
ATOM 2726 N N . GLU A 1 361 ? -10.682 34.420 38.928 1.00 53.31 361 GLU A N 1
ATOM 2727 C CA . GLU A 1 361 ? -11.945 34.794 38.271 1.00 53.31 361 GLU A CA 1
ATOM 2728 C C . GLU A 1 361 ? -11.761 35.585 36.951 1.00 53.31 361 GLU A C 1
ATOM 2730 O O . GLU A 1 361 ? -12.574 35.459 36.029 1.00 53.31 361 GLU A O 1
ATOM 2735 N N . GLU A 1 362 ? -10.689 36.373 36.807 1.00 52.75 362 GLU A N 1
ATOM 2736 C CA . GLU A 1 362 ? -10.391 37.141 35.581 1.00 52.75 362 GLU A CA 1
ATOM 2737 C C . GLU A 1 362 ? -9.759 36.267 34.482 1.00 52.75 362 GLU A C 1
ATOM 2739 O O . GLU A 1 362 ? -9.981 36.485 33.286 1.00 52.75 362 GLU A O 1
ATOM 2744 N N . GLU A 1 363 ? -9.003 35.235 34.864 1.00 54.91 363 GLU A N 1
ATOM 2745 C CA . GLU A 1 363 ? -8.475 34.237 33.923 1.00 54.91 363 GLU A CA 1
ATOM 2746 C C . GLU A 1 363 ? -9.579 33.319 33.377 1.00 54.91 363 GLU A C 1
ATOM 2748 O O . GLU A 1 363 ? -9.556 32.955 32.201 1.00 54.91 363 GLU A O 1
ATOM 2753 N N . GLU A 1 364 ? -10.598 32.991 34.181 1.00 60.19 364 GLU A N 1
ATOM 2754 C CA . GLU A 1 364 ? -11.684 32.097 33.754 1.00 60.19 364 GLU A CA 1
ATOM 2755 C C . GLU A 1 364 ? -12.645 32.739 32.732 1.00 60.19 364 GLU A C 1
ATOM 2757 O O . GLU A 1 364 ? -13.364 32.020 32.031 1.00 60.19 364 GLU A O 1
ATOM 2762 N N . SER A 1 365 ? -12.620 34.071 32.600 1.00 62.16 365 SER A N 1
ATOM 2763 C CA . SER A 1 365 ? -13.472 34.863 31.696 1.00 62.16 365 SER A CA 1
ATOM 2764 C C . SER A 1 365 ? -12.767 35.380 30.433 1.00 62.16 365 SER A C 1
ATOM 2766 O O . SER A 1 365 ? -13.445 35.785 29.488 1.00 62.16 365 SER A O 1
ATOM 2768 N N . THR A 1 366 ? -11.433 35.314 30.363 1.00 76.06 366 THR A N 1
ATOM 2769 C CA . THR A 1 366 ? -10.663 35.726 29.176 1.00 76.06 366 THR A CA 1
ATOM 2770 C C . THR A 1 366 ? -10.775 34.667 28.069 1.00 76.06 366 THR A C 1
ATOM 2772 O O . THR A 1 366 ? -10.579 33.477 28.316 1.00 76.06 366 THR A O 1
ATOM 2775 N N . ILE A 1 367 ? -11.102 35.082 26.840 1.00 81.75 367 ILE A N 1
ATOM 2776 C CA . ILE A 1 367 ? -11.201 34.189 25.673 1.00 81.75 367 ILE A CA 1
ATOM 2777 C C . ILE A 1 367 ? -9.815 34.006 25.039 1.00 81.75 367 ILE A C 1
ATOM 2779 O O . ILE A 1 367 ? -9.078 34.971 24.866 1.00 81.75 367 ILE A O 1
ATOM 2783 N N . GLY A 1 368 ? -9.471 32.774 24.661 1.00 86.25 368 GLY A N 1
ATOM 2784 C CA . GLY A 1 368 ? -8.242 32.467 23.930 1.00 86.25 368 GLY A CA 1
ATOM 2785 C C . GLY A 1 368 ? -8.230 31.054 23.346 1.00 86.25 368 GLY A C 1
ATOM 2786 O O . GLY A 1 368 ? -9.197 30.296 23.476 1.00 86.25 368 GLY A O 1
ATOM 2787 N N . VAL A 1 369 ? -7.116 30.679 22.709 1.00 86.50 369 VAL A N 1
ATOM 2788 C CA . VAL A 1 369 ? -6.924 29.321 22.173 1.00 86.50 369 VAL A CA 1
ATOM 2789 C C . VAL A 1 369 ? -6.510 28.372 23.295 1.00 86.50 369 VAL A C 1
ATOM 2791 O O . VAL A 1 369 ? -5.439 28.509 23.894 1.00 86.50 369 VAL A O 1
ATOM 2794 N N . HIS A 1 370 ? -7.337 27.362 23.527 1.00 90.88 370 HIS A N 1
ATOM 2795 C CA . HIS A 1 370 ? -7.109 26.315 24.512 1.00 90.88 370 HIS A CA 1
ATOM 2796 C C . HIS A 1 370 ? -7.042 24.946 23.830 1.00 90.88 370 HIS A C 1
ATOM 2798 O O . HIS A 1 370 ? -7.645 24.714 22.783 1.00 90.88 370 HIS A O 1
ATOM 2804 N N . CYS A 1 371 ? -6.306 24.026 24.442 1.00 89.69 371 CYS A N 1
ATOM 2805 C CA . CYS A 1 371 ? -6.185 22.639 24.018 1.00 89.69 371 CYS A CA 1
ATOM 2806 C C . CYS A 1 371 ? -6.773 21.724 25.088 1.00 89.69 371 CYS A C 1
ATOM 2808 O O . CYS A 1 371 ? -6.406 21.822 26.260 1.00 89.69 371 CYS A O 1
ATOM 2810 N N . VAL A 1 372 ? -7.648 20.804 24.690 1.00 90.19 372 VAL A N 1
ATOM 2811 C CA . VAL A 1 372 ? -8.051 19.682 25.538 1.00 90.19 372 VAL A CA 1
ATOM 2812 C C . VAL A 1 372 ? -7.024 18.573 25.366 1.00 90.19 372 VAL A C 1
ATOM 2814 O O . VAL A 1 372 ? -6.749 18.136 24.251 1.00 90.19 372 VAL A O 1
ATOM 2817 N N . VAL A 1 373 ? -6.445 18.119 26.470 1.00 88.81 373 VAL A N 1
ATOM 2818 C CA . VAL A 1 373 ? -5.302 17.206 26.500 1.00 88.81 373 VAL A CA 1
ATOM 2819 C C . VAL A 1 373 ? -5.564 15.989 27.384 1.00 88.81 373 VAL A C 1
ATOM 2821 O O . VAL A 1 373 ? -6.350 16.057 28.328 1.00 88.81 373 VAL A O 1
ATOM 2824 N N . LYS A 1 374 ? -4.888 14.872 27.103 1.00 86.69 374 LYS A N 1
ATOM 2825 C CA . LYS A 1 374 ? -4.882 13.654 27.933 1.00 86.69 374 LYS A CA 1
ATOM 2826 C C . LYS A 1 374 ? -3.481 13.050 28.057 1.00 86.69 374 LYS A C 1
ATOM 2828 O O . LYS A 1 374 ? -2.592 13.365 27.271 1.00 86.69 374 LYS A O 1
ATOM 2833 N N . TRP A 1 375 ? -3.290 12.143 29.017 1.00 80.44 375 TRP A N 1
ATOM 2834 C CA . TRP A 1 375 ? -2.027 11.414 29.175 1.00 80.44 375 TRP A CA 1
ATOM 2835 C C . TRP A 1 375 ? -1.925 10.257 28.170 1.00 80.44 375 TRP A C 1
ATOM 2837 O O . TRP A 1 375 ? -2.907 9.558 27.899 1.00 80.44 375 TRP A O 1
ATOM 2847 N N . GLY A 1 376 ? -0.719 10.030 27.652 1.00 65.06 376 GLY A N 1
ATOM 2848 C CA . GLY A 1 376 ? -0.349 8.858 26.866 1.00 65.06 376 GLY A CA 1
ATOM 2849 C C . GLY A 1 376 ? -0.330 7.566 27.685 1.00 65.06 376 GLY A C 1
ATOM 2850 O O . GLY A 1 376 ? -0.346 7.567 28.913 1.00 65.06 376 GLY A O 1
ATOM 2851 N N . GLU A 1 377 ? -0.315 6.421 26.996 1.00 56.44 377 GLU A N 1
ATOM 2852 C CA . GLU A 1 377 ? -0.420 5.097 27.638 1.00 56.44 377 GLU A CA 1
ATOM 2853 C C . GLU A 1 377 ? 0.875 4.605 28.301 1.00 56.44 377 GLU A C 1
ATOM 2855 O O . GLU A 1 377 ? 0.849 3.610 29.025 1.00 56.44 377 GLU A O 1
ATOM 2860 N N . LYS A 1 378 ? 2.010 5.275 28.076 1.00 48.47 378 LYS A N 1
ATOM 2861 C CA . LYS A 1 378 ? 3.294 4.884 28.665 1.00 48.47 378 LYS A CA 1
ATOM 2862 C C . LYS A 1 378 ? 3.422 5.486 30.067 1.00 48.47 378 LYS A C 1
ATOM 2864 O O . LYS A 1 378 ? 3.408 6.695 30.242 1.00 48.47 378 LYS A O 1
ATOM 2869 N N . SER A 1 379 ? 3.587 4.639 31.083 1.00 37.12 379 SER A N 1
ATOM 2870 C CA . SER A 1 379 ? 3.686 5.064 32.490 1.00 37.12 379 SER A CA 1
ATOM 2871 C C . SER A 1 379 ? 5.028 5.707 32.868 1.00 37.12 379 SER A C 1
ATOM 2873 O O . SER A 1 379 ? 5.156 6.225 33.974 1.00 37.12 379 SER A O 1
ATOM 2875 N N . ILE A 1 380 ? 6.030 5.634 31.985 1.00 34.56 380 ILE A N 1
ATOM 2876 C CA . ILE A 1 380 ? 7.429 5.998 32.273 1.00 34.56 380 ILE A CA 1
ATOM 2877 C C . ILE A 1 380 ? 7.766 7.406 31.748 1.00 34.56 380 ILE A C 1
ATOM 2879 O O . ILE A 1 380 ? 8.547 8.118 32.372 1.00 34.56 380 ILE A O 1
ATOM 2883 N N . CYS A 1 381 ? 7.111 7.844 30.670 1.00 43.66 381 CYS A N 1
ATOM 2884 C CA . CYS A 1 381 ? 7.178 9.205 30.138 1.00 43.66 381 CYS A CA 1
ATOM 2885 C C . CYS A 1 381 ? 5.738 9.657 29.912 1.00 43.66 381 CYS A C 1
ATOM 2887 O O . CYS A 1 381 ? 4.999 9.024 29.161 1.00 43.66 381 CYS A O 1
ATOM 2889 N N . ARG A 1 382 ? 5.301 10.687 30.637 1.00 55.03 382 ARG A N 1
ATOM 2890 C CA . ARG A 1 382 ? 3.931 11.190 30.552 1.00 55.03 382 ARG A CA 1
ATOM 2891 C C . ARG A 1 382 ? 3.752 11.998 29.263 1.00 55.03 382 ARG A C 1
ATOM 2893 O O . ARG A 1 382 ? 3.756 13.224 29.302 1.00 55.03 382 ARG A O 1
ATOM 2900 N N . ASP A 1 383 ? 3.615 11.309 28.135 1.00 70.25 383 ASP A N 1
ATOM 2901 C CA . ASP A 1 383 ? 3.316 11.953 26.855 1.00 70.25 383 ASP A CA 1
ATOM 2902 C C . ASP A 1 383 ? 1.990 12.720 26.995 1.00 70.25 383 ASP A C 1
ATOM 2904 O O . ASP A 1 383 ? 1.005 12.179 27.507 1.00 70.25 383 ASP A O 1
ATOM 2908 N N . THR A 1 384 ? 1.962 13.988 26.588 1.00 82.81 384 THR A N 1
ATOM 2909 C CA . THR A 1 384 ? 0.730 14.789 26.554 1.00 82.81 384 THR A CA 1
ATOM 2910 C C . THR A 1 384 ? 0.152 14.700 25.150 1.00 82.81 384 THR A C 1
ATOM 2912 O O . THR A 1 384 ? 0.865 14.919 24.177 1.00 82.81 384 THR A O 1
ATOM 2915 N N . ILE A 1 385 ? -1.121 14.331 25.030 1.00 84.25 385 ILE A N 1
ATOM 2916 C CA . ILE A 1 385 ? -1.815 14.205 23.746 1.00 84.25 385 ILE A CA 1
ATOM 2917 C C . ILE A 1 385 ? -2.892 15.279 23.685 1.00 84.25 385 ILE A C 1
ATOM 2919 O O . ILE A 1 385 ? -3.824 15.243 24.487 1.00 84.25 385 ILE A O 1
ATOM 2923 N N . VAL A 1 386 ? -2.782 16.200 22.734 1.00 86.88 386 VAL A N 1
ATOM 2924 C CA . VAL A 1 386 ? -3.828 17.149 22.356 1.00 86.88 386 VAL A CA 1
ATOM 2925 C C . VAL A 1 386 ? -4.908 16.400 21.589 1.00 86.88 386 VAL A C 1
ATOM 2927 O O . VAL A 1 386 ? -4.630 15.756 20.582 1.00 86.88 386 VAL A O 1
ATOM 2930 N N . VAL A 1 387 ? -6.132 16.454 22.101 1.00 86.38 387 VAL A N 1
ATOM 2931 C CA . VAL A 1 387 ? -7.315 15.771 21.557 1.00 86.38 387 VAL A CA 1
ATOM 2932 C C . VAL A 1 387 ? -8.174 16.731 20.742 1.00 86.38 387 VAL A C 1
ATOM 2934 O O . VAL A 1 387 ? -8.801 16.334 19.769 1.00 86.38 387 VAL A O 1
ATOM 2937 N N . GLU A 1 388 ? -8.221 17.997 21.151 1.00 87.94 388 GLU A N 1
ATOM 2938 C CA . GLU A 1 388 ? -9.061 19.023 20.539 1.00 87.94 388 GLU A CA 1
ATOM 2939 C C . GLU A 1 388 ? -8.440 20.400 20.804 1.00 87.94 388 GLU A C 1
ATOM 2941 O O . GLU A 1 388 ? -7.880 20.633 21.880 1.00 87.94 388 GLU A O 1
ATOM 2946 N N . THR A 1 389 ? -8.550 21.316 19.844 1.00 89.00 389 THR A N 1
ATOM 2947 C CA . THR A 1 389 ? -8.153 22.724 19.984 1.00 89.00 389 THR A CA 1
ATOM 2948 C C . THR A 1 389 ? -9.391 23.586 19.782 1.00 89.00 389 THR A C 1
ATOM 2950 O O . THR A 1 389 ? -10.1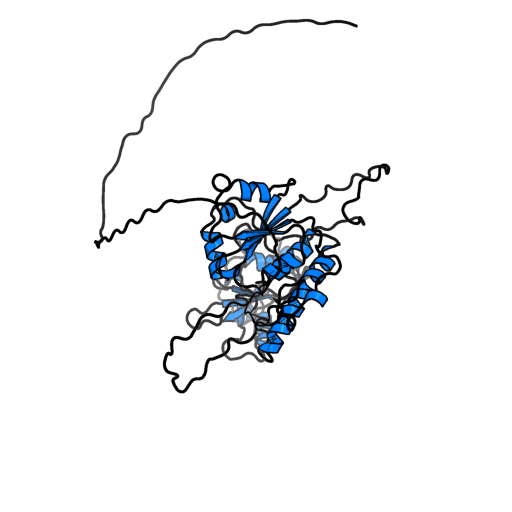75 23.321 18.877 1.00 89.00 389 THR A O 1
ATOM 2953 N N . LEU A 1 390 ? -9.594 24.587 20.637 1.00 86.75 390 LEU A N 1
ATOM 2954 C CA . LEU A 1 390 ? -10.820 25.383 20.656 1.00 86.75 390 LEU A CA 1
ATOM 2955 C C . LEU A 1 390 ? -10.562 26.833 21.079 1.00 86.75 390 LEU A C 1
ATOM 2957 O O . LEU A 1 390 ? -9.666 27.112 21.876 1.00 86.75 390 LEU A O 1
ATOM 2961 N N . TRP A 1 391 ? -11.362 27.756 20.542 1.00 86.88 391 TRP A N 1
ATOM 2962 C CA . TRP A 1 391 ? -11.363 29.174 20.904 1.00 86.88 391 TRP A CA 1
ATOM 2963 C C . TRP A 1 391 ? -12.476 29.423 21.925 1.00 86.88 391 TRP A C 1
ATOM 2965 O O . TRP A 1 391 ? -13.657 29.420 21.585 1.00 86.88 391 TRP A O 1
ATOM 2975 N N . SER A 1 392 ? -12.123 29.572 23.201 1.00 84.56 392 SER A N 1
ATOM 2976 C CA . SER A 1 392 ? -13.105 29.777 24.272 1.00 84.56 392 SER A CA 1
ATOM 2977 C C . SER A 1 392 ? -12.482 30.419 25.505 1.00 84.56 392 SER A C 1
ATOM 2979 O O . SER A 1 392 ? -11.275 30.634 25.566 1.00 84.56 392 SER A O 1
ATOM 2981 N N . THR A 1 393 ? -13.293 30.663 26.534 1.00 87.75 393 THR A N 1
ATOM 2982 C CA . THR A 1 393 ? -12.773 30.925 27.879 1.00 87.75 393 THR A CA 1
ATOM 2983 C C . THR A 1 393 ? -12.190 29.660 28.513 1.00 87.75 393 THR A C 1
ATOM 2985 O O . THR A 1 393 ? -12.571 28.540 28.137 1.00 87.75 393 THR A O 1
ATOM 2988 N N . ALA A 1 394 ? -11.318 29.813 29.511 1.00 83.12 394 ALA A N 1
ATOM 2989 C CA . ALA A 1 394 ? -10.759 28.682 30.254 1.00 83.12 394 ALA A CA 1
ATOM 2990 C C . ALA A 1 394 ? -11.856 27.827 30.926 1.00 83.12 394 ALA A C 1
ATOM 2992 O O . ALA A 1 394 ? -11.783 26.595 30.919 1.00 83.12 394 ALA A O 1
ATOM 2993 N N . GLY A 1 395 ? -12.932 28.452 31.423 1.00 81.69 395 GLY A N 1
ATOM 2994 C CA . GLY A 1 395 ? -14.075 27.742 32.010 1.00 81.69 395 GLY A CA 1
ATOM 2995 C C . GLY A 1 395 ? -14.804 26.828 31.012 1.00 81.69 395 GLY A C 1
ATOM 2996 O O . GLY A 1 395 ? -15.167 25.693 31.346 1.00 81.69 395 GLY A O 1
ATOM 2997 N N . CYS A 1 396 ? -14.974 27.278 29.764 1.00 84.62 396 CYS A N 1
ATOM 2998 C CA . CYS A 1 396 ? -15.559 26.470 28.689 1.00 84.62 396 CYS A CA 1
ATOM 2999 C C . CYS A 1 396 ? -14.637 25.310 28.279 1.00 84.62 396 CYS A C 1
ATOM 3001 O O . CYS A 1 396 ? -15.099 24.170 28.191 1.00 84.62 396 CYS A O 1
ATOM 3003 N N . ALA A 1 397 ? -13.331 25.559 28.138 1.00 84.56 397 ALA A N 1
ATOM 3004 C CA . ALA A 1 397 ? -12.341 24.522 27.837 1.00 84.56 397 ALA A CA 1
ATOM 3005 C C . ALA A 1 397 ? -12.308 23.430 28.924 1.00 84.56 397 ALA A C 1
ATOM 3007 O O . ALA A 1 397 ? -12.308 22.228 28.642 1.00 84.56 397 ALA A O 1
ATOM 3008 N N . LYS A 1 398 ? -12.377 23.840 30.196 1.00 85.94 398 LYS A N 1
ATOM 3009 C CA . LYS A 1 398 ? -12.459 22.946 31.357 1.00 85.94 398 LYS A CA 1
ATOM 3010 C C . LYS A 1 398 ? -13.716 22.082 31.342 1.00 85.94 398 LYS A C 1
ATOM 3012 O O . LYS A 1 398 ? -13.646 20.894 31.665 1.00 85.94 398 LYS A O 1
ATOM 3017 N N . ARG A 1 399 ? -14.868 22.654 30.975 1.00 85.88 399 ARG A N 1
ATOM 3018 C CA . ARG A 1 399 ? -16.128 21.909 30.824 1.00 85.88 399 ARG A CA 1
ATOM 3019 C C . ARG A 1 399 ? -16.014 20.869 29.712 1.00 85.88 399 ARG A C 1
ATOM 3021 O O . ARG A 1 399 ? -16.324 19.706 29.961 1.00 85.88 399 ARG A O 1
ATOM 3028 N N . ARG A 1 400 ? -15.462 21.249 28.558 1.00 86.31 400 ARG A N 1
ATOM 3029 C CA . ARG A 1 400 ? -15.235 20.342 27.428 1.00 86.31 400 ARG A CA 1
ATOM 3030 C C . ARG A 1 400 ? -14.323 19.167 27.792 1.00 86.31 400 ARG A C 1
ATOM 3032 O O . ARG A 1 400 ? -14.649 18.015 27.513 1.00 86.31 400 ARG A O 1
ATOM 3039 N N . GLY A 1 401 ? -13.235 19.425 28.519 1.00 85.31 401 GLY A N 1
ATOM 3040 C CA . GLY A 1 401 ? -12.368 18.366 29.047 1.00 85.31 401 GLY A CA 1
ATOM 3041 C C . GLY A 1 401 ? -13.102 17.388 29.978 1.00 85.31 401 GLY A C 1
ATOM 3042 O O . GLY A 1 401 ? -12.854 16.180 29.934 1.00 85.31 401 GLY A O 1
ATOM 3043 N N . ARG A 1 402 ? -14.053 17.873 30.792 1.00 86.81 402 ARG A N 1
ATOM 3044 C CA . ARG A 1 402 ? -14.898 17.013 31.643 1.00 86.81 402 ARG A CA 1
ATOM 3045 C C . ARG A 1 402 ? -15.879 16.177 30.828 1.00 86.81 402 ARG A C 1
ATOM 3047 O O . ARG A 1 402 ? -16.016 14.996 31.130 1.00 86.81 402 ARG A O 1
ATOM 3054 N N . GLU A 1 403 ? -16.517 16.756 29.814 1.00 85.19 403 GLU A N 1
ATOM 3055 C CA . GLU A 1 403 ? -17.430 16.047 28.904 1.00 85.19 403 GLU A CA 1
ATOM 3056 C C . GLU A 1 403 ? -16.719 14.889 28.197 1.00 85.19 403 GLU A C 1
ATOM 3058 O O . GLU A 1 403 ? -17.175 13.750 28.268 1.00 85.19 403 GLU A O 1
ATOM 3063 N N . LEU A 1 404 ? -15.535 15.144 27.632 1.00 81.38 404 LEU A N 1
ATOM 3064 C CA . LEU A 1 404 ? -14.709 14.114 26.989 1.00 81.38 404 LEU A CA 1
ATOM 3065 C C . LEU A 1 404 ? -14.161 13.064 27.975 1.00 81.38 404 LEU A C 1
ATOM 3067 O O . LEU A 1 404 ? -13.739 11.982 27.570 1.00 81.38 404 LEU A O 1
ATOM 3071 N N . SER A 1 405 ? -14.189 13.356 29.278 1.00 83.75 405 SER A N 1
ATOM 3072 C CA . SER A 1 405 ? -13.781 12.424 30.335 1.00 83.75 405 SER A CA 1
ATOM 3073 C C . SER A 1 405 ? -14.906 11.507 30.827 1.00 83.75 405 SER A C 1
ATOM 3075 O O . SER A 1 405 ? -14.631 10.593 31.614 1.00 83.75 405 SER A O 1
ATOM 3077 N N . VAL A 1 406 ? -16.163 11.736 30.431 1.00 84.00 406 VAL A N 1
ATOM 3078 C CA . VAL A 1 406 ? -17.298 10.906 30.863 1.00 84.00 406 VAL A CA 1
ATOM 3079 C C . VAL A 1 406 ? -17.106 9.473 30.351 1.00 84.00 406 VAL A C 1
ATOM 3081 O O . VAL A 1 406 ? -16.832 9.245 29.179 1.00 84.00 406 VAL A O 1
ATOM 3084 N N . GLY A 1 407 ? -17.200 8.488 31.250 1.00 73.12 407 GLY A N 1
ATOM 3085 C CA . GLY A 1 407 ? -17.013 7.067 30.920 1.00 73.12 407 GLY A CA 1
ATOM 3086 C C . GLY A 1 407 ? -15.556 6.609 30.745 1.00 73.12 407 GLY A C 1
ATOM 3087 O O . GLY A 1 407 ? -15.320 5.418 30.548 1.00 73.12 407 GLY A O 1
ATOM 3088 N N . GLN A 1 408 ? -14.566 7.504 30.858 1.00 72.06 408 GLN A N 1
ATOM 3089 C CA . GLN A 1 408 ? -13.148 7.149 30.721 1.00 72.06 408 GLN A CA 1
ATOM 3090 C C . GLN A 1 408 ? -12.554 6.578 32.020 1.00 72.06 408 GLN A C 1
ATOM 3092 O O . GLN A 1 408 ? -12.822 7.053 33.128 1.00 72.06 408 GLN A O 1
ATOM 3097 N N . MET A 1 409 ? -11.679 5.574 31.888 1.00 68.38 409 MET A N 1
ATOM 3098 C CA . MET A 1 409 ? -10.941 4.998 33.020 1.00 68.38 409 MET A CA 1
ATOM 3099 C C . MET A 1 409 ? -9.964 6.009 33.650 1.00 68.38 409 MET A C 1
ATOM 3101 O O . MET A 1 409 ? -9.494 6.953 33.010 1.00 68.38 409 MET A O 1
ATOM 3105 N N . LYS A 1 410 ? -9.606 5.796 34.924 1.00 54.53 410 LYS A N 1
ATOM 3106 C CA . LYS A 1 410 ? -8.610 6.612 35.642 1.00 54.53 410 LYS A CA 1
ATOM 3107 C C . LYS A 1 410 ? -7.273 6.582 34.876 1.00 54.53 410 LYS A C 1
ATOM 3109 O O . LYS A 1 410 ? -6.736 5.509 34.634 1.00 54.53 410 LYS A O 1
ATOM 3114 N N . GLY A 1 411 ? -6.770 7.754 34.475 1.00 56.62 411 GLY A N 1
ATOM 3115 C CA . GLY A 1 411 ? -5.581 7.901 33.615 1.00 56.62 411 GLY A CA 1
ATOM 3116 C C . GLY A 1 411 ? -5.881 8.238 32.147 1.00 56.62 411 GLY A C 1
ATOM 3117 O O . GLY A 1 411 ? -4.981 8.678 31.447 1.00 56.62 411 GLY A O 1
ATOM 3118 N N . LYS A 1 412 ? -7.141 8.114 31.704 1.00 66.25 412 LYS A N 1
ATOM 3119 C CA . LYS A 1 412 ? -7.614 8.514 30.362 1.00 66.25 412 LYS A CA 1
ATOM 3120 C C . LYS A 1 412 ? -8.522 9.751 30.380 1.00 66.25 412 LYS A C 1
ATOM 3122 O O . LYS A 1 412 ? -9.180 10.050 29.392 1.00 66.25 412 LYS A O 1
ATOM 3127 N N . LYS A 1 413 ? -8.582 10.448 31.519 1.00 81.12 413 LYS A N 1
ATOM 3128 C CA . LYS A 1 413 ? -9.340 11.694 31.661 1.00 81.12 413 LYS A CA 1
ATOM 3129 C C . LYS A 1 413 ? -8.632 12.821 30.920 1.00 81.12 413 LYS A C 1
ATOM 3131 O O . LYS A 1 413 ? -7.407 12.915 30.986 1.00 81.12 413 LYS A O 1
ATOM 3136 N N . CYS A 1 414 ? -9.421 13.670 30.285 1.00 85.88 414 CYS A N 1
ATOM 3137 C CA . CYS A 1 414 ? -8.957 14.882 29.647 1.00 85.88 414 CYS A CA 1
ATOM 3138 C C . CYS A 1 414 ? -8.952 16.056 30.637 1.00 85.88 414 CYS A C 1
ATOM 3140 O O . CYS A 1 414 ? -9.790 16.149 31.539 1.00 85.88 414 CYS A O 1
ATOM 3142 N N . TRP A 1 415 ? -8.011 16.969 30.449 1.00 87.12 415 TRP A N 1
ATOM 3143 C CA . TRP A 1 415 ? -7.980 18.295 31.063 1.00 87.12 415 TRP A CA 1
ATOM 3144 C C . TRP A 1 415 ? -7.705 19.329 29.972 1.00 87.12 415 TRP A C 1
ATOM 3146 O O . TRP A 1 415 ? -7.704 18.984 28.795 1.00 87.12 415 TRP A O 1
ATOM 3156 N N . PHE A 1 416 ? -7.531 20.593 30.333 1.00 90.19 416 PHE A N 1
ATOM 3157 C CA . PHE A 1 416 ? -7.248 21.646 29.365 1.00 90.19 416 PHE A CA 1
ATOM 3158 C C . PHE A 1 416 ? -5.943 22.358 29.715 1.00 90.19 416 PHE A C 1
ATOM 3160 O O . PHE A 1 416 ? -5.547 22.378 30.881 1.00 90.19 416 PHE A O 1
ATOM 3167 N N . LEU A 1 417 ? -5.303 22.925 28.699 1.00 88.06 417 LEU A N 1
ATOM 3168 C CA . LEU A 1 417 ? -4.160 23.826 28.807 1.00 88.06 417 LEU A CA 1
ATOM 3169 C C . LEU A 1 417 ? -4.355 24.986 27.821 1.00 88.06 417 LEU A C 1
ATOM 3171 O O . LEU A 1 417 ? -4.874 24.755 26.723 1.00 88.06 417 LEU A O 1
ATOM 3175 N N . PRO A 1 418 ? -3.935 26.216 28.151 1.00 89.75 418 PRO A N 1
ATOM 3176 C CA . PRO A 1 418 ? -3.679 27.234 27.137 1.00 89.75 418 PRO A CA 1
ATOM 3177 C C . PRO A 1 418 ? -2.729 26.679 26.070 1.00 89.75 418 PRO A C 1
ATOM 3179 O O . PRO A 1 418 ? -1.809 25.928 26.394 1.00 89.75 418 PRO A O 1
ATOM 3182 N N . ILE A 1 419 ? -2.916 27.040 24.795 1.00 87.56 419 ILE A N 1
ATOM 3183 C CA . ILE A 1 419 ? -2.084 26.480 23.712 1.00 87.56 419 ILE A CA 1
ATOM 3184 C C . ILE A 1 419 ? -0.580 26.742 23.910 1.00 87.56 419 ILE A C 1
ATOM 3186 O O . ILE A 1 419 ? 0.243 25.917 23.525 1.00 87.56 419 ILE A O 1
ATOM 3190 N N . ALA A 1 420 ? -0.227 27.858 24.558 1.00 83.94 420 ALA A N 1
ATOM 3191 C CA . ALA A 1 420 ? 1.150 28.226 24.886 1.00 83.94 420 ALA A CA 1
ATOM 3192 C C . ALA A 1 420 ? 1.775 27.361 25.999 1.00 83.94 420 ALA A C 1
ATOM 3194 O O . ALA A 1 420 ? 2.994 27.313 26.124 1.00 83.94 420 ALA A O 1
ATOM 3195 N N . GLU A 1 421 ? 0.954 26.674 26.796 1.00 87.56 421 GLU A N 1
ATOM 3196 C CA . GLU A 1 421 ? 1.393 25.809 27.898 1.00 87.56 421 GLU A CA 1
ATOM 3197 C C . GLU A 1 421 ? 1.425 24.325 27.509 1.00 87.56 421 GLU A C 1
ATOM 3199 O O . GLU A 1 421 ? 1.774 23.471 28.327 1.00 87.56 421 GLU A O 1
ATOM 3204 N N . VAL A 1 422 ? 1.062 23.990 26.267 1.00 84.94 422 VAL A N 1
ATOM 3205 C CA . VAL A 1 422 ? 1.160 22.616 25.771 1.00 84.94 422 VAL A CA 1
ATOM 3206 C C . VAL A 1 422 ? 2.643 22.222 25.700 1.00 84.94 422 VAL A C 1
ATOM 3208 O O . VAL A 1 422 ? 3.410 22.884 24.998 1.00 84.94 422 VAL A O 1
ATOM 3211 N N . PRO A 1 423 ? 3.078 21.151 26.394 1.00 82.50 423 PRO A N 1
ATOM 3212 C CA . PRO A 1 423 ? 4.487 20.773 26.434 1.00 82.50 423 PRO A CA 1
ATOM 3213 C C . PRO A 1 423 ? 5.071 20.510 25.044 1.00 82.50 423 PRO A C 1
ATOM 3215 O O . PRO A 1 423 ? 4.431 19.879 24.198 1.00 82.50 423 PRO A O 1
ATOM 3218 N N . GLN A 1 424 ? 6.320 20.914 24.824 1.00 75.62 424 GLN A N 1
ATOM 3219 C CA . GLN A 1 424 ? 7.041 20.575 23.599 1.00 75.62 424 GLN A CA 1
ATOM 3220 C C . GLN A 1 424 ? 7.168 19.049 23.456 1.00 75.62 424 GLN A C 1
ATOM 3222 O O . GLN A 1 424 ? 7.452 18.346 24.425 1.00 75.62 424 GLN A O 1
ATOM 3227 N N . GLY A 1 425 ? 6.939 18.532 22.247 1.00 74.56 425 GLY A N 1
ATOM 3228 C CA . GLY A 1 425 ? 6.895 17.087 22.000 1.00 74.56 425 GLY A CA 1
ATOM 3229 C C . GLY A 1 425 ? 5.553 16.431 22.339 1.00 74.56 425 GLY A C 1
ATOM 3230 O O . GLY A 1 425 ? 5.436 15.212 22.226 1.00 74.56 425 GLY A O 1
ATOM 3231 N N . SER A 1 426 ? 4.536 17.217 22.724 1.00 82.56 426 SER A N 1
ATOM 3232 C CA . SER A 1 426 ? 3.159 16.725 22.806 1.00 82.56 426 SER A CA 1
ATOM 3233 C C . SER A 1 426 ? 2.712 16.156 21.467 1.00 82.56 426 SER A C 1
ATOM 3235 O O . SER A 1 426 ? 3.155 16.588 20.404 1.00 82.56 426 SER A O 1
ATOM 3237 N N . LEU A 1 427 ? 1.816 15.183 21.528 1.00 82.25 427 LEU A N 1
ATOM 3238 C CA . LEU A 1 427 ? 1.240 14.541 20.362 1.00 82.25 427 LEU A CA 1
ATOM 3239 C C . LEU A 1 427 ? -0.144 15.114 20.062 1.00 82.25 427 LEU A C 1
ATOM 3241 O O . LEU A 1 427 ? -0.798 15.650 20.946 1.00 82.25 427 LEU A O 1
ATOM 3245 N N . TRP A 1 428 ? -0.613 14.969 18.833 1.00 79.69 428 TRP A N 1
ATOM 3246 C CA . TRP A 1 428 ? -1.923 15.407 18.379 1.00 79.69 428 TRP A CA 1
ATOM 3247 C C . TRP A 1 428 ? -2.730 14.211 17.884 1.00 79.69 428 TRP A C 1
ATOM 3249 O O . TRP A 1 428 ? -2.280 13.451 17.026 1.00 79.69 428 TRP A O 1
ATOM 3259 N N . GLU A 1 429 ? -3.922 14.046 18.445 1.00 76.69 429 GLU A N 1
ATOM 3260 C CA . GLU A 1 429 ? -4.980 13.185 17.943 1.00 76.69 429 GLU A CA 1
ATOM 3261 C C . GLU A 1 429 ? -5.882 14.025 17.031 1.00 76.69 429 GLU A C 1
ATOM 3263 O O . GLU A 1 429 ? -6.624 14.882 17.504 1.00 76.69 429 GLU A O 1
ATOM 3268 N N . LEU A 1 430 ? -5.762 13.832 15.716 1.00 57.50 430 LEU A N 1
ATOM 3269 C CA . LEU A 1 430 ? -6.532 14.613 14.747 1.00 57.50 430 LEU A CA 1
ATOM 3270 C C . LEU A 1 430 ? -8.047 14.337 14.895 1.00 57.50 430 LEU A C 1
ATOM 3272 O O . LEU A 1 430 ? -8.430 13.189 15.183 1.00 57.50 430 LEU A O 1
ATOM 3276 N N . PRO A 1 431 ? -8.909 15.360 14.703 1.00 51.28 431 PRO A N 1
ATOM 3277 C CA . PRO A 1 431 ? -10.353 15.166 14.604 1.00 51.28 431 PRO A CA 1
ATOM 3278 C C . PRO A 1 431 ? -10.674 14.161 13.496 1.00 51.28 431 PRO A C 1
ATOM 3280 O O . PRO A 1 431 ? -9.907 14.014 12.546 1.00 51.28 431 PRO A O 1
ATOM 3283 N N . ASP A 1 432 ? -11.788 13.444 13.629 1.00 45.28 432 ASP A N 1
ATOM 3284 C CA . ASP A 1 432 ? -12.301 12.691 12.487 1.00 45.28 432 ASP A CA 1
ATOM 3285 C C . ASP A 1 432 ? -12.686 13.721 11.418 1.00 45.28 432 ASP A C 1
ATOM 3287 O O . ASP A 1 432 ? -13.426 14.654 11.728 1.00 45.28 432 ASP A O 1
ATOM 3291 N N . ASP A 1 433 ? -12.136 13.597 10.207 1.00 39.88 433 ASP A N 1
ATOM 3292 C CA . ASP A 1 433 ? -12.591 14.381 9.057 1.00 39.88 433 ASP A CA 1
ATOM 3293 C C . ASP A 1 433 ? -14.054 13.978 8.796 1.00 39.88 433 ASP A C 1
ATOM 3295 O O . ASP A 1 433 ? -14.315 12.963 8.146 1.00 39.88 433 ASP A O 1
ATOM 3299 N N . SER A 1 434 ? -14.998 14.696 9.410 1.00 29.06 434 SER A N 1
ATOM 3300 C CA . SER A 1 434 ? -16.442 14.539 9.210 1.00 29.06 434 SER A CA 1
ATOM 3301 C C . SER A 1 434 ? -16.927 15.385 8.051 1.00 29.06 434 SER A C 1
ATOM 3303 O O . SER A 1 434 ? -16.632 16.603 8.100 1.00 29.06 434 SER A O 1
#

Sequence (434 aa):
AEAGPETELSPSPSSPSSSSAAPANNSTNNDDNNNNNNNNNNHNNSNHNNNNISNSNNNDNNNNTQNPTKSASSGPWGPINPPKSRPDCTGCRRPKKICICDSLPESRPLQTRTRVMVLVHPKEVVRKNGTLPLLQLCLDDIIVKEGEFFPGPDEDPELHAQLSEGGHRAMFLCPGEGAEELEAWSYAGGGEGPAVAGEGSEATESEPLPPRTTLIFIDGTWTQAKQMVARSPWLREFVPRAVIKPTGHSEYKFRKQPEQGCLSTLEAVAEALLCLEGSRGPELKAALTAPFRRMVEVQCGFRGDQVDKNVPLKKPQRLFDAELAKKLLFASCPEYAAAVLSEDTGASDAAISVVAKKTEEEEESTIGVHCVVKWGEKSICRDTIVVETLWSTAGCAKRRGRELSVGQMKGKKCWFLPIAEVPQGSLWELPDDS

Organism: Polarella glacialis (NCBI:txid89957)

Radius of gyration: 33.08 Å; chains: 1; bounding box: 68×106×98 Å

pLDDT: mean 70.13, std 25.08, range [25.78, 98.38]

Secondary structure (DSSP, 8-state):
---------------------------------------------------------------------------SS---PPPPPPPBPTTT-SBGGG--GGGS-TTPSBP-SSEEEEEE-HHHHT-TTSHHHHHHHHBSSEEEEE-SS---TTT-HHHHHHHHTTTPEEEEE--STTPEE------SS---SS-------------PPPPPEEEEEEES-HHHHHHHHHT-HHHHHTSPEEE---SS----TTS--SSTT---HHHHHHHHHHHHTGGGHHHHHHHHHHHHHHHHHHHHHHH-SPPPTTTTPPPPEEEP-HHHHHHHHHHH-HHHHHHHHS--S--TT-SS-------HHHHHH-EEEEEEEEE-S-SSS--EEEEEEEEEEHHHHHHHHHHHTTTPPTT--EEEEEGGGSPTT-EEEPPP--

InterPro domains:
  IPR005636 DTW [PF03942] (86-299)
  IPR005636 DTW [SM01144] (85-304)
  IPR039262 DTW domain-containing protein DTWD2/TAPT [PTHR21392] (82-309)